Protein AF-0000000072542673 (afdb_homodimer)

Solvent-accessible surface area (backbone atoms only — not comparable to full-atom values): 31887 Å² total; per-residue (Å²): 135,85,78,77,76,76,75,76,76,75,74,72,73,71,71,69,73,63,86,80,45,62,22,23,44,77,65,47,64,48,28,36,42,6,42,41,46,36,40,38,66,59,76,22,55,47,82,79,68,44,68,84,71,56,48,67,60,46,47,50,35,48,48,58,35,38,40,46,29,58,54,60,69,34,44,43,74,45,39,44,66,28,50,64,66,41,61,67,63,47,58,73,53,20,30,36,49,68,40,78,28,69,67,61,52,48,60,66,18,48,79,49,73,59,20,34,37,59,56,62,36,65,63,31,44,50,47,61,91,63,48,77,32,21,20,73,87,71,28,51,21,63,70,52,30,80,52,68,83,72,27,53,62,61,26,61,37,11,66,61,46,45,51,38,24,52,44,29,52,30,28,25,36,40,31,36,36,34,29,27,16,39,52,84,92,47,69,47,43,46,78,83,34,64,53,53,65,29,18,59,76,34,51,74,52,62,65,32,42,37,37,37,34,38,58,54,80,92,49,64,82,72,38,46,73,85,36,63,38,44,43,54,48,52,49,55,42,44,76,72,70,46,47,73,48,70,40,62,50,39,60,33,59,48,21,48,54,18,31,45,40,42,82,39,78,86,42,42,46,64,86,59,75,76,78,67,68,73,79,68,89,62,67,76,78,76,77,83,67,78,85,108,137,84,80,78,75,77,76,76,76,76,74,73,71,71,71,68,76,64,86,79,46,61,22,22,44,76,64,48,64,50,28,34,42,7,41,41,45,37,40,38,66,58,78,22,55,47,84,79,68,43,68,85,70,55,48,67,59,47,48,50,35,47,48,59,33,38,40,46,28,58,56,61,69,36,43,43,74,44,40,45,65,27,50,63,67,40,60,66,64,48,58,73,53,21,30,35,47,68,39,74,28,68,68,62,50,48,61,67,18,49,79,49,74,60,18,34,38,57,57,60,36,64,62,30,44,51,48,60,91,63,46,76,32,20,20,73,85,72,28,52,20,61,71,52,30,79,53,68,83,71,27,54,63,61,24,60,38,11,66,62,45,45,50,37,24,52,46,28,53,29,29,25,35,39,31,36,36,34,30,27,16,38,52,84,93,48,67,47,43,49,78,82,34,64,52,55,64,28,18,60,77,34,51,74,53,62,66,31,40,36,35,35,34,39,59,54,82,94,50,64,81,72,37,46,75,85,35,64,40,44,44,54,49,51,48,55,42,45,75,71,71,46,48,73,48,69,40,64,50,38,61,32,57,46,22,47,54,18,33,45,40,41,81,41,78,86,42,43,48,64,87,58,76,79,76,64,68,72,80,66,88,63,66,75,81,73,78,82,66,76,85,103

Organism: Lottia gigantea (NCBI:txid225164)

Sequence (584 aa):
MSLFQTAAVLCLVFMVMGNNNPGTTLHLKEIFIGRCWDYKEIKHKEFPLRTDVNCNDLWNDFYKAFSYQAPCDVAMEHYKEYIDLASQNVPENKGMFWSGTYDIAHEYAEAGKRFVTLEDTMIGFLANSLIWCGSGSTGANFTRCPSWTDCPLESSESFWASASREFASSVNGDVYLMLDGSRKDKPAYSKDSFFSKYELPALENVNKIVIIVKHNLDGPIKETCSNGSIIDLQEDILNRGFVFNCLDDPAAIIHLLCADDPEARECKMVNRNESYNTLLPVINSKPSRFNYMSLFQTAAVLCLVFMVMGNNNPGTTLHLKEIFIGRCWDYKEIKHKEFPLRTDVNCNDLWNDFYKAFSYQAPCDVAMEHYKEYIDLASQNVPENKGMFWSGTYDIAHEYAEAGKRFVTLEDTMIGFLANSLIWCGSGSTGANFTRCPSWTDCPLESSESFWASASREFASSVNGDVYLMLDGSRKDKPAYSKDSFFSKYELPALENVNKIVIIVKHNLDGPIKETCSNGSIIDLQEDILNRGFVFNCLDDPAAIIHLLCADDPEARECKMVNRNESYNTLLPVINSKPSRFNY

Foldseek 3Di:
DPPPPPPPPPPPPPPPPPPQAFWFDPPLLVLLLVLLCCLCPPVPVDDDQHDDFDSVVLSVLQLQQFFLDALQPGALVSNVVNCVRQFHAQDAQAAEAEDLCVVLSCVVSVLPPRHHYLCSGSLNVSCPPTDWHYDNPPGTTRGHDDDCVRHPVRSSCNSVLNSLLSSLLRYAEEYEYEFEQQDDPDFRDDCPDSCNPRRLVSHDHYQEYEYEYEYAFPGDRHDACVDDCVVVVCVSCVVVPHHYHYDYHPVVSVCVNCVLPVPGPVNDDDPDDPPPPPPDDHPPDDPSPDPD/DDPPPPPPPPPPPPPPPPPQAFWFDPPLLVLLLVLLCCLAPPVPVDDDQHDDFDSVVLSVLQLQQFFLDALQPGALVSNVVNCVRQFHAQDAQAAEAEDLCVVLSCVVSVLPPRHHYLCSGSLNVSCPPTDWHYDNPPGTTRGHDDDCVRHPVRSSCNSVLNSLLSSLLRYAEEYEYEFEQQDDPDFRDDCPDSCNPRRLVSHDHYQEYEYEYEYAFPGDRHDACVDDCVVVVCVSCVVVPHHYHYDYHPVVSVCVNCVLPVPGPVNDDDPDDPPPCPDDDHPPDDPSPDPD

Nearest PDB structures (foldseek):
  3ofs-assembly6_F  TM=9.220E-01  e=6.055E-25  Homo sapiens
  8d0m-assembly1_A-2  TM=8.874E-01  e=1.839E-24  Homo sapiens
  4xjt-assembly1_A  TM=8.744E-01  e=1.351E-24  Homo sapiens
  3roq-assembly2_B  TM=8.528E-01  e=1.270E-24  Homo sapiens
  2o3s-assembly2_B  TM=8.391E-01  e=5.252E-24  Homo sapiens

InterPro domains:
  IPR003193 ADP-ribosyl cyclase (CD38/157) [PF02267] (26-267)
  IPR003193 ADP-ribosyl cyclase (CD38/157) [PTHR10912] (9-274)
  IPR003193 ADP-ribosyl cyclase (CD38/157) [cd04759] (23-267)

Secondary structure (DSSP, 8-state):
-----------------------SPTTHHHHHHHHHHHIIIIITSSTTS-----HHHHHHHHHHHHTTS-GGG--GGGGHHHHHHH--PPPTT-BEEEES-HHHHHHHHTTTTS-B-GGGSHHHHHHTT----EETTTEE-SS----GGGS-HHHHTHHHHHHHHHHHHH-EEEEEEEEETT-SSS-SS-TTSHIIIIIGGG--EEEEEEEEEE--TTS-----TTSTHHHHHHHHHHHTT--EEEEES-HHHHHHHHHH-TTSGGG-BSS--GGG---PPP----------/-----------------------SPTTHHHHHHHHHHHIIIIITSSTTS-----HHHHHHHHHHHHTTS-GGG--GGGGHHHHHHH--PPPTT-BEEEES-HHHHHHHHTTTTS-B-GGGSHHHHHHTT----EETTTEE-SS----GGGS-HHHHTHHHHHHHHHHHHH-EEEEEEEEETT-SSS-SS-TTSHIIIIIGGG--EEEEEEEEEE--TTS-----TTSTHHHHHHHHHHHTT--EEEEES-HHHHHHHHHH-TTSGGG-BSS--GGG---PPP----------

Structure (mmCIF, N/CA/C/O backbone):
data_AF-0000000072542673-model_v1
#
loop_
_entity.id
_entity.type
_entity.pdbx_description
1 polymer 'Uncharacterized protein'
#
loop_
_atom_site.group_PDB
_atom_site.id
_atom_site.type_symbol
_atom_site.label_atom_id
_atom_site.label_alt_id
_atom_site.label_comp_id
_atom_site.label_asym_id
_atom_site.label_entity_id
_atom_site.label_seq_id
_atom_site.pdbx_PDB_ins_code
_atom_site.Cartn_x
_atom_site.Cartn_y
_atom_site.Cartn_z
_atom_site.occupancy
_atom_site.B_iso_or_equiv
_atom_site.auth_seq_id
_atom_site.auth_comp_id
_atom_site.auth_asym_id
_atom_site.auth_atom_id
_atom_site.pdbx_PDB_model_num
ATOM 1 N N . MET A 1 1 ? 0.878 11.508 -77.438 1 30.97 1 MET A N 1
ATOM 2 C CA . MET A 1 1 ? 0.426 11.805 -76.062 1 30.97 1 MET A CA 1
ATOM 3 C C . MET A 1 1 ? 0.943 10.773 -75.125 1 30.97 1 MET A C 1
ATOM 5 O O . MET A 1 1 ? 0.576 9.594 -75.188 1 30.97 1 MET A O 1
ATOM 9 N N . SER A 1 2 ? 2.27 10.922 -74.688 1 35.44 2 SER A N 1
ATOM 10 C CA . SER A 1 2 ? 3.123 10.125 -73.812 1 35.44 2 SER A CA 1
ATOM 11 C C . SER A 1 2 ? 2.57 10.086 -72.375 1 35.44 2 SER A C 1
ATOM 13 O O . SER A 1 2 ? 2.396 11.133 -71.75 1 35.44 2 SER A O 1
ATOM 15 N N . LEU A 1 3 ? 1.693 9.125 -72.062 1 34 3 LEU A N 1
ATOM 16 C CA . LEU A 1 3 ? 1.115 8.805 -70.812 1 34 3 LEU A CA 1
ATOM 17 C C . LEU A 1 3 ? 2.207 8.477 -69.75 1 34 3 LEU A C 1
ATOM 19 O O . LEU A 1 3 ? 2.936 7.496 -69.938 1 34 3 LEU A O 1
ATOM 23 N N . PHE A 1 4 ? 2.885 9.516 -69.188 1 36 4 PHE A N 1
ATOM 24 C CA . PHE A 1 4 ? 3.783 9.359 -68.062 1 36 4 PHE A CA 1
ATOM 25 C C . PHE A 1 4 ? 3.066 8.688 -66.875 1 36 4 PHE A C 1
ATOM 27 O O . PHE A 1 4 ? 2.09 9.227 -66.375 1 36 4 PHE A O 1
ATOM 34 N N . GLN A 1 5 ? 3.014 7.359 -66.875 1 30.73 5 GLN A N 1
ATOM 35 C CA . GLN A 1 5 ? 2.559 6.566 -65.75 1 30.73 5 GLN A CA 1
ATOM 36 C C . GLN A 1 5 ? 3.373 6.879 -64.5 1 30.73 5 GLN A C 1
ATOM 38 O O . GLN A 1 5 ? 4.586 6.668 -64.438 1 30.73 5 GLN A O 1
ATOM 43 N N . THR A 1 6 ? 3.066 7.969 -63.812 1 32 6 THR A N 1
ATOM 44 C CA . THR A 1 6 ? 3.676 8.18 -62.5 1 32 6 THR A CA 1
ATOM 45 C C . THR A 1 6 ? 3.416 6.98 -61.594 1 32 6 THR A C 1
ATOM 47 O O . THR A 1 6 ? 2.264 6.625 -61.344 1 32 6 THR A O 1
ATOM 50 N N . ALA A 1 7 ? 4.328 5.973 -61.594 1 31.19 7 ALA A N 1
ATOM 51 C CA . ALA A 1 7 ? 4.359 4.906 -60.594 1 31.19 7 ALA A CA 1
ATOM 52 C C . ALA A 1 7 ? 4.387 5.48 -59.188 1 31.19 7 ALA A C 1
ATOM 54 O O . ALA A 1 7 ? 5.301 6.23 -58.844 1 31.19 7 ALA A O 1
ATOM 55 N N . ALA A 1 8 ? 3.201 5.699 -58.594 1 28.7 8 ALA A N 1
ATOM 56 C CA . ALA A 1 8 ? 3.133 5.969 -57.156 1 28.7 8 ALA A CA 1
ATOM 57 C C . ALA A 1 8 ? 3.844 4.879 -56.375 1 28.7 8 ALA A C 1
ATOM 59 O O . ALA A 1 8 ? 3.457 3.707 -56.438 1 28.7 8 ALA A O 1
ATOM 60 N N . VAL A 1 9 ? 5.172 4.98 -56.188 1 31.88 9 VAL A N 1
ATOM 61 C CA . VAL A 1 9 ? 5.844 4.16 -55.188 1 31.88 9 VAL A CA 1
ATOM 62 C C . VAL A 1 9 ? 5.145 4.32 -53.844 1 31.88 9 VAL A C 1
ATOM 64 O O . VAL A 1 9 ? 5.152 5.406 -53.25 1 31.88 9 VAL A O 1
ATOM 67 N N . LEU A 1 10 ? 4.02 3.605 -53.625 1 27.27 10 LEU A N 1
ATOM 68 C CA . LEU A 1 10 ? 3.518 3.436 -52.281 1 27.27 10 LEU A CA 1
ATOM 69 C C . LEU A 1 10 ? 4.613 2.906 -51.344 1 27.27 10 LEU A C 1
ATOM 71 O O . LEU A 1 10 ? 5.043 1.76 -51.5 1 27.27 10 LEU A O 1
ATOM 75 N N . CYS A 1 11 ? 5.531 3.768 -50.906 1 27.2 11 CYS A N 1
ATOM 76 C CA . CYS A 1 11 ? 6.363 3.375 -49.781 1 27.2 11 CYS A CA 1
ATOM 77 C C . CYS A 1 11 ? 5.512 2.883 -48.625 1 27.2 11 CYS A C 1
ATOM 79 O O . CYS A 1 11 ? 4.793 3.666 -48 1 27.2 11 CYS A O 1
ATOM 81 N N . LEU A 1 12 ? 5.07 1.671 -48.688 1 28.48 12 LEU A N 1
ATOM 82 C CA . LEU A 1 12 ? 4.629 1.04 -47.469 1 28.48 12 LEU A CA 1
ATOM 83 C C . LEU A 1 12 ? 5.621 1.299 -46.344 1 28.48 12 LEU A C 1
ATOM 85 O O . LEU A 1 12 ? 6.723 0.745 -46.312 1 28.48 12 LEU A O 1
ATOM 89 N N . VAL A 1 13 ? 5.621 2.498 -45.812 1 30.16 13 VAL A N 1
ATOM 90 C CA . VAL A 1 13 ? 6.223 2.627 -44.5 1 30.16 13 VAL A CA 1
ATOM 91 C C . VAL A 1 13 ? 5.703 1.521 -43.562 1 30.16 13 VAL A C 1
ATOM 93 O O . VAL A 1 13 ? 4.527 1.514 -43.219 1 30.16 13 VAL A O 1
ATOM 96 N N . PHE A 1 14 ? 6.199 0.288 -43.75 1 29.94 14 PHE A N 1
ATOM 97 C CA . PHE A 1 14 ? 6.105 -0.623 -42.594 1 29.94 14 PHE A CA 1
ATOM 98 C C . PHE A 1 14 ? 6.457 0.093 -41.312 1 29.94 14 PHE A C 1
ATOM 100 O O . PHE A 1 14 ? 7.625 0.4 -41.062 1 29.94 14 PHE A O 1
ATOM 107 N N . MET A 1 15 ? 5.625 0.923 -40.875 1 31.09 15 MET A N 1
ATOM 108 C CA . MET A 1 15 ? 5.758 1.164 -39.438 1 31.09 15 MET A CA 1
ATOM 109 C C . MET A 1 15 ? 5.898 -0.149 -38.656 1 31.09 15 MET A C 1
ATOM 111 O O . MET A 1 15 ? 4.926 -0.896 -38.531 1 31.09 15 MET A O 1
ATOM 115 N N . VAL A 1 16 ? 7.047 -0.878 -38.781 1 34.31 16 VAL A N 1
ATOM 116 C CA . VAL A 1 16 ? 7.363 -1.811 -37.719 1 34.31 16 VAL A CA 1
ATOM 117 C C . VAL A 1 16 ? 6.949 -1.213 -36.375 1 34.31 16 VAL A C 1
ATOM 119 O O . VAL A 1 16 ? 7.469 -0.173 -35.969 1 34.31 16 VAL A O 1
ATOM 122 N N . MET A 1 17 ? 5.777 -1.096 -36.062 1 37.5 17 MET A N 1
ATOM 123 C CA . MET A 1 17 ? 5.527 -1.001 -34.625 1 37.5 17 MET A CA 1
ATOM 124 C C . MET A 1 17 ? 6.52 -1.855 -33.844 1 37.5 17 MET A C 1
ATOM 126 O O . MET A 1 17 ? 6.465 -3.086 -33.875 1 37.5 17 MET A O 1
ATOM 130 N N . GLY A 1 18 ? 7.793 -1.788 -33.938 1 42 18 GLY A N 1
ATOM 131 C CA . GLY A 1 18 ? 8.805 -2.42 -33.094 1 42 18 GLY A CA 1
ATOM 132 C C . GLY A 1 18 ? 8.32 -2.707 -31.688 1 42 18 GLY A C 1
ATOM 133 O O . GLY A 1 18 ? 7.625 -1.888 -31.078 1 42 18 GLY A O 1
ATOM 134 N N . ASN A 1 19 ? 8.023 -3.975 -31.375 1 52.91 19 ASN A N 1
ATOM 135 C CA . ASN A 1 19 ? 7.602 -4.508 -30.078 1 52.91 19 ASN A CA 1
ATOM 136 C C . ASN A 1 19 ? 8.297 -3.795 -28.922 1 52.91 19 ASN A C 1
ATOM 138 O O . ASN A 1 19 ? 9.523 -3.861 -28.797 1 52.91 19 ASN A O 1
ATOM 142 N N . ASN A 1 20 ? 7.973 -2.6 -28.5 1 73.94 20 ASN A N 1
ATOM 143 C CA . ASN A 1 20 ? 8.398 -1.578 -27.547 1 73.94 20 ASN A CA 1
ATOM 144 C C . ASN A 1 20 ? 8.453 -2.125 -26.125 1 73.94 20 ASN A C 1
ATOM 146 O O . ASN A 1 20 ? 8.008 -1.462 -25.188 1 73.94 20 ASN A O 1
ATOM 150 N N . ASN A 1 21 ? 8.961 -3.33 -25.922 1 86.75 21 ASN A N 1
ATOM 151 C CA . ASN A 1 21 ? 9.18 -3.83 -24.578 1 86.75 21 ASN A CA 1
ATOM 152 C C . ASN A 1 21 ? 10.258 -3.025 -23.844 1 86.75 21 ASN A C 1
ATOM 154 O O . ASN A 1 21 ? 11.32 -2.756 -24.406 1 86.75 21 ASN A O 1
ATOM 158 N N . PRO A 1 22 ? 10 -2.711 -22.609 1 92.31 22 PRO A N 1
ATOM 159 C CA . PRO A 1 22 ? 11.016 -1.968 -21.859 1 92.31 22 PRO A CA 1
ATOM 160 C C . PRO A 1 22 ? 12.227 -2.824 -21.5 1 92.31 22 PRO A C 1
ATOM 162 O O . PRO A 1 22 ? 12.156 -4.055 -21.562 1 92.31 22 PRO A O 1
ATOM 165 N N . GLY A 1 23 ? 13.359 -2.176 -21.297 1 95.62 23 GLY A N 1
ATOM 166 C CA . GLY A 1 23 ? 14.508 -2.854 -20.734 1 95.62 23 GLY A CA 1
ATOM 167 C C . GLY A 1 23 ? 14.43 -3.01 -19.234 1 95.62 23 GLY A C 1
ATOM 168 O O . GLY A 1 23 ? 13.375 -2.797 -18.641 1 95.62 23 GLY A O 1
ATOM 169 N N . THR A 1 24 ? 15.555 -3.475 -18.719 1 97.19 24 THR A N 1
ATOM 170 C CA . THR A 1 24 ? 15.695 -3.58 -17.266 1 97.19 24 THR A CA 1
ATOM 171 C C . THR A 1 24 ? 15.367 -2.248 -16.594 1 97.19 24 THR A C 1
ATOM 173 O O . THR A 1 24 ? 15.773 -1.188 -17.078 1 97.19 24 THR A O 1
ATOM 176 N N . THR A 1 25 ? 14.594 -2.322 -15.477 1 97.62 25 THR A N 1
ATOM 177 C CA . THR A 1 25 ? 14.242 -1.128 -14.719 1 97.62 25 THR A CA 1
ATOM 178 C C . THR A 1 25 ? 15.484 -0.315 -14.375 1 97.62 25 THR A C 1
ATOM 180 O O . THR A 1 25 ? 16.453 -0.854 -13.844 1 97.62 25 THR A O 1
ATOM 183 N N . LEU A 1 26 ? 15.406 0.973 -14.742 1 97.5 26 LEU A N 1
ATOM 184 C CA . LEU A 1 26 ? 16.516 1.85 -14.398 1 97.5 26 LEU A CA 1
ATOM 185 C C . LEU A 1 26 ? 16.719 1.921 -12.891 1 97.5 26 LEU A C 1
ATOM 187 O O . LEU A 1 26 ? 15.742 1.959 -12.133 1 97.5 26 LEU A O 1
ATOM 191 N N . HIS A 1 27 ? 18.047 1.948 -12.469 1 98.06 27 HIS A N 1
ATOM 192 C CA . HIS A 1 27 ? 18.406 2.037 -11.055 1 98.06 27 HIS A CA 1
ATOM 193 C C . HIS A 1 27 ? 17.906 0.822 -10.281 1 98.06 27 HIS A C 1
ATOM 195 O O . HIS A 1 27 ? 17.516 0.941 -9.125 1 98.06 27 HIS A O 1
ATOM 201 N N . LEU A 1 28 ? 17.938 -0.318 -10.93 1 98.5 28 LEU A N 1
ATOM 202 C CA . LEU A 1 28 ? 17.453 -1.579 -10.391 1 98.5 28 LEU A CA 1
ATOM 203 C C . LEU A 1 28 ? 18.109 -1.886 -9.047 1 98.5 28 LEU A C 1
ATOM 205 O O . LEU A 1 28 ? 17.438 -2.264 -8.086 1 98.5 28 LEU A O 1
ATOM 209 N N . LYS A 1 29 ? 19.391 -1.683 -8.977 1 98.62 29 LYS A N 1
ATOM 210 C CA . LYS A 1 29 ? 20.125 -2.018 -7.758 1 98.62 29 LYS A CA 1
ATOM 211 C C . LYS A 1 29 ? 19.688 -1.135 -6.594 1 98.62 29 LYS A C 1
ATOM 213 O O . LYS A 1 29 ? 19.438 -1.632 -5.496 1 98.62 29 LYS A O 1
ATOM 218 N N . GLU A 1 30 ? 19.641 0.149 -6.805 1 98.69 30 GLU A N 1
ATOM 219 C CA . GLU A 1 30 ? 19.266 1.083 -5.75 1 98.69 30 GLU A CA 1
ATOM 220 C C . GLU A 1 30 ? 17.844 0.813 -5.266 1 98.69 30 GLU A C 1
ATOM 222 O O . GLU A 1 30 ? 17.562 0.866 -4.062 1 98.69 30 GLU A O 1
ATOM 227 N N . ILE A 1 31 ? 16.938 0.491 -6.176 1 98.81 31 ILE A N 1
ATOM 228 C CA . ILE A 1 31 ? 15.57 0.176 -5.812 1 98.81 31 ILE A CA 1
ATOM 229 C C . ILE A 1 31 ? 15.531 -1.102 -4.977 1 98.81 31 ILE A C 1
ATOM 231 O O . ILE A 1 31 ? 14.922 -1.136 -3.908 1 98.81 31 ILE A O 1
ATOM 235 N N . PHE A 1 32 ? 16.25 -2.098 -5.488 1 98.88 32 PHE A N 1
ATOM 236 C CA . PHE A 1 32 ? 16.266 -3.4 -4.832 1 98.88 32 PHE A CA 1
ATOM 237 C C . PHE A 1 32 ? 16.812 -3.283 -3.414 1 98.88 32 PHE A C 1
ATOM 239 O O . PHE A 1 32 ? 16.172 -3.732 -2.459 1 98.88 32 PHE A O 1
ATOM 246 N N . ILE A 1 33 ? 17.938 -2.652 -3.238 1 98.88 33 ILE A N 1
ATOM 247 C CA . ILE A 1 33 ? 18.578 -2.539 -1.939 1 98.88 33 ILE A CA 1
ATOM 248 C C . ILE A 1 33 ? 17.766 -1.638 -1.024 1 98.88 33 ILE A C 1
ATOM 250 O O . ILE A 1 33 ? 17.625 -1.918 0.168 1 98.88 33 ILE A O 1
ATOM 254 N N . GLY A 1 34 ? 17.234 -0.572 -1.545 1 98.88 34 GLY A N 1
ATOM 255 C CA . GLY A 1 34 ? 16.344 0.281 -0.773 1 98.88 34 GLY A CA 1
ATOM 256 C C . GLY A 1 34 ? 15.125 -0.448 -0.257 1 98.88 34 GLY A C 1
ATOM 257 O O . GLY A 1 34 ? 14.75 -0.297 0.908 1 98.88 34 GLY A O 1
ATOM 258 N N . ARG A 1 35 ? 14.508 -1.245 -1.117 1 98.81 35 ARG A N 1
ATOM 259 C CA . ARG A 1 35 ? 13.367 -2.057 -0.716 1 98.81 35 ARG A CA 1
ATOM 260 C C . ARG A 1 35 ? 13.75 -3.035 0.389 1 98.81 35 ARG A C 1
ATOM 262 O O . ARG A 1 35 ? 12.969 -3.266 1.316 1 98.81 35 ARG A O 1
ATOM 269 N N . CYS A 1 36 ? 14.898 -3.582 0.192 1 98.88 36 CYS A N 1
ATOM 270 C CA . CYS A 1 36 ? 15.367 -4.559 1.169 1 98.88 36 CYS A CA 1
ATOM 271 C C . CYS A 1 36 ? 15.492 -3.93 2.553 1 98.88 36 CYS A C 1
ATOM 273 O O . CYS A 1 36 ? 14.977 -4.469 3.533 1 98.88 36 CYS A O 1
ATOM 275 N N . TRP A 1 37 ? 16.078 -2.811 2.658 1 98.75 37 TRP A N 1
ATOM 276 C CA . TRP A 1 37 ? 16.234 -2.145 3.947 1 98.75 37 TRP A CA 1
ATOM 277 C C . TRP A 1 37 ? 14.898 -1.61 4.445 1 98.75 37 TRP A C 1
ATOM 279 O O . TRP A 1 37 ? 14.633 -1.605 5.648 1 98.75 37 TRP A O 1
ATOM 289 N N . ASP A 1 38 ? 14.102 -1.135 3.529 1 98.19 38 ASP A N 1
ATOM 290 C CA . ASP A 1 38 ? 12.75 -0.726 3.896 1 98.19 38 ASP A CA 1
ATOM 291 C C . ASP A 1 38 ? 11.984 -1.877 4.543 1 98.19 38 ASP A C 1
ATOM 293 O O . ASP A 1 38 ? 11.32 -1.691 5.566 1 98.19 38 ASP A O 1
ATOM 297 N N . TYR A 1 39 ? 12.125 -3.014 3.926 1 98.19 39 TYR A N 1
ATOM 298 C CA . TYR A 1 39 ? 11.461 -4.219 4.41 1 98.19 39 TYR A CA 1
ATOM 299 C C . TYR A 1 39 ? 11.93 -4.562 5.82 1 98.19 39 TYR A C 1
ATOM 301 O O . TYR A 1 39 ? 11.109 -4.836 6.703 1 98.19 39 TYR A O 1
ATOM 309 N N . LYS A 1 40 ? 13.164 -4.48 6.078 1 98 40 LYS A N 1
ATOM 310 C CA . LYS A 1 40 ? 13.773 -4.938 7.328 1 98 40 LYS A CA 1
ATOM 311 C C . LYS A 1 40 ? 13.594 -3.904 8.438 1 98 40 LYS A C 1
ATOM 313 O O . LYS A 1 40 ? 13.336 -4.258 9.586 1 98 40 LYS A O 1
ATOM 318 N N . GLU A 1 41 ? 13.711 -2.613 8.062 1 97.56 41 GLU A N 1
ATOM 319 C CA . GLU A 1 41 ? 13.82 -1.585 9.094 1 97.56 41 GLU A CA 1
ATOM 320 C C . GLU A 1 41 ? 12.477 -0.896 9.328 1 97.56 41 GLU A C 1
ATOM 322 O O . GLU A 1 41 ? 12.289 -0.22 10.344 1 97.56 41 GLU A O 1
ATOM 327 N N . ILE A 1 42 ? 11.555 -1.043 8.406 1 96.62 42 ILE A N 1
ATOM 328 C CA . ILE A 1 42 ? 10.305 -0.292 8.516 1 96.62 42 ILE A CA 1
ATOM 329 C C . ILE A 1 42 ? 9.125 -1.251 8.484 1 96.62 42 ILE A C 1
ATOM 331 O O . ILE A 1 42 ? 8.422 -1.417 9.484 1 96.62 42 ILE A O 1
ATOM 335 N N . LYS A 1 43 ? 8.945 -2.02 7.496 1 96.06 43 LYS A N 1
ATOM 336 C CA . LYS A 1 43 ? 7.723 -2.783 7.266 1 96.06 43 LYS A CA 1
ATOM 337 C C . LYS A 1 43 ? 7.652 -4.004 8.18 1 96.06 43 LYS A C 1
ATOM 339 O O . LYS A 1 43 ? 6.59 -4.332 8.703 1 96.06 43 LYS A O 1
ATOM 344 N N . HIS A 1 44 ? 8.758 -4.656 8.227 1 95.94 44 HIS A N 1
ATOM 345 C CA . HIS A 1 44 ? 8.789 -5.902 8.984 1 95.94 44 HIS A CA 1
ATOM 346 C C . HIS A 1 44 ? 9.961 -5.93 9.961 1 95.94 44 HIS A C 1
ATOM 348 O O . HIS A 1 44 ? 10.695 -6.914 10.023 1 95.94 44 HIS A O 1
ATOM 354 N N . LYS A 1 45 ? 10.055 -4.809 10.617 1 93.12 45 LYS A N 1
ATOM 355 C CA . LYS A 1 45 ? 11.102 -4.684 11.633 1 93.12 45 LYS A CA 1
ATOM 356 C C . LYS A 1 45 ? 10.898 -5.699 12.75 1 93.12 45 LYS A C 1
ATOM 358 O O . LYS A 1 45 ? 11.875 -6.16 13.359 1 93.12 45 LYS A O 1
ATOM 363 N N . GLU A 1 46 ? 9.711 -6.059 12.961 1 89.81 46 GLU A N 1
ATOM 364 C CA . GLU A 1 46 ? 9.352 -7.004 14.016 1 89.81 46 GLU A CA 1
ATOM 365 C C . GLU A 1 46 ? 8.766 -8.281 13.438 1 89.81 46 GLU A C 1
ATOM 367 O O . GLU A 1 46 ? 8.484 -8.359 12.234 1 89.81 46 GLU A O 1
ATOM 372 N N . PHE A 1 47 ? 8.648 -9.25 14.375 1 86.38 47 PHE A N 1
ATOM 373 C CA . PHE A 1 47 ? 8.016 -10.5 13.992 1 86.38 47 PHE A CA 1
ATOM 374 C C . PHE A 1 47 ? 6.574 -10.266 13.547 1 86.38 47 PHE A C 1
ATOM 376 O O . PHE A 1 47 ? 5.941 -9.297 13.961 1 86.38 47 PHE A O 1
ATOM 383 N N . PRO A 1 48 ? 6.09 -11.109 12.516 1 91.12 48 PRO A N 1
ATOM 384 C CA . PRO A 1 48 ? 6.484 -12.477 12.18 1 91.12 48 PRO A CA 1
ATOM 385 C C . PRO A 1 48 ? 7.336 -12.555 10.914 1 91.12 48 PRO A C 1
ATOM 387 O O . PRO A 1 48 ? 7.875 -13.617 10.586 1 91.12 48 PRO A O 1
ATOM 390 N N . LEU A 1 49 ? 7.555 -11.539 10.164 1 94.31 49 LEU A N 1
ATOM 391 C CA . LEU A 1 49 ? 8.25 -11.656 8.891 1 94.31 49 LEU A CA 1
ATOM 392 C C . LEU A 1 49 ? 9.648 -11.055 8.977 1 94.31 49 LEU A C 1
ATOM 394 O O . LEU A 1 49 ? 10.32 -10.875 7.957 1 94.31 49 LEU A O 1
ATOM 398 N N . ARG A 1 50 ? 10.055 -10.773 10.172 1 93.56 50 ARG A N 1
ATOM 399 C CA . ARG A 1 50 ? 11.383 -10.211 10.383 1 93.56 50 ARG A CA 1
ATOM 400 C C . ARG A 1 50 ? 12.461 -11.141 9.836 1 93.56 50 ARG A C 1
ATOM 402 O O . ARG A 1 50 ? 12.336 -12.367 9.914 1 93.56 50 ARG A O 1
ATOM 409 N N . THR A 1 51 ? 13.5 -10.562 9.234 1 94.81 51 THR A N 1
ATOM 410 C CA . THR A 1 51 ? 14.633 -11.305 8.695 1 94.81 51 THR A CA 1
ATOM 411 C C . THR A 1 51 ? 15.945 -10.586 8.984 1 94.81 51 THR A C 1
ATOM 413 O O . THR A 1 51 ? 15.961 -9.367 9.164 1 94.81 51 THR A O 1
ATOM 416 N N . ASP A 1 52 ? 17.016 -11.32 9.031 1 94.31 52 ASP A N 1
ATOM 417 C CA . ASP A 1 52 ? 18.312 -10.742 9.305 1 94.31 52 ASP A CA 1
ATOM 418 C C . ASP A 1 52 ? 19.219 -10.812 8.078 1 94.31 52 ASP A C 1
ATOM 420 O O . ASP A 1 52 ? 20.438 -10.656 8.195 1 94.31 52 ASP A O 1
ATOM 424 N N . VAL A 1 53 ? 18.641 -11.016 6.965 1 97.06 53 VAL A N 1
ATOM 425 C CA . VAL A 1 53 ? 19.406 -11.195 5.738 1 97.06 53 VAL A CA 1
ATOM 426 C C . VAL A 1 53 ? 20.172 -9.922 5.422 1 97.06 53 VAL A C 1
ATOM 428 O O . VAL A 1 53 ? 19.688 -8.812 5.68 1 97.06 53 VAL A O 1
ATOM 431 N N . ASN A 1 54 ? 21.375 -10.086 4.883 1 97.94 54 ASN A N 1
ATOM 432 C CA . ASN A 1 54 ? 22.156 -8.953 4.387 1 97.94 54 ASN A CA 1
ATOM 433 C C . ASN A 1 54 ? 21.672 -8.5 3.016 1 97.94 54 ASN A C 1
ATOM 435 O O . ASN A 1 54 ? 21.703 -9.266 2.053 1 97.94 54 ASN A O 1
ATOM 439 N N . CYS A 1 55 ? 21.344 -7.242 2.869 1 98.69 55 CYS A N 1
ATOM 440 C CA . CYS A 1 55 ? 20.688 -6.75 1.662 1 98.69 55 CYS A CA 1
ATOM 441 C C . CYS A 1 55 ? 21.656 -6.75 0.48 1 98.69 55 CYS A C 1
ATOM 443 O O . CYS A 1 55 ? 21.25 -6.965 -0.662 1 98.69 55 CYS A O 1
ATOM 445 N N . ASN A 1 56 ? 22.938 -6.52 0.698 1 98.69 56 ASN A N 1
ATOM 446 C CA . ASN A 1 56 ? 23.906 -6.57 -0.389 1 98.69 56 ASN A CA 1
ATOM 447 C C . ASN A 1 56 ? 24.125 -8 -0.881 1 98.69 56 ASN A C 1
ATOM 449 O O . ASN A 1 56 ? 24.266 -8.227 -2.082 1 98.69 56 ASN A O 1
ATOM 453 N N . ASP A 1 57 ? 24.156 -8.93 0.071 1 98.62 57 ASP A N 1
ATOM 454 C CA . ASP A 1 57 ? 24.281 -10.328 -0.316 1 98.62 57 ASP A CA 1
ATOM 455 C C . ASP A 1 57 ? 23.062 -10.781 -1.126 1 98.62 57 ASP A C 1
ATOM 457 O O . ASP A 1 57 ? 23.203 -11.492 -2.125 1 98.62 57 ASP A O 1
ATOM 461 N N . LEU A 1 58 ? 21.953 -10.359 -0.684 1 98.69 58 LEU A N 1
ATOM 462 C CA . LEU A 1 58 ? 20.719 -10.711 -1.376 1 98.69 58 LEU A CA 1
ATOM 463 C C . LEU A 1 58 ? 20.703 -10.141 -2.791 1 98.69 58 LEU A C 1
ATOM 465 O O . LEU A 1 58 ? 20.328 -10.828 -3.738 1 98.69 58 LEU A O 1
ATOM 469 N N . TRP A 1 59 ? 21.109 -8.898 -2.939 1 98.81 59 TRP A N 1
ATOM 470 C CA . TRP A 1 59 ? 21.234 -8.297 -4.262 1 98.81 59 TRP A CA 1
ATOM 471 C C . TRP A 1 59 ? 22.188 -9.102 -5.141 1 98.81 59 TRP A C 1
ATOM 473 O O . TRP A 1 59 ? 21.891 -9.375 -6.305 1 98.81 59 TRP A O 1
ATOM 483 N N . ASN A 1 60 ? 23.328 -9.445 -4.578 1 98.69 60 ASN A N 1
ATOM 484 C CA . ASN A 1 60 ? 24.328 -10.18 -5.352 1 98.69 60 ASN A CA 1
ATOM 485 C C . ASN A 1 60 ? 23.766 -11.492 -5.879 1 98.69 60 ASN A C 1
ATOM 487 O O . ASN A 1 60 ? 23.969 -11.844 -7.043 1 98.69 60 ASN A O 1
ATOM 491 N N . ASP A 1 61 ? 23.047 -12.188 -5.039 1 98.62 61 ASP A N 1
ATOM 492 C CA . ASP A 1 61 ? 22.453 -13.453 -5.449 1 98.62 61 ASP A CA 1
ATOM 493 C C . ASP A 1 61 ? 21.375 -13.242 -6.508 1 98.62 61 ASP A C 1
ATOM 495 O O . ASP A 1 61 ? 21.281 -14.016 -7.461 1 98.62 61 ASP A O 1
ATOM 499 N N . PHE A 1 62 ? 20.609 -12.219 -6.406 1 98.75 62 PHE A N 1
ATOM 500 C CA . PHE A 1 62 ? 19.562 -11.891 -7.371 1 98.75 62 PHE A CA 1
ATOM 501 C C . PHE A 1 62 ? 20.188 -11.508 -8.711 1 98.75 62 PHE A C 1
ATOM 503 O O . PHE A 1 62 ? 19.781 -12.031 -9.758 1 98.75 62 PHE A O 1
ATOM 510 N N . TYR A 1 63 ? 21.125 -10.609 -8.602 1 98.31 63 TYR A N 1
ATOM 511 C CA . TYR A 1 63 ? 21.75 -10.094 -9.812 1 98.31 63 TYR A CA 1
ATOM 512 C C . TYR A 1 63 ? 22.484 -11.203 -10.555 1 98.31 63 TYR A C 1
ATOM 514 O O . TYR A 1 63 ? 22.453 -11.258 -11.789 1 98.31 63 TYR A O 1
ATOM 522 N N . LYS A 1 64 ? 23.109 -12.039 -9.844 1 97.44 64 LYS A N 1
ATOM 523 C CA . LYS A 1 64 ? 23.859 -13.148 -10.422 1 97.44 64 LYS A CA 1
ATOM 524 C C . LYS A 1 64 ? 22.953 -14.078 -11.211 1 97.44 64 LYS A C 1
ATOM 526 O O . LYS A 1 64 ? 23.375 -14.672 -12.203 1 97.44 64 LYS A O 1
ATOM 531 N N . ALA A 1 65 ? 21.719 -14.18 -10.852 1 97.38 65 ALA A N 1
ATOM 532 C CA . ALA A 1 65 ? 20.781 -15.141 -11.414 1 97.38 65 ALA A CA 1
ATOM 533 C C . ALA A 1 65 ? 20.484 -14.82 -12.883 1 97.38 65 ALA A C 1
ATOM 535 O O . ALA A 1 65 ? 20.281 -15.734 -13.688 1 97.38 65 ALA A O 1
ATOM 536 N N . PHE A 1 66 ? 20.516 -13.531 -13.227 1 96.75 66 PHE A N 1
ATOM 537 C CA . PHE A 1 66 ? 20.078 -13.203 -14.586 1 96.75 66 PHE A CA 1
ATOM 538 C C . PHE A 1 66 ? 21.188 -12.469 -15.336 1 96.75 66 PHE A C 1
ATOM 540 O O . PHE A 1 66 ? 21.172 -12.406 -16.562 1 96.75 66 PHE A O 1
ATOM 547 N N . SER A 1 67 ? 22.078 -11.82 -14.562 1 96.75 67 SER A N 1
ATOM 548 C CA . SER A 1 67 ? 23.094 -10.992 -15.211 1 96.75 67 SER A CA 1
ATOM 549 C C . SER A 1 67 ? 24.016 -11.836 -16.094 1 96.75 67 SER A C 1
ATOM 551 O O . SER A 1 67 ? 24.328 -12.977 -15.75 1 96.75 67 SER A O 1
ATOM 553 N N . TYR A 1 68 ? 24.344 -11.234 -17.266 1 94.19 68 TYR A N 1
ATOM 554 C CA . TYR A 1 68 ? 25.281 -11.789 -18.234 1 94.19 68 TYR A CA 1
ATOM 555 C C . TYR A 1 68 ? 24.75 -13.102 -18.812 1 94.19 68 TYR A C 1
ATOM 557 O O . TYR A 1 68 ? 25.5 -13.891 -19.391 1 94.19 68 TYR A O 1
ATOM 565 N N . GLN A 1 69 ? 23.469 -13.422 -18.609 1 91.44 69 GLN A N 1
ATOM 566 C CA . GLN A 1 69 ? 22.781 -14.562 -19.203 1 91.44 69 GLN A CA 1
ATOM 567 C C . GLN A 1 69 ? 21.906 -14.125 -20.375 1 91.44 69 GLN A C 1
ATOM 569 O O . GLN A 1 69 ? 21.312 -13.047 -20.344 1 91.44 69 GLN A O 1
ATOM 574 N N . ALA A 1 70 ? 21.891 -15.016 -21.359 1 91.5 70 ALA A N 1
ATOM 575 C CA . ALA A 1 70 ? 20.875 -14.789 -22.375 1 91.5 70 ALA A CA 1
ATOM 576 C C . ALA A 1 70 ? 19.469 -14.828 -21.766 1 91.5 70 ALA A C 1
ATOM 578 O O . ALA A 1 70 ? 19.141 -15.766 -21.047 1 91.5 70 ALA A O 1
ATOM 579 N N . PRO A 1 71 ? 18.719 -13.805 -22.047 1 91.62 71 PRO A N 1
ATOM 580 C CA . PRO A 1 71 ? 17.422 -13.695 -21.359 1 91.62 71 PRO A CA 1
ATOM 581 C C . PRO A 1 71 ? 16.562 -14.938 -21.531 1 91.62 71 PRO A C 1
ATOM 583 O O . PRO A 1 71 ? 15.797 -15.289 -20.625 1 91.62 71 PRO A O 1
ATOM 586 N N . CYS A 1 72 ? 16.656 -15.641 -22.609 1 93.88 72 CYS A N 1
ATOM 587 C CA . CYS A 1 72 ? 15.789 -16.781 -22.891 1 93.88 72 CYS A CA 1
ATOM 588 C C . CYS A 1 72 ? 16.391 -18.062 -22.359 1 93.88 72 CYS A C 1
ATOM 590 O O . CYS A 1 72 ? 15.852 -19.156 -22.562 1 93.88 72 CYS A O 1
ATOM 592 N N . ASP A 1 73 ? 17.5 -17.906 -21.609 1 92.31 73 ASP A N 1
ATOM 593 C CA . ASP A 1 73 ? 18.172 -19.094 -21.109 1 92.31 73 ASP A CA 1
ATOM 594 C C . ASP A 1 73 ? 18.109 -19.156 -19.578 1 92.31 73 ASP A C 1
ATOM 596 O O . ASP A 1 73 ? 18.75 -20.016 -18.953 1 92.31 73 ASP A O 1
ATOM 600 N N . VAL A 1 74 ? 17.422 -18.312 -19 1 95.06 74 VAL A N 1
ATOM 601 C CA . VAL A 1 74 ? 17.359 -18.266 -17.531 1 95.06 74 VAL A CA 1
ATOM 602 C C . VAL A 1 74 ? 16.281 -19.25 -17.047 1 95.06 74 VAL A C 1
ATOM 604 O O . VAL A 1 74 ? 15.148 -19.234 -17.516 1 95.06 74 VAL A O 1
ATOM 607 N N . ALA A 1 75 ? 16.625 -20.109 -16.125 1 95.75 75 ALA A N 1
ATOM 608 C CA . ALA A 1 75 ? 15.742 -21.125 -15.578 1 95.75 75 ALA A CA 1
ATOM 609 C C . ALA A 1 75 ? 15.523 -20.906 -14.078 1 95.75 75 ALA A C 1
ATOM 611 O O . ALA A 1 75 ? 16.188 -20.062 -13.469 1 95.75 75 ALA A O 1
ATOM 612 N N . MET A 1 76 ? 14.57 -21.672 -13.484 1 96.88 76 MET A N 1
ATOM 613 C CA . MET A 1 76 ? 14.25 -21.562 -12.062 1 96.88 76 MET A CA 1
ATOM 614 C C . MET A 1 76 ? 15.492 -21.781 -11.211 1 96.88 76 MET A C 1
ATOM 616 O O . MET A 1 76 ? 15.68 -21.109 -10.195 1 96.88 76 MET A O 1
ATOM 620 N N . GLU A 1 77 ? 16.375 -22.656 -11.656 1 96.94 77 GLU A N 1
ATOM 621 C CA . GLU A 1 77 ? 17.562 -23.047 -10.891 1 96.94 77 GLU A CA 1
ATOM 622 C C . GLU A 1 77 ? 18.516 -21.859 -10.727 1 96.94 77 GLU A C 1
ATOM 624 O O . GLU A 1 77 ? 19.266 -21.781 -9.75 1 96.94 77 GLU A O 1
ATOM 629 N N . HIS A 1 78 ? 18.484 -20.984 -11.633 1 97.62 78 HIS A N 1
ATOM 630 C CA . HIS A 1 78 ? 19.359 -19.812 -11.562 1 97.62 78 HIS A CA 1
ATOM 631 C C . HIS A 1 78 ? 19.016 -18.938 -10.352 1 97.62 78 HIS A C 1
ATOM 633 O O . HIS A 1 78 ? 19.891 -18.25 -9.812 1 97.62 78 HIS A O 1
ATOM 639 N N . TYR A 1 79 ? 17.766 -18.984 -9.883 1 98.19 79 TYR A N 1
ATOM 640 C CA . TYR A 1 79 ? 17.328 -18.109 -8.805 1 98.19 79 TYR A CA 1
ATOM 641 C C . TYR A 1 79 ? 17.391 -18.812 -7.461 1 98.19 79 TYR A C 1
ATOM 643 O O . TYR A 1 79 ? 16.984 -18.266 -6.438 1 98.19 79 TYR A O 1
ATOM 651 N N . LYS A 1 80 ? 17.922 -20.031 -7.41 1 98.5 80 LYS A N 1
ATOM 652 C CA . LYS A 1 80 ? 17.891 -20.859 -6.215 1 98.5 80 LYS A CA 1
ATOM 653 C C . LYS A 1 80 ? 18.578 -20.172 -5.043 1 98.5 80 LYS A C 1
ATOM 655 O O . LYS A 1 80 ? 18.062 -20.156 -3.928 1 98.5 80 LYS A O 1
ATOM 660 N N . GLU A 1 81 ? 19.766 -19.609 -5.254 1 98.56 81 GLU A N 1
ATOM 661 C CA . GLU A 1 81 ? 20.516 -18.969 -4.176 1 98.56 81 GLU A CA 1
ATOM 662 C C . GLU A 1 81 ? 19.75 -17.781 -3.611 1 98.56 81 GLU A C 1
ATOM 664 O O . GLU A 1 81 ? 19.688 -17.594 -2.395 1 98.56 81 GLU A O 1
ATOM 669 N N . TYR A 1 82 ? 19.219 -16.969 -4.512 1 98.69 82 TYR A N 1
ATOM 670 C CA . TYR A 1 82 ? 18.406 -15.836 -4.082 1 98.69 82 TYR A CA 1
ATOM 671 C C . TYR A 1 82 ? 17.219 -16.312 -3.266 1 98.69 82 TYR A C 1
ATOM 673 O O . TYR A 1 82 ? 16.953 -15.781 -2.184 1 98.69 82 TYR A O 1
ATOM 681 N N . ILE A 1 83 ? 16.453 -17.297 -3.773 1 98.75 83 ILE A N 1
ATOM 682 C CA . ILE A 1 83 ? 15.25 -17.797 -3.141 1 98.75 83 ILE A CA 1
ATOM 683 C C . ILE A 1 83 ? 15.586 -18.391 -1.771 1 98.75 83 ILE A C 1
ATOM 685 O O . ILE A 1 83 ? 14.914 -18.094 -0.78 1 98.75 83 ILE A O 1
ATOM 689 N N . ASP A 1 84 ? 16.656 -19.109 -1.654 1 98.25 84 ASP A N 1
ATOM 690 C CA . ASP A 1 84 ? 17.062 -19.734 -0.397 1 98.25 84 ASP A CA 1
ATOM 691 C C . ASP A 1 84 ? 17.391 -18.672 0.653 1 98.25 84 ASP A C 1
ATOM 693 O O . ASP A 1 84 ? 17 -18.797 1.812 1 98.25 84 ASP A O 1
ATOM 697 N N . LEU A 1 85 ? 18.094 -17.688 0.212 1 98.38 85 LEU A N 1
ATOM 698 C CA . LEU A 1 85 ? 18.547 -16.656 1.136 1 98.38 85 LEU A CA 1
ATOM 699 C C . LEU A 1 85 ? 17.375 -15.805 1.609 1 98.38 85 LEU A C 1
ATOM 701 O O . LEU A 1 85 ? 17.344 -15.352 2.756 1 98.38 85 LEU A O 1
ATOM 705 N N . ALA A 1 86 ? 16.391 -15.617 0.785 1 98.25 86 ALA A N 1
ATOM 706 C CA . ALA A 1 86 ? 15.289 -14.711 1.067 1 98.25 86 ALA A CA 1
ATOM 707 C C . ALA A 1 86 ? 14.109 -15.453 1.679 1 98.25 86 ALA A C 1
ATOM 709 O O . ALA A 1 86 ? 13.102 -14.844 2.039 1 98.25 86 ALA A O 1
ATOM 710 N N . SER A 1 87 ? 14.188 -16.703 1.77 1 97.25 87 SER A N 1
ATOM 711 C CA . SER A 1 87 ? 13.07 -17.531 2.223 1 97.25 87 SER A CA 1
ATOM 712 C C . SER A 1 87 ? 12.633 -17.141 3.631 1 97.25 87 SER A C 1
ATOM 714 O O . SER A 1 87 ? 13.469 -16.844 4.488 1 97.25 87 SER A O 1
ATOM 716 N N . GLN A 1 88 ? 11.336 -17.109 3.92 1 96.62 88 GLN A N 1
ATOM 717 C CA . GLN A 1 88 ? 10.703 -16.797 5.199 1 96.62 88 GLN A CA 1
ATOM 718 C C . GLN A 1 88 ? 9.555 -17.75 5.5 1 96.62 88 GLN A C 1
ATOM 720 O O . GLN A 1 88 ? 8.922 -18.281 4.582 1 96.62 88 GLN A O 1
ATOM 725 N N . ASN A 1 89 ? 9.328 -17.953 6.723 1 94.19 89 ASN A N 1
ATOM 726 C CA . ASN A 1 89 ? 8.117 -18.688 7.109 1 94.19 89 ASN A CA 1
ATOM 727 C C . ASN A 1 89 ? 6.926 -17.75 7.25 1 94.19 89 ASN A C 1
ATOM 729 O O . ASN A 1 89 ? 6.996 -16.75 7.973 1 94.19 89 ASN A O 1
ATOM 733 N N . VAL A 1 90 ? 5.906 -18.125 6.594 1 97.44 90 VAL A N 1
ATOM 734 C CA . VAL A 1 90 ? 4.664 -17.359 6.691 1 97.44 90 VAL A CA 1
ATOM 735 C C . VAL A 1 90 ? 3.891 -17.781 7.938 1 97.44 90 VAL A C 1
ATOM 737 O O . VAL A 1 90 ? 3.805 -18.969 8.242 1 97.44 90 VAL A O 1
ATOM 740 N N . PRO A 1 91 ? 3.346 -16.828 8.727 1 97.5 91 PRO A N 1
ATOM 741 C CA . PRO A 1 91 ? 2.57 -17.203 9.906 1 97.5 91 PRO A CA 1
ATOM 742 C C . PRO A 1 91 ? 1.404 -18.141 9.586 1 97.5 91 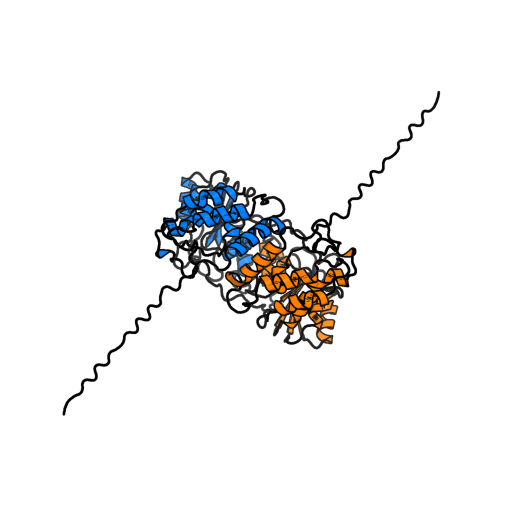PRO A C 1
ATOM 744 O O . PRO A 1 91 ? 0.849 -18.062 8.484 1 97.5 91 PRO A O 1
ATOM 747 N N . GLU A 1 92 ? 1.07 -18.953 10.57 1 97.81 92 GLU A N 1
ATOM 748 C CA . GLU A 1 92 ? 0.011 -19.938 10.406 1 97.81 92 GLU A CA 1
ATOM 749 C C . GLU A 1 92 ? -1.312 -19.281 10.039 1 97.81 92 GLU A C 1
ATOM 751 O O . GLU A 1 92 ? -1.667 -18.234 10.602 1 97.81 92 GLU A O 1
ATOM 756 N N . ASN A 1 93 ? -2.062 -19.859 9.086 1 98.06 93 ASN A N 1
ATOM 757 C CA . ASN A 1 93 ? -3.406 -19.453 8.672 1 98.06 93 ASN A CA 1
ATOM 758 C C . ASN A 1 93 ? -3.408 -18.094 7.988 1 98.06 93 ASN A C 1
ATOM 760 O O . ASN A 1 93 ? -4.426 -17.406 7.977 1 98.06 93 ASN A O 1
ATOM 764 N N . LYS A 1 94 ? -2.225 -17.734 7.363 1 97.94 94 LYS A N 1
ATOM 765 C CA . LYS A 1 94 ? -2.164 -16.375 6.824 1 97.94 94 LYS A CA 1
ATOM 766 C C . LYS A 1 94 ? -1.853 -16.391 5.332 1 97.94 94 LYS A C 1
ATOM 768 O O . LYS A 1 94 ? -1.94 -15.359 4.664 1 97.94 94 LYS A O 1
ATOM 773 N N . GLY A 1 95 ? -1.469 -17.469 4.82 1 98.56 95 GLY A N 1
ATOM 774 C CA . GLY A 1 95 ? -1.078 -17.531 3.42 1 98.56 95 GLY A CA 1
ATOM 775 C C . GLY A 1 95 ? -2.238 -17.297 2.467 1 98.56 95 GLY A C 1
ATOM 776 O O . GLY A 1 95 ? -3.266 -17.984 2.562 1 98.56 95 GLY A O 1
ATOM 777 N N . MET A 1 96 ? -2.076 -16.328 1.546 1 98.88 96 MET A N 1
ATOM 778 C CA . MET A 1 96 ? -3.113 -16.078 0.546 1 98.88 96 MET A CA 1
ATOM 779 C C . MET A 1 96 ? -2.521 -16.078 -0.859 1 98.88 96 MET A C 1
ATOM 781 O O . MET A 1 96 ? -1.582 -15.328 -1.139 1 98.88 96 MET A O 1
ATOM 785 N N . PHE A 1 97 ? -3.092 -16.859 -1.703 1 98.88 97 PHE A N 1
ATOM 786 C CA . PHE A 1 97 ? -2.803 -16.922 -3.131 1 98.88 97 PHE A CA 1
ATOM 787 C C . PHE A 1 97 ? -3.861 -16.156 -3.926 1 98.88 97 PHE A C 1
ATOM 789 O O . PHE A 1 97 ? -4.91 -15.797 -3.389 1 98.88 97 PHE A O 1
ATOM 796 N N . TRP A 1 98 ? -3.52 -15.898 -5.215 1 98.69 98 TRP A N 1
ATOM 797 C CA . TRP A 1 98 ? -4.488 -15.219 -6.062 1 98.69 98 TRP A CA 1
ATOM 798 C C . TRP A 1 98 ? -4.246 -15.539 -7.535 1 98.69 98 TRP A C 1
ATOM 800 O O . TRP A 1 98 ? -3.127 -15.875 -7.926 1 98.69 98 TRP A O 1
ATOM 810 N N . SER A 1 99 ? -5.277 -15.492 -8.297 1 97 99 SER A N 1
ATOM 811 C CA . SER A 1 99 ? -5.238 -15.609 -9.75 1 97 99 SER A CA 1
ATOM 812 C C . SER A 1 99 ? -6.227 -14.648 -10.414 1 97 99 SER A C 1
ATOM 814 O O . SER A 1 99 ? -7.438 -14.805 -10.258 1 97 99 SER A O 1
ATOM 816 N N . GLY A 1 100 ? -5.664 -13.695 -11.109 1 94.81 100 GLY A N 1
ATOM 817 C CA . GLY A 1 100 ? -6.508 -12.742 -11.812 1 94.81 100 GLY A CA 1
ATOM 818 C C . GLY A 1 100 ? -7.18 -11.75 -10.883 1 94.81 100 GLY A C 1
ATOM 819 O O . GLY A 1 100 ? -8.18 -11.125 -11.25 1 94.81 100 GLY A O 1
ATOM 820 N N . THR A 1 101 ? -6.719 -11.617 -9.625 1 97.44 101 THR A N 1
ATOM 821 C CA . THR A 1 101 ? -7.371 -10.773 -8.633 1 97.44 101 THR A CA 1
ATOM 822 C C . THR A 1 101 ? -6.34 -9.945 -7.867 1 97.44 101 THR A C 1
ATOM 824 O O . THR A 1 101 ? -6.504 -9.703 -6.668 1 97.44 101 THR A O 1
ATOM 827 N N . TYR A 1 102 ? -5.23 -9.555 -8.508 1 96.94 102 TYR A N 1
ATOM 828 C CA . TYR A 1 102 ? -4.098 -8.906 -7.855 1 96.94 102 TYR A CA 1
ATOM 829 C C . TYR A 1 102 ? -4.57 -7.758 -6.969 1 96.94 102 TYR A C 1
ATOM 831 O O . TYR A 1 102 ? -4.281 -7.734 -5.77 1 96.94 102 TYR A O 1
ATOM 839 N N . ASP A 1 103 ? -5.359 -6.859 -7.531 1 95.06 103 ASP A N 1
ATOM 840 C CA . ASP A 1 103 ? -5.711 -5.637 -6.82 1 95.06 103 ASP A CA 1
ATOM 841 C C . ASP A 1 103 ? -6.523 -5.949 -5.562 1 95.06 103 ASP A C 1
ATOM 843 O O . ASP A 1 103 ? -6.133 -5.574 -4.457 1 95.06 103 ASP A O 1
ATOM 847 N N . ILE A 1 104 ? -7.578 -6.699 -5.73 1 96.81 104 ILE A N 1
ATOM 848 C CA . ILE A 1 104 ? -8.484 -6.895 -4.605 1 96.81 104 ILE A CA 1
ATOM 849 C C . ILE A 1 104 ? -7.871 -7.883 -3.615 1 96.81 104 ILE A C 1
ATOM 851 O O . ILE A 1 104 ? -8.078 -7.77 -2.404 1 96.81 104 ILE A O 1
ATOM 855 N N . ALA A 1 105 ? -7.105 -8.875 -4.09 1 98.06 105 ALA A N 1
ATOM 856 C CA . ALA A 1 105 ? -6.426 -9.797 -3.18 1 98.06 105 ALA A CA 1
ATOM 857 C C . ALA A 1 105 ? -5.469 -9.047 -2.26 1 98.06 105 ALA A C 1
ATOM 859 O O . ALA A 1 105 ? -5.43 -9.297 -1.053 1 98.06 105 ALA A O 1
ATOM 860 N N . HIS A 1 106 ? -4.699 -8.094 -2.801 1 97.38 106 HIS A N 1
ATOM 861 C CA . HIS A 1 106 ? -3.746 -7.336 -1.999 1 97.38 106 HIS A CA 1
ATOM 862 C C . HIS A 1 106 ? -4.457 -6.355 -1.077 1 97.38 106 HIS A C 1
ATOM 864 O O . HIS A 1 106 ? -4.035 -6.148 0.064 1 97.38 106 HIS A O 1
ATOM 870 N N . GLU A 1 107 ? -5.473 -5.785 -1.606 1 95.5 107 GLU A N 1
ATOM 871 C CA . GLU A 1 107 ? -6.262 -4.895 -0.758 1 95.5 107 GLU A CA 1
ATOM 872 C C . GLU A 1 107 ? -6.828 -5.641 0.447 1 95.5 107 GLU A C 1
ATOM 874 O O . GLU A 1 107 ? -6.719 -5.172 1.581 1 95.5 107 GLU A O 1
ATOM 879 N N . TYR A 1 108 ? -7.379 -6.773 0.203 1 97 108 TYR A N 1
ATOM 880 C CA . TYR A 1 108 ? -7.992 -7.555 1.271 1 97 108 TYR A CA 1
ATOM 881 C C . TYR A 1 108 ? -6.938 -8.102 2.227 1 97 108 TYR A C 1
ATOM 883 O O . TYR A 1 108 ? -7.156 -8.156 3.438 1 97 108 TYR A O 1
ATOM 891 N N . ALA A 1 109 ? -5.797 -8.492 1.729 1 97.19 109 ALA A N 1
ATOM 892 C CA . ALA A 1 109 ? -4.734 -9.062 2.549 1 97.19 109 ALA A CA 1
ATOM 893 C C . ALA A 1 109 ? -4.129 -8.016 3.475 1 97.19 109 ALA A C 1
ATOM 895 O O . ALA A 1 109 ? -3.691 -8.328 4.582 1 97.19 109 ALA A O 1
ATOM 896 N N . GLU A 1 110 ? -4.098 -6.789 3.02 1 94.25 110 GLU A N 1
ATOM 897 C CA . GLU A 1 110 ? -3.621 -5.645 3.789 1 94.25 110 GLU A CA 1
ATOM 898 C C . GLU A 1 110 ? -2.168 -5.832 4.215 1 94.25 110 GLU A C 1
ATOM 900 O O . GLU A 1 110 ? -1.829 -5.656 5.387 1 94.25 110 GLU A O 1
ATOM 905 N N . ALA A 1 111 ? -1.355 -6.336 3.297 1 92.62 111 ALA A N 1
ATOM 906 C CA . ALA A 1 111 ? 0.098 -6.395 3.43 1 92.62 111 ALA A CA 1
ATOM 907 C C . ALA A 1 111 ? 0.503 -7.121 4.711 1 92.62 111 ALA A C 1
ATOM 909 O O . ALA A 1 111 ? 1.372 -6.648 5.449 1 92.62 111 ALA A O 1
ATOM 910 N N . GLY A 1 112 ? -0.201 -8.164 4.977 1 92.25 112 GLY A N 1
ATOM 911 C CA . GLY A 1 112 ? 0.209 -9 6.09 1 92.25 112 GLY A CA 1
ATOM 912 C C . GLY A 1 112 ? -0.662 -8.828 7.32 1 92.25 112 GLY A C 1
ATOM 913 O O . GLY A 1 112 ? -0.605 -9.641 8.242 1 92.25 112 GLY A O 1
ATOM 914 N N . LYS A 1 113 ? -1.413 -7.77 7.375 1 91.75 113 LYS A N 1
ATOM 915 C CA . LYS A 1 113 ? -2.285 -7.57 8.531 1 91.75 113 LYS A CA 1
ATOM 916 C C . LYS A 1 113 ? -3.369 -8.648 8.594 1 91.75 113 LYS A C 1
ATOM 918 O O . LYS A 1 113 ? -3.605 -9.234 9.648 1 91.75 113 LYS A O 1
ATOM 923 N N . ARG A 1 114 ? -3.998 -8.898 7.465 1 95.06 114 ARG A N 1
ATOM 924 C CA . ARG A 1 114 ? -4.996 -9.953 7.398 1 95.06 114 ARG A CA 1
ATOM 925 C C . ARG A 1 114 ? -4.395 -11.242 6.855 1 95.06 114 ARG A C 1
ATOM 927 O O . ARG A 1 114 ? -4.523 -12.305 7.469 1 95.06 114 ARG A O 1
ATOM 934 N N . PHE A 1 115 ? -3.787 -11.141 5.688 1 97.81 115 PHE A N 1
ATOM 935 C CA . PHE A 1 115 ? -3.139 -12.273 5.039 1 97.81 115 PHE A CA 1
ATOM 936 C C . PHE A 1 115 ? -1.796 -11.859 4.445 1 97.81 115 PHE A C 1
ATOM 938 O O . PHE A 1 115 ? -1.531 -10.672 4.262 1 97.81 115 PHE A O 1
ATOM 945 N N . VAL A 1 116 ? -0.943 -12.828 4.203 1 98.44 116 VAL A N 1
ATOM 946 C CA . VAL A 1 116 ? 0.356 -12.633 3.568 1 98.44 116 VAL A CA 1
ATOM 947 C C . VAL A 1 116 ? 0.337 -13.227 2.16 1 98.44 116 VAL A C 1
ATOM 949 O O . VAL A 1 116 ? 0.055 -14.414 1.981 1 98.44 116 VAL A O 1
ATOM 952 N N . THR A 1 117 ? 0.514 -12.391 1.132 1 98.69 117 THR A N 1
ATOM 953 C CA . THR A 1 117 ? 0.71 -12.859 -0.234 1 98.69 117 THR A CA 1
ATOM 954 C C . THR A 1 117 ? 2.195 -13.016 -0.545 1 98.69 117 THR A C 1
ATOM 956 O O . THR A 1 117 ? 3.047 -12.602 0.245 1 98.69 117 THR A O 1
ATOM 959 N N . LEU A 1 118 ? 2.449 -13.617 -1.68 1 98.75 118 LEU A N 1
ATOM 960 C CA . LEU A 1 118 ? 3.834 -13.766 -2.119 1 98.75 118 LEU A CA 1
ATOM 961 C C . LEU A 1 118 ? 4.539 -12.414 -2.156 1 98.75 118 LEU A C 1
ATOM 963 O O . LEU A 1 118 ? 5.676 -12.289 -1.694 1 98.75 118 LEU A O 1
ATOM 967 N N . GLU A 1 119 ? 3.852 -11.398 -2.564 1 98.38 119 GLU A N 1
ATOM 968 C CA . GLU A 1 119 ? 4.422 -10.07 -2.746 1 98.38 119 GLU A CA 1
ATOM 969 C C . GLU A 1 119 ? 4.66 -9.383 -1.402 1 98.38 119 GLU A C 1
ATOM 971 O O . GLU A 1 119 ? 5.305 -8.336 -1.34 1 98.38 119 GLU A O 1
ATOM 976 N N . ASP A 1 120 ? 4.121 -10.031 -0.344 1 97.81 120 ASP A N 1
ATOM 977 C CA . ASP A 1 120 ? 4.367 -9.5 0.993 1 97.81 120 ASP A CA 1
ATOM 978 C C . ASP A 1 120 ? 5.625 -10.117 1.604 1 97.81 120 ASP A C 1
ATOM 980 O O . ASP A 1 120 ? 6.141 -9.617 2.607 1 97.81 120 ASP A O 1
ATOM 984 N N . THR A 1 121 ? 6.031 -11.234 1.115 1 98.56 121 THR A N 1
ATOM 985 C CA . THR A 1 121 ? 7.285 -11.828 1.56 1 98.56 121 THR A CA 1
ATOM 986 C C . THR A 1 121 ? 8.477 -11.102 0.945 1 98.56 121 THR A C 1
ATOM 988 O O . THR A 1 121 ? 8.336 -10.406 -0.057 1 98.56 121 THR A O 1
ATOM 991 N N . MET A 1 122 ? 9.633 -11.344 1.564 1 98.38 122 MET A N 1
ATOM 992 C CA . MET A 1 122 ? 10.836 -10.68 1.074 1 98.38 122 MET A CA 1
ATOM 993 C C . MET A 1 122 ? 11.094 -11.023 -0.39 1 98.38 122 MET A C 1
ATOM 995 O O . MET A 1 122 ? 11.406 -10.141 -1.193 1 98.38 122 MET A O 1
ATOM 999 N N . ILE A 1 123 ? 10.898 -12.289 -0.824 1 98.5 123 ILE A N 1
ATOM 1000 C CA . ILE A 1 123 ? 11.148 -12.766 -2.178 1 98.5 123 ILE A CA 1
ATOM 1001 C C . ILE A 1 123 ? 10.359 -11.922 -3.178 1 98.5 123 ILE A C 1
ATOM 1003 O O . ILE A 1 123 ? 10.922 -11.391 -4.137 1 98.5 123 ILE A O 1
ATOM 1007 N N . GLY A 1 124 ? 9.094 -11.82 -2.928 1 98.44 124 GLY A N 1
ATOM 1008 C CA . GLY A 1 124 ? 8.227 -11.141 -3.873 1 98.44 124 GLY A CA 1
ATOM 1009 C C . GLY A 1 124 ? 8.258 -9.625 -3.74 1 98.44 124 GLY A C 1
ATOM 1010 O O . GLY A 1 124 ? 8.188 -8.914 -4.738 1 98.44 124 GLY A O 1
ATOM 1011 N N . PHE A 1 125 ? 8.391 -9.164 -2.486 1 98.44 125 PHE A N 1
ATOM 1012 C CA . PHE A 1 125 ? 8.367 -7.73 -2.211 1 98.44 125 PHE A CA 1
ATOM 1013 C C . PHE A 1 125 ? 9.5 -7.023 -2.949 1 98.44 125 PHE A C 1
ATOM 1015 O O . PHE A 1 125 ? 9.289 -5.957 -3.535 1 98.44 125 PHE A O 1
ATOM 1022 N N . LEU A 1 126 ? 10.625 -7.551 -2.992 1 98.75 126 LEU A N 1
ATOM 1023 C CA . LEU A 1 126 ? 11.812 -6.902 -3.535 1 98.75 126 LEU A CA 1
ATOM 1024 C C . LEU A 1 126 ? 11.758 -6.852 -5.059 1 98.75 126 LEU A C 1
ATOM 1026 O O . LEU A 1 126 ? 12.336 -5.953 -5.676 1 98.75 126 LEU A O 1
ATOM 1030 N N . ALA A 1 127 ? 11.008 -7.773 -5.645 1 98.38 127 ALA A N 1
ATOM 1031 C CA . ALA A 1 127 ? 11.023 -7.914 -7.098 1 98.38 127 ALA A CA 1
ATOM 1032 C C . ALA A 1 127 ? 9.742 -7.359 -7.711 1 98.38 127 ALA A C 1
ATOM 1034 O O . ALA A 1 127 ? 9.641 -7.203 -8.93 1 98.38 127 ALA A O 1
ATOM 1035 N N . ASN A 1 128 ? 8.805 -7.02 -6.855 1 97.81 128 ASN A N 1
ATOM 1036 C CA . ASN A 1 128 ? 7.469 -6.668 -7.328 1 97.81 128 ASN A CA 1
ATOM 1037 C C . ASN A 1 128 ? 7.508 -5.48 -8.289 1 97.81 128 ASN A C 1
ATOM 1039 O O . ASN A 1 128 ? 8.117 -4.453 -7.98 1 97.81 128 ASN A O 1
ATOM 1043 N N . SER A 1 129 ? 6.926 -5.672 -9.484 1 96.94 129 SER A N 1
ATOM 1044 C CA . SER A 1 129 ? 6.738 -4.652 -10.508 1 96.94 129 SER A CA 1
ATOM 1045 C C . SER A 1 129 ? 8.055 -4.301 -11.188 1 96.94 129 SER A C 1
ATOM 1047 O O . SER A 1 129 ? 8.117 -3.375 -12 1 96.94 129 SER A O 1
ATOM 1049 N N . LEU A 1 130 ? 9.141 -4.996 -10.914 1 97.62 130 LEU A N 1
ATOM 1050 C CA . LEU A 1 130 ? 10.414 -4.766 -11.578 1 97.62 130 LEU A CA 1
ATOM 1051 C C . LEU A 1 130 ? 10.516 -5.59 -12.859 1 97.62 130 LEU A C 1
ATOM 1053 O O . LEU A 1 130 ? 9.914 -6.66 -12.969 1 97.62 130 LEU A O 1
ATOM 1057 N N . ILE A 1 131 ? 11.203 -5.043 -13.82 1 96.19 131 ILE A N 1
ATOM 1058 C CA . ILE A 1 131 ? 11.57 -5.742 -15.047 1 96.19 131 ILE A CA 1
ATOM 1059 C C . ILE A 1 131 ? 13.086 -5.918 -15.109 1 96.19 131 ILE A C 1
ATOM 1061 O O . ILE A 1 131 ? 13.836 -4.996 -14.789 1 96.19 131 ILE A O 1
ATOM 1065 N N . TRP A 1 132 ? 13.523 -7.102 -15.508 1 96.88 132 TRP A N 1
ATOM 1066 C CA . TRP A 1 132 ? 14.961 -7.297 -15.664 1 96.88 132 TRP A CA 1
ATOM 1067 C C . TRP A 1 132 ? 15.25 -8.398 -16.688 1 96.88 132 TRP A C 1
ATOM 1069 O O . TRP A 1 132 ? 14.422 -9.281 -16.906 1 96.88 132 TRP A O 1
ATOM 1079 N N . CYS A 1 133 ? 16.328 -8.281 -17.391 1 96.25 133 CYS A N 1
ATOM 1080 C CA . CYS A 1 133 ? 16.875 -9.32 -18.266 1 96.25 133 CYS A CA 1
ATOM 1081 C C . CYS A 1 133 ? 18.375 -9.125 -18.469 1 96.25 133 CYS A C 1
ATOM 1083 O O . CYS A 1 133 ? 18.891 -8.031 -18.25 1 96.25 133 CYS A O 1
ATOM 1085 N N . GLY A 1 134 ? 19.047 -10.234 -18.781 1 94.94 134 GLY A N 1
ATOM 1086 C CA . GLY A 1 134 ? 20.5 -10.211 -18.922 1 94.94 134 GLY A CA 1
ATOM 1087 C C . GLY A 1 134 ? 20.953 -9.703 -20.281 1 94.94 134 GLY A C 1
ATOM 1088 O O . GLY A 1 134 ? 20.156 -9.617 -21.219 1 94.94 134 GLY A O 1
ATOM 1089 N N . SER A 1 135 ? 22.109 -9.172 -20.219 1 90.44 135 SER A N 1
ATOM 1090 C CA . SER A 1 135 ? 22.875 -8.844 -21.406 1 90.44 135 SER A CA 1
ATOM 1091 C C . SER A 1 135 ? 24.297 -9.422 -21.312 1 90.44 135 SER A C 1
ATOM 1093 O O . SER A 1 135 ? 24.938 -9.344 -20.266 1 90.44 135 SER A O 1
ATOM 1095 N N . GLY A 1 136 ? 24.719 -10.078 -22.344 1 84.44 136 GLY A N 1
ATOM 1096 C CA . GLY A 1 136 ? 26.016 -10.734 -22.328 1 84.44 136 GLY A CA 1
ATOM 1097 C C . GLY A 1 136 ? 27.172 -9.789 -22.031 1 84.44 136 GLY A C 1
ATOM 1098 O O . GLY A 1 136 ? 28.094 -10.148 -21.312 1 84.44 136 GLY A O 1
ATOM 1099 N N . SER A 1 137 ? 27.109 -8.648 -22.422 1 84.69 137 SER A N 1
ATOM 1100 C CA . SER A 1 137 ? 28.266 -7.762 -22.375 1 84.69 137 SER A CA 1
ATOM 1101 C C . SER A 1 137 ? 28.172 -6.809 -21.188 1 84.69 137 SER A C 1
ATOM 1103 O O . SER A 1 137 ? 29.188 -6.508 -20.547 1 84.69 137 SER A O 1
ATOM 1105 N N . THR A 1 138 ? 27 -6.445 -20.75 1 89.44 138 THR A N 1
ATOM 1106 C CA . THR A 1 138 ? 26.875 -5.371 -19.781 1 89.44 138 THR A CA 1
ATOM 1107 C C . THR A 1 138 ? 26.219 -5.879 -18.5 1 89.44 138 THR A C 1
ATOM 1109 O O . THR A 1 138 ? 26.047 -5.121 -17.531 1 89.44 138 THR A O 1
ATOM 1112 N N . GLY A 1 139 ? 25.891 -7.141 -18.438 1 93.75 139 GLY A N 1
ATOM 1113 C CA . GLY A 1 139 ? 25.234 -7.707 -17.266 1 93.75 139 GLY A CA 1
ATOM 1114 C C . GLY A 1 139 ? 23.719 -7.68 -17.359 1 93.75 139 GLY A C 1
ATOM 1115 O O . GLY A 1 139 ? 23.078 -8.727 -17.312 1 93.75 139 GLY A O 1
ATOM 1116 N N . ALA A 1 140 ? 23.188 -6.453 -17.516 1 96.06 140 ALA A N 1
ATOM 1117 C CA . ALA A 1 140 ? 21.75 -6.277 -17.688 1 96.06 140 ALA A CA 1
ATOM 1118 C C . ALA A 1 140 ? 21.438 -5.473 -18.938 1 96.06 140 ALA A C 1
ATOM 1120 O O . ALA A 1 140 ? 22.203 -4.586 -19.328 1 96.06 140 ALA A O 1
ATOM 1121 N N . ASN A 1 141 ? 20.375 -5.832 -19.609 1 95.5 141 ASN A N 1
ATOM 1122 C CA . ASN A 1 141 ? 19.953 -5.094 -20.797 1 95.5 141 ASN A CA 1
ATOM 1123 C C . ASN A 1 141 ? 18.969 -3.984 -20.438 1 95.5 141 ASN A C 1
ATOM 1125 O O . ASN A 1 141 ? 17.781 -4.246 -20.219 1 95.5 141 ASN A O 1
ATOM 1129 N N . PHE A 1 142 ? 19.422 -2.768 -20.422 1 95.12 142 PHE A N 1
ATOM 1130 C CA . PHE A 1 142 ? 18.594 -1.644 -20 1 95.12 142 PHE A CA 1
ATOM 1131 C C . PHE A 1 142 ? 17.828 -1.055 -21.172 1 95.12 142 PHE A C 1
ATOM 1133 O O . PHE A 1 142 ? 17.016 -0.145 -21 1 95.12 142 PHE A O 1
ATOM 1140 N N . THR A 1 143 ? 18.031 -1.621 -22.328 1 93.81 143 THR A N 1
ATOM 1141 C CA . THR A 1 143 ? 17.406 -1.08 -23.531 1 93.81 143 THR A CA 1
ATOM 1142 C C . THR A 1 143 ? 16.109 -1.833 -23.844 1 93.81 143 THR A C 1
ATOM 1144 O O . THR A 1 143 ? 15.094 -1.22 -24.156 1 93.81 143 THR A O 1
ATOM 1147 N N . ARG A 1 144 ? 16.25 -3.164 -23.844 1 93.69 144 ARG A N 1
ATOM 1148 C CA . ARG A 1 144 ? 15.07 -3.949 -24.203 1 93.69 144 ARG A CA 1
ATOM 1149 C C . ARG A 1 144 ? 15.164 -5.367 -23.656 1 93.69 144 ARG A C 1
ATOM 1151 O O . ARG A 1 144 ? 16.188 -6.035 -23.797 1 93.69 144 ARG A O 1
ATOM 1158 N N . CYS A 1 145 ? 14.094 -5.758 -23.047 1 94.25 145 CYS A N 1
ATOM 1159 C CA . CYS A 1 145 ? 13.938 -7.148 -22.625 1 94.25 145 CYS A CA 1
ATOM 1160 C C . CYS A 1 145 ? 12.945 -7.875 -23.531 1 94.25 145 CYS A C 1
ATOM 1162 O O . CYS A 1 145 ? 12.062 -7.25 -24.125 1 94.25 145 CYS A O 1
ATOM 1164 N N . PRO A 1 146 ? 13.141 -9.195 -23.656 1 91.06 146 PRO A N 1
ATOM 1165 C CA . PRO A 1 146 ? 12.133 -9.945 -24.422 1 91.06 146 PRO A CA 1
ATOM 1166 C C . PRO A 1 146 ? 10.758 -9.914 -23.766 1 91.06 146 PRO A C 1
ATOM 1168 O O . PRO A 1 146 ? 10.656 -9.742 -22.547 1 91.06 146 PRO A O 1
ATOM 1171 N N . SER A 1 147 ? 9.789 -9.969 -24.625 1 84.94 147 SER A N 1
ATOM 1172 C CA . SER A 1 147 ? 8.445 -10.156 -24.094 1 84.94 147 SER A CA 1
ATOM 1173 C C . SER A 1 147 ? 8.227 -11.586 -23.625 1 84.94 147 SER A C 1
ATOM 1175 O O . SER A 1 147 ? 9.055 -12.469 -23.891 1 84.94 147 SER A O 1
ATOM 1177 N N . TRP A 1 148 ? 7.129 -11.766 -22.953 1 79.44 148 TRP A N 1
ATOM 1178 C CA . TRP A 1 148 ? 6.754 -13.07 -22.422 1 79.44 148 TRP A CA 1
ATOM 1179 C C . TRP A 1 148 ? 6.703 -14.117 -23.531 1 79.44 148 TRP A C 1
ATOM 1181 O O . TRP A 1 148 ? 7.094 -15.266 -23.328 1 79.44 148 TRP A O 1
ATOM 1191 N N . THR A 1 149 ? 6.379 -13.766 -24.688 1 83.75 149 THR A N 1
ATOM 1192 C CA . THR A 1 149 ? 6.172 -14.703 -25.781 1 83.75 149 THR A CA 1
ATOM 1193 C C . THR A 1 149 ? 7.441 -14.852 -26.609 1 83.75 149 THR A C 1
ATOM 1195 O O . THR A 1 149 ? 7.535 -15.742 -27.469 1 83.75 149 THR A O 1
ATOM 1198 N N . ASP A 1 150 ? 8.438 -14.047 -26.312 1 86.81 150 ASP A N 1
ATOM 1199 C CA . ASP A 1 150 ? 9.68 -14.078 -27.062 1 86.81 150 ASP A CA 1
ATOM 1200 C C . ASP A 1 150 ? 10.57 -15.234 -26.625 1 86.81 150 ASP A C 1
ATOM 1202 O O . ASP A 1 150 ? 11.477 -15.641 -27.344 1 86.81 150 ASP A O 1
ATOM 1206 N N . CYS A 1 151 ? 10.32 -15.703 -25.422 1 90.75 151 CYS A N 1
ATOM 1207 C CA . CYS A 1 151 ? 11.156 -16.734 -24.828 1 90.75 151 CYS A CA 1
ATOM 1208 C C . CYS A 1 151 ? 10.336 -17.984 -24.5 1 90.75 151 CYS A C 1
ATOM 1210 O O . CYS A 1 151 ? 9.109 -17.906 -24.391 1 90.75 151 CYS A O 1
ATOM 1212 N N . PRO A 1 152 ? 11.109 -19.078 -24.422 1 87 152 PRO A N 1
ATOM 1213 C CA . PRO A 1 152 ? 10.406 -20.25 -23.859 1 87 152 PRO A CA 1
ATOM 1214 C C . PRO A 1 152 ? 9.734 -19.953 -22.531 1 87 152 PRO A C 1
ATOM 1216 O O . PRO A 1 152 ? 10.234 -19.125 -21.75 1 87 152 PRO A O 1
ATOM 1219 N N . LEU A 1 153 ? 8.594 -20.578 -22.297 1 84.25 153 LEU A N 1
ATOM 1220 C CA . LEU A 1 153 ? 7.797 -20.391 -21.094 1 84.25 153 LEU A CA 1
ATOM 1221 C C . LEU A 1 153 ? 8.656 -20.562 -19.844 1 84.25 153 LEU A C 1
ATOM 1223 O O . LEU A 1 153 ? 8.5 -19.828 -18.875 1 84.25 153 LEU A O 1
ATOM 1227 N N . GLU A 1 154 ? 9.531 -21.516 -19.906 1 84.31 154 GLU A N 1
ATOM 1228 C CA . GLU A 1 154 ? 10.383 -21.828 -18.766 1 84.31 154 GLU A CA 1
ATOM 1229 C C . GLU A 1 154 ? 11.219 -20.625 -18.359 1 84.31 154 GLU A C 1
ATOM 1231 O O . GLU A 1 154 ? 11.367 -20.328 -17.172 1 84.31 154 GLU A O 1
ATOM 1236 N N . SER A 1 155 ? 11.727 -19.969 -19.312 1 85.44 155 SER A N 1
ATOM 1237 C CA . SER A 1 155 ? 12.555 -18.797 -19.031 1 85.44 155 SER A CA 1
ATOM 1238 C C . SER A 1 155 ? 11.703 -17.594 -18.641 1 85.44 155 SER A C 1
ATOM 1240 O O . SER A 1 155 ? 12.039 -16.875 -17.688 1 85.44 155 SER A O 1
ATOM 1242 N N . SER A 1 156 ? 10.586 -17.469 -19.25 1 84.88 156 SER A N 1
ATOM 1243 C CA . SER A 1 156 ? 9.727 -16.312 -19.016 1 84.88 156 SER A CA 1
ATOM 1244 C C . SER A 1 156 ? 9.109 -16.359 -17.625 1 84.88 156 SER A C 1
ATOM 1246 O O . SER A 1 156 ? 8.844 -15.305 -17.031 1 84.88 156 SER A O 1
ATOM 1248 N N . GLU A 1 157 ? 8.961 -17.516 -17.094 1 91.31 157 GLU A N 1
ATOM 1249 C CA . GLU A 1 157 ? 8.281 -17.688 -15.812 1 91.31 157 GLU A CA 1
ATOM 1250 C C . GLU A 1 157 ? 9.281 -17.938 -14.688 1 91.31 157 GLU A C 1
ATOM 1252 O O . GLU A 1 157 ? 8.898 -18.047 -13.516 1 91.31 157 GLU A O 1
ATOM 1257 N N . SER A 1 158 ? 10.523 -18.047 -15 1 94.94 158 SER A N 1
ATOM 1258 C CA . SER A 1 158 ? 11.508 -18.688 -14.133 1 94.94 158 SER A CA 1
ATOM 1259 C C . SER A 1 158 ? 11.492 -18.078 -12.734 1 94.94 158 SER A C 1
ATOM 1261 O O . SER A 1 158 ? 11.375 -18.797 -11.734 1 94.94 158 SER A O 1
ATOM 1263 N N . PHE A 1 159 ? 11.594 -16.781 -12.625 1 97.44 159 PHE A N 1
ATOM 1264 C CA . PHE A 1 159 ? 11.664 -16.156 -11.312 1 97.44 159 PHE A CA 1
ATOM 1265 C C . PHE A 1 159 ? 10.375 -16.406 -10.531 1 97.44 159 PHE A C 1
ATOM 1267 O O . PHE A 1 159 ? 10.406 -16.938 -9.422 1 97.44 159 PHE A O 1
ATOM 1274 N N . TRP A 1 160 ? 9.266 -16.047 -11.086 1 97.88 160 TRP A N 1
ATOM 1275 C CA . TRP A 1 160 ? 7.996 -16.078 -10.359 1 97.88 160 TRP A CA 1
ATOM 1276 C C . TRP A 1 160 ? 7.531 -17.516 -10.141 1 97.88 160 TRP A C 1
ATOM 1278 O O . TRP A 1 160 ? 6.844 -17.812 -9.164 1 97.88 160 TRP A O 1
ATOM 1288 N N . ALA A 1 161 ? 7.91 -18.406 -11.047 1 97.88 161 ALA A N 1
ATOM 1289 C CA . ALA A 1 161 ? 7.668 -19.812 -10.789 1 97.88 161 ALA A CA 1
ATOM 1290 C C . ALA A 1 161 ? 8.406 -20.281 -9.539 1 97.88 161 ALA A C 1
ATOM 1292 O O . ALA A 1 161 ? 7.816 -20.938 -8.672 1 97.88 161 ALA A O 1
ATOM 1293 N N . SER A 1 162 ? 9.672 -19.922 -9.477 1 98.44 162 SER A N 1
ATOM 1294 C CA . SER A 1 162 ? 10.484 -20.281 -8.32 1 98.44 162 SER A CA 1
ATOM 1295 C C . SER A 1 162 ? 9.945 -19.641 -7.039 1 98.44 162 SER A C 1
ATOM 1297 O O . SER A 1 162 ? 9.852 -20.297 -6.004 1 98.44 162 SER A O 1
ATOM 1299 N N . ALA A 1 163 ? 9.625 -18.391 -7.145 1 98.69 163 ALA A N 1
ATOM 1300 C CA . ALA A 1 163 ? 9.078 -17.656 -6.008 1 98.69 163 ALA A CA 1
ATOM 1301 C C . ALA A 1 163 ? 7.758 -18.25 -5.547 1 98.69 163 ALA A C 1
ATOM 1303 O O . ALA A 1 163 ? 7.523 -18.406 -4.344 1 98.69 163 ALA A O 1
ATOM 1304 N N . SER A 1 164 ? 6.898 -18.594 -6.469 1 98.62 164 SER A N 1
ATOM 1305 C CA . SER A 1 164 ? 5.594 -19.172 -6.176 1 98.62 164 SER A CA 1
ATOM 1306 C C . SER A 1 164 ? 5.734 -20.516 -5.457 1 98.62 164 SER A C 1
ATOM 1308 O O . SER A 1 164 ? 5.023 -20.781 -4.484 1 98.62 164 SER A O 1
ATOM 1310 N N . ARG A 1 165 ? 6.59 -21.328 -5.977 1 98.56 165 ARG A N 1
ATOM 1311 C CA . ARG A 1 165 ? 6.832 -22.625 -5.344 1 98.56 165 ARG A CA 1
ATOM 1312 C C . ARG A 1 165 ? 7.309 -22.453 -3.904 1 98.56 165 ARG A C 1
ATOM 1314 O O . ARG A 1 165 ? 6.816 -23.125 -2.996 1 98.56 165 ARG A O 1
ATOM 1321 N N . GLU A 1 166 ? 8.312 -21.578 -3.742 1 98.62 166 GLU A N 1
ATOM 1322 C CA . GLU A 1 166 ? 8.844 -21.328 -2.404 1 98.62 166 GLU A CA 1
ATOM 1323 C C . GLU A 1 166 ? 7.754 -20.797 -1.472 1 98.62 166 GLU A C 1
ATOM 1325 O O . GLU A 1 166 ? 7.656 -21.219 -0.318 1 98.62 166 GLU A O 1
ATOM 1330 N N . PHE A 1 167 ? 6.969 -19.875 -1.933 1 98.75 167 PHE A N 1
ATOM 1331 C CA . PHE A 1 167 ? 5.883 -19.312 -1.133 1 98.75 167 PHE A CA 1
ATOM 1332 C C . PHE A 1 167 ? 4.926 -20.406 -0.688 1 98.75 167 PHE A C 1
ATOM 1334 O O . PHE A 1 167 ? 4.578 -20.5 0.492 1 98.75 167 PHE A O 1
ATOM 1341 N N . ALA A 1 168 ? 4.504 -21.219 -1.623 1 98.81 168 ALA A N 1
ATOM 1342 C CA . ALA A 1 168 ? 3.572 -22.297 -1.324 1 98.81 168 ALA A CA 1
ATOM 1343 C C . ALA A 1 168 ? 4.145 -23.234 -0.267 1 98.81 168 ALA A C 1
ATOM 1345 O O . ALA A 1 168 ? 3.424 -23.703 0.623 1 98.81 168 ALA A O 1
ATOM 1346 N N . SER A 1 169 ? 5.426 -23.484 -0.358 1 98.31 169 SER A N 1
ATOM 1347 C CA . SER A 1 169 ? 6.062 -24.375 0.595 1 98.31 169 SER A CA 1
ATOM 1348 C C . SER A 1 169 ? 6.172 -23.734 1.975 1 98.31 169 SER A C 1
ATOM 1350 O O . SER A 1 169 ? 6.371 -24.438 2.973 1 98.31 169 SER A O 1
ATOM 1352 N N . SER A 1 170 ? 6.059 -22.438 2.068 1 98.06 170 SER A N 1
ATOM 1353 C CA . SER A 1 170 ? 6.316 -21.703 3.309 1 98.06 170 SER A CA 1
ATOM 1354 C C . SER A 1 170 ? 5.023 -21.469 4.082 1 98.06 170 SER A C 1
ATOM 1356 O O . SER A 1 170 ? 5.059 -21.062 5.25 1 98.06 170 SER A O 1
ATOM 1358 N N . VAL A 1 171 ? 3.885 -21.672 3.479 1 98.5 171 VAL A N 1
ATOM 1359 C CA . VAL A 1 171 ? 2.615 -21.406 4.148 1 98.5 171 VAL A CA 1
ATOM 1360 C C . VAL A 1 171 ? 2.18 -22.641 4.934 1 98.5 171 VAL A C 1
ATOM 1362 O O . VAL A 1 171 ? 2.625 -23.75 4.645 1 98.5 171 VAL A O 1
ATOM 1365 N N . ASN A 1 172 ? 1.317 -22.438 5.949 1 98.31 172 ASN A N 1
ATOM 1366 C CA . ASN A 1 172 ? 0.82 -23.531 6.781 1 98.31 172 ASN A CA 1
ATOM 1367 C C . ASN A 1 172 ? -0.546 -23.203 7.379 1 98.31 172 ASN A C 1
ATOM 1369 O O . ASN A 1 172 ? -0.973 -22.047 7.363 1 98.31 172 ASN A O 1
ATOM 1373 N N . GLY A 1 173 ? -1.282 -24.281 7.855 1 98.38 173 GLY A N 1
ATOM 1374 C CA . GLY A 1 173 ? -2.639 -24.078 8.336 1 98.38 173 GLY A CA 1
ATOM 1375 C C . GLY A 1 173 ? -3.645 -23.859 7.223 1 98.38 173 GLY A C 1
ATOM 1376 O O . GLY A 1 173 ? -3.553 -24.5 6.172 1 98.38 173 GLY A O 1
ATOM 1377 N N . ASP A 1 174 ? -4.602 -23.078 7.504 1 98.31 174 ASP A N 1
ATOM 1378 C CA . ASP A 1 174 ? -5.535 -22.719 6.441 1 98.31 174 ASP A CA 1
ATOM 1379 C C . ASP A 1 174 ? -4.898 -21.734 5.457 1 98.31 174 ASP A C 1
ATOM 1381 O O . ASP A 1 174 ? -4.223 -20.797 5.867 1 98.31 174 ASP A O 1
ATOM 1385 N N . VAL A 1 175 ? -5.055 -22.031 4.242 1 98.62 175 VAL A N 1
ATOM 1386 C CA . VAL A 1 175 ? -4.555 -21.109 3.221 1 98.62 175 VAL A CA 1
ATOM 1387 C C . VAL A 1 175 ? -5.703 -20.656 2.326 1 98.62 175 VAL A C 1
ATOM 1389 O O . VAL A 1 175 ? -6.75 -21.312 2.266 1 98.62 175 VAL A O 1
ATOM 1392 N N . TYR A 1 176 ? -5.516 -19.516 1.687 1 98.81 176 TYR A N 1
ATOM 1393 C CA . TYR A 1 176 ? -6.602 -18.891 0.947 1 98.81 176 TYR A CA 1
ATOM 1394 C C . TYR A 1 176 ? -6.219 -18.672 -0.512 1 98.81 176 TYR A C 1
ATOM 1396 O O . TYR A 1 176 ? -5.055 -18.406 -0.822 1 98.81 176 TYR A O 1
ATOM 1404 N N . LEU A 1 177 ? -7.121 -18.828 -1.367 1 98.88 177 LEU A N 1
ATOM 1405 C CA . LEU A 1 177 ? -6.98 -18.547 -2.795 1 98.88 177 LEU A CA 1
ATOM 1406 C C . LEU A 1 177 ? -8.125 -17.688 -3.301 1 98.88 177 LEU A C 1
ATOM 1408 O O . LEU A 1 177 ? -9.297 -18.078 -3.195 1 98.88 177 LEU A O 1
ATOM 1412 N N . MET A 1 178 ? -7.793 -16.531 -3.832 1 98.75 178 MET A N 1
ATOM 1413 C CA . MET A 1 178 ? -8.828 -15.648 -4.363 1 98.75 178 MET A CA 1
ATOM 1414 C C . MET A 1 178 ? -8.875 -15.719 -5.887 1 98.75 178 MET A C 1
ATOM 1416 O O . MET A 1 178 ? -7.859 -15.5 -6.551 1 98.75 178 MET A O 1
ATOM 1420 N N . LEU A 1 179 ? -10.047 -15.945 -6.41 1 98.69 179 LEU A N 1
ATOM 1421 C CA . LEU A 1 179 ? -10.289 -16.078 -7.844 1 98.69 179 LEU A CA 1
ATOM 1422 C C . LEU A 1 179 ? -11.352 -15.078 -8.305 1 98.69 179 LEU A C 1
ATOM 1424 O O . LEU A 1 179 ? -12.086 -14.523 -7.48 1 98.69 179 LEU A O 1
ATOM 1428 N N . ASP A 1 180 ? -11.352 -14.867 -9.633 1 97.75 180 ASP A N 1
ATOM 1429 C CA . ASP A 1 180 ? -12.336 -13.969 -10.242 1 97.75 180 ASP A CA 1
ATOM 1430 C C . ASP A 1 180 ? -13.359 -14.758 -11.062 1 97.75 180 ASP A C 1
ATOM 1432 O O . ASP A 1 180 ? -13.039 -15.273 -12.133 1 97.75 180 ASP A O 1
ATOM 1436 N N . GLY A 1 181 ? -14.508 -14.797 -10.602 1 97.81 181 GLY A N 1
ATOM 1437 C CA . GLY A 1 181 ? -15.555 -15.547 -11.266 1 97.81 181 GLY A CA 1
ATOM 1438 C C . GLY A 1 181 ? -16.234 -14.773 -12.383 1 97.81 181 GLY A C 1
ATOM 1439 O O . GLY A 1 181 ? -17.141 -15.281 -13.047 1 97.81 181 GLY A O 1
ATOM 1440 N N . SER A 1 182 ? -15.773 -13.539 -12.609 1 96.44 182 SER A N 1
ATOM 1441 C CA . SER A 1 182 ? -16.406 -12.68 -13.609 1 96.44 182 SER A CA 1
ATOM 1442 C C . SER A 1 182 ? -15.531 -12.539 -14.852 1 96.44 182 SER A C 1
ATOM 1444 O O . SER A 1 182 ? -15.891 -11.828 -15.797 1 96.44 182 SER A O 1
ATOM 1446 N N . ARG A 1 183 ? -14.438 -13.219 -14.945 1 93.56 183 ARG A N 1
ATOM 1447 C CA . ARG A 1 183 ? -13.5 -12.992 -16.031 1 93.56 183 ARG A CA 1
ATOM 1448 C C . ARG A 1 183 ? -14.148 -13.273 -17.391 1 93.56 183 ARG A C 1
ATOM 1450 O O . ARG A 1 183 ? -14.781 -14.312 -17.578 1 93.56 183 ARG A O 1
ATOM 1457 N N . LYS A 1 184 ? -14.133 -12.445 -18.312 1 87.81 184 LYS A N 1
ATOM 1458 C CA . LYS A 1 184 ? -14.828 -12.57 -19.594 1 87.81 184 LYS A CA 1
ATOM 1459 C C . LYS A 1 184 ? -14.156 -13.609 -20.484 1 87.81 184 LYS A C 1
ATOM 1461 O O . LYS A 1 184 ? -14.82 -14.508 -21 1 87.81 184 LYS A O 1
ATOM 1466 N N . ASP A 1 185 ? -12.891 -13.523 -20.75 1 87.06 185 ASP A N 1
ATOM 1467 C CA . ASP A 1 185 ? -12.281 -14.344 -21.797 1 87.06 185 ASP A CA 1
ATOM 1468 C C . ASP A 1 185 ? -11.234 -15.289 -21.203 1 87.06 185 ASP A C 1
ATOM 1470 O O . ASP A 1 185 ? -10.352 -15.773 -21.906 1 87.06 185 ASP A O 1
ATOM 1474 N N . LYS A 1 186 ? -11.383 -15.57 -20 1 93.81 186 LYS A N 1
ATOM 1475 C CA . LYS A 1 186 ? -10.477 -16.5 -19.312 1 93.81 186 LYS A CA 1
ATOM 1476 C C . LYS A 1 186 ? -11.188 -17.203 -18.156 1 93.81 186 LYS A C 1
ATOM 1478 O O . LYS A 1 186 ? -12.047 -16.625 -17.5 1 93.81 186 LYS A O 1
ATOM 1483 N N . PRO A 1 187 ? -10.844 -18.484 -18 1 97.5 187 PRO A N 1
ATOM 1484 C CA . PRO A 1 187 ? -11.422 -19.156 -16.828 1 97.5 187 PRO A CA 1
ATOM 1485 C C . PRO A 1 187 ? -10.875 -18.625 -15.516 1 97.5 187 PRO A C 1
ATOM 1487 O O . PRO A 1 187 ? -9.789 -18.047 -15.477 1 97.5 187 PRO A O 1
ATOM 1490 N N . ALA A 1 188 ? -11.672 -18.766 -14.43 1 98.12 188 ALA A N 1
ATOM 1491 C CA . ALA A 1 188 ? -11.211 -18.359 -13.109 1 98.12 188 ALA A CA 1
ATOM 1492 C C . ALA A 1 188 ? -9.992 -19.156 -12.672 1 98.12 188 ALA A C 1
ATOM 1494 O O . ALA A 1 188 ? -9.078 -18.625 -12.031 1 98.12 188 ALA A O 1
ATOM 1495 N N . TYR A 1 189 ? -10.031 -20.422 -13.031 1 98.38 189 TYR A N 1
ATOM 1496 C CA . TYR A 1 189 ? -8.938 -21.344 -12.75 1 98.38 189 TYR A CA 1
ATOM 1497 C C . TYR A 1 189 ? -8.422 -21.984 -14.031 1 98.38 189 TYR A C 1
ATOM 1499 O O . TYR A 1 189 ? -9.203 -22.516 -14.828 1 98.38 189 TYR A O 1
ATOM 1507 N N . SER A 1 190 ? -7.102 -21.875 -14.234 1 97.06 190 SER A N 1
ATOM 1508 C CA . SER A 1 190 ? -6.465 -22.453 -15.406 1 97.06 190 SER A CA 1
ATOM 1509 C C . SER A 1 190 ? -5.316 -23.375 -15.008 1 97.06 190 SER A C 1
ATOM 1511 O O . SER A 1 190 ? -4.551 -23.078 -14.094 1 97.06 190 SER A O 1
ATOM 1513 N N . LYS A 1 191 ? -5.145 -24.422 -15.789 1 95.81 191 LYS A N 1
ATOM 1514 C CA . LYS A 1 191 ? -4.051 -25.359 -15.555 1 95.81 191 LYS A CA 1
ATOM 1515 C C . LYS A 1 191 ? -2.701 -24.719 -15.875 1 95.81 191 LYS A C 1
ATOM 1517 O O . LYS A 1 191 ? -1.655 -25.219 -15.453 1 95.81 191 LYS A O 1
ATOM 1522 N N . ASP A 1 192 ? -2.76 -23.609 -16.562 1 93.81 192 ASP A N 1
ATOM 1523 C CA . ASP A 1 192 ? -1.535 -22.922 -16.953 1 93.81 192 ASP A CA 1
ATOM 1524 C C . ASP A 1 192 ? -1.188 -21.812 -15.961 1 93.81 192 ASP A C 1
ATOM 1526 O O . ASP A 1 192 ? -0.16 -21.156 -16.094 1 93.81 192 ASP A O 1
ATOM 1530 N N . SER A 1 193 ? -2.049 -21.625 -14.945 1 96.06 193 SER A N 1
ATOM 1531 C CA . SER A 1 193 ? -1.812 -20.578 -13.953 1 96.06 193 SER A CA 1
ATOM 1532 C C . SER A 1 193 ? -0.631 -20.938 -13.055 1 96.06 193 SER A C 1
ATOM 1534 O O . SER A 1 193 ? -0.265 -22.109 -12.93 1 96.06 193 SER A O 1
ATOM 1536 N N . PHE A 1 194 ? -0.017 -19.906 -12.469 1 97.19 194 PHE A N 1
ATOM 1537 C CA . PHE A 1 194 ? 1.063 -20.141 -11.516 1 97.19 194 PHE A CA 1
ATOM 1538 C C . PHE A 1 194 ? 0.58 -20.969 -10.336 1 97.19 194 PHE A C 1
ATOM 1540 O O . PHE A 1 194 ? 1.323 -21.812 -9.812 1 97.19 194 PHE A O 1
ATOM 1547 N N . PHE A 1 195 ? -0.683 -20.781 -9.898 1 98.62 195 PHE A N 1
ATOM 1548 C CA . PHE A 1 195 ? -1.211 -21.547 -8.781 1 98.62 195 PHE A CA 1
ATOM 1549 C C . PHE A 1 195 ? -1.214 -23.047 -9.109 1 98.62 195 PHE A C 1
ATOM 1551 O O . PHE A 1 195 ? -0.706 -23.844 -8.328 1 98.62 195 PHE A O 1
ATOM 1558 N N . SER A 1 196 ? -1.741 -23.344 -10.281 1 98.12 196 SER A N 1
ATOM 1559 C CA . SER A 1 196 ? -1.875 -24.75 -10.648 1 98.12 196 SER A CA 1
ATOM 1560 C C . SER A 1 196 ? -0.514 -25.391 -10.906 1 98.12 196 SER A C 1
ATOM 1562 O O . SER A 1 196 ? -0.24 -26.5 -10.438 1 98.12 196 SER A O 1
ATOM 1564 N N . LYS A 1 197 ? 0.354 -24.672 -11.57 1 97.31 197 LYS A N 1
ATOM 1565 C CA . LYS A 1 197 ? 1.604 -25.25 -12.055 1 97.31 197 LYS A CA 1
ATOM 1566 C C . LYS A 1 197 ? 2.625 -25.375 -10.922 1 97.31 197 LYS A C 1
ATOM 1568 O O . LYS A 1 197 ? 3.391 -26.344 -10.883 1 97.31 197 LYS A O 1
ATOM 1573 N N . TYR A 1 198 ? 2.627 -24.375 -10.055 1 98.12 198 TYR A N 1
ATOM 1574 C CA . TYR A 1 198 ? 3.793 -24.281 -9.188 1 98.12 198 TYR A CA 1
ATOM 1575 C C . TYR A 1 198 ? 3.377 -24.234 -7.719 1 98.12 198 TYR A C 1
ATOM 1577 O O . TYR A 1 198 ? 4.074 -24.75 -6.848 1 98.12 198 TYR A O 1
ATOM 1585 N N . GLU A 1 199 ? 2.279 -23.578 -7.398 1 98.75 199 GLU A N 1
ATOM 1586 C CA . GLU A 1 199 ? 1.914 -23.359 -6.004 1 98.75 199 GLU A CA 1
ATOM 1587 C C . GLU A 1 199 ? 1.186 -24.562 -5.418 1 98.75 199 GLU A C 1
ATOM 1589 O O . GLU A 1 199 ? 1.613 -25.109 -4.406 1 98.75 199 GLU A O 1
ATOM 1594 N N . LEU A 1 200 ? 0.163 -25.016 -6.062 1 98.75 200 LEU A N 1
ATOM 1595 C CA . LEU A 1 200 ? -0.659 -26.109 -5.555 1 98.75 200 LEU A CA 1
ATOM 1596 C C . LEU A 1 200 ? 0.181 -27.359 -5.324 1 98.75 200 LEU A C 1
ATOM 1598 O O . LEU A 1 200 ? 0.123 -27.953 -4.25 1 98.75 200 LEU A O 1
ATOM 1602 N N . PRO A 1 201 ? 1.06 -27.75 -6.246 1 98.31 201 PRO A N 1
ATOM 1603 C CA . PRO A 1 201 ? 1.854 -28.969 -6.027 1 98.31 201 PRO A CA 1
ATOM 1604 C C . PRO A 1 201 ? 2.871 -28.812 -4.898 1 98.31 201 PRO A C 1
ATOM 1606 O O . PRO A 1 201 ? 3.391 -29.797 -4.387 1 98.31 201 PRO A O 1
ATOM 1609 N N . ALA A 1 202 ? 3.191 -27.578 -4.559 1 98.5 202 ALA A N 1
ATOM 1610 C CA . ALA A 1 202 ? 4.258 -27.328 -3.59 1 98.5 202 ALA A CA 1
ATOM 1611 C C . ALA A 1 202 ? 3.691 -27.203 -2.178 1 98.5 202 ALA A C 1
ATOM 1613 O O . ALA A 1 202 ? 4.449 -27.109 -1.207 1 98.5 202 ALA A O 1
ATOM 1614 N N . LEU A 1 203 ? 2.33 -27.234 -2.014 1 98.56 203 LEU A N 1
ATOM 1615 C CA . LEU A 1 203 ? 1.709 -27.125 -0.697 1 98.56 203 LEU A CA 1
ATOM 1616 C C . LEU A 1 203 ? 2.012 -28.375 0.138 1 98.56 203 LEU A C 1
ATOM 1618 O O . LEU A 1 203 ? 1.918 -29.5 -0.358 1 98.56 203 LEU A O 1
ATOM 1622 N N . GLU A 1 204 ? 2.344 -28.266 1.393 1 94.44 204 GLU A N 1
ATOM 1623 C CA . GLU A 1 204 ? 2.684 -29.406 2.232 1 94.44 204 GLU A CA 1
ATOM 1624 C C . GLU A 1 204 ? 1.934 -29.359 3.561 1 94.44 204 GLU A C 1
ATOM 1626 O O . GLU A 1 204 ? 1.331 -30.344 3.975 1 94.44 204 GLU A O 1
ATOM 1631 N N . ASN A 1 205 ? 1.959 -28.359 4.355 1 94.81 205 ASN A N 1
ATOM 1632 C CA . ASN A 1 205 ? 1.458 -28.219 5.719 1 94.81 205 ASN A CA 1
ATOM 1633 C C . ASN A 1 205 ? 0.167 -27.406 5.762 1 94.81 205 ASN A C 1
ATOM 1635 O O . ASN A 1 205 ? 0.05 -26.469 6.543 1 94.81 205 ASN A O 1
ATOM 1639 N N . VAL A 1 206 ? -0.77 -27.906 4.938 1 97.94 206 VAL A N 1
ATOM 1640 C CA . VAL A 1 206 ? -2.004 -27.141 4.789 1 97.94 206 VAL A CA 1
ATOM 1641 C C . VAL A 1 206 ? -3.168 -27.906 5.406 1 97.94 206 VAL A C 1
ATOM 1643 O O . VAL A 1 206 ? -3.324 -29.109 5.168 1 97.94 206 VAL A O 1
ATOM 1646 N N . ASN A 1 207 ? -3.918 -27.297 6.246 1 97.62 207 ASN A N 1
ATOM 1647 C CA . ASN A 1 207 ? -5.121 -27.859 6.844 1 97.62 207 ASN A CA 1
ATOM 1648 C C . ASN A 1 207 ? -6.293 -27.844 5.867 1 97.62 207 ASN A C 1
ATOM 1650 O O . ASN A 1 207 ? -6.969 -28.859 5.688 1 97.62 207 ASN A O 1
ATOM 1654 N N . LYS A 1 208 ? -6.543 -26.781 5.266 1 98.06 208 LYS A N 1
ATOM 1655 C CA . LYS A 1 208 ? -7.59 -26.625 4.262 1 98.06 208 LYS A CA 1
ATOM 1656 C C . LYS A 1 208 ? -7.289 -25.453 3.324 1 98.06 208 LYS A C 1
ATOM 1658 O O . LYS A 1 208 ? -6.605 -24.5 3.707 1 98.06 208 LYS A O 1
ATOM 1663 N N . ILE A 1 209 ? -7.789 -25.562 2.154 1 98.69 209 ILE A N 1
ATOM 1664 C CA . ILE A 1 209 ? -7.711 -24.484 1.168 1 98.69 209 ILE A CA 1
ATOM 1665 C C . ILE A 1 209 ? -9.062 -23.781 1.066 1 98.69 209 ILE A C 1
ATOM 1667 O O . ILE A 1 209 ? -10.062 -24.391 0.677 1 98.69 209 ILE A O 1
ATOM 1671 N N . VAL A 1 210 ? -9.086 -22.547 1.476 1 98.69 210 VAL A N 1
ATOM 1672 C CA . VAL A 1 210 ? -10.297 -21.734 1.366 1 98.69 210 VAL A CA 1
ATOM 1673 C C . VAL A 1 210 ? -10.297 -20.984 0.042 1 98.69 210 VAL A C 1
ATOM 1675 O O . VAL A 1 210 ? -9.477 -20.078 -0.165 1 98.69 210 VAL A O 1
ATOM 1678 N N . ILE A 1 211 ? -11.219 -21.328 -0.811 1 98.75 211 ILE A N 1
ATOM 1679 C CA . ILE A 1 211 ? -11.352 -20.703 -2.119 1 98.75 211 ILE A CA 1
ATOM 1680 C C . ILE A 1 211 ? -12.344 -19.531 -2.033 1 98.75 211 ILE A C 1
ATOM 1682 O O . ILE A 1 211 ? -13.484 -19.719 -1.602 1 98.75 211 ILE A O 1
ATOM 1686 N N . ILE A 1 212 ? -11.906 -18.359 -2.367 1 98.56 212 ILE A N 1
ATOM 1687 C CA . ILE A 1 212 ? -12.734 -17.156 -2.4 1 98.56 212 ILE A CA 1
ATOM 1688 C C . ILE A 1 212 ? -12.977 -16.734 -3.85 1 98.56 212 ILE A C 1
ATOM 1690 O O . ILE A 1 212 ? -12.039 -16.391 -4.562 1 98.56 212 ILE A O 1
ATOM 1694 N N . VAL A 1 213 ? -14.203 -16.766 -4.223 1 98.5 213 VAL A N 1
ATOM 1695 C CA . VAL A 1 213 ? -14.562 -16.375 -5.582 1 98.5 213 VAL A CA 1
ATOM 1696 C C . VAL A 1 213 ? -15.289 -15.023 -5.562 1 98.5 213 VAL A C 1
ATOM 1698 O O . VAL A 1 213 ? -16.422 -14.93 -5.074 1 98.5 213 VAL A O 1
ATOM 1701 N N . LYS A 1 214 ? -14.625 -14.039 -6.102 1 97.62 214 LYS A N 1
ATOM 1702 C CA . LYS A 1 214 ? -15.258 -12.727 -6.164 1 97.62 214 LYS A CA 1
ATOM 1703 C C . LYS A 1 214 ? -15.898 -12.484 -7.527 1 97.62 214 LYS A C 1
ATOM 1705 O O . LYS A 1 214 ? -15.422 -13 -8.539 1 97.62 214 LYS A O 1
ATOM 1710 N N . HIS A 1 215 ? -16.984 -11.711 -7.566 1 97 215 HIS A N 1
ATOM 1711 C CA . HIS A 1 215 ? -17.641 -11.289 -8.797 1 97 215 HIS A CA 1
ATOM 1712 C C . HIS A 1 215 ? -17.734 -9.766 -8.867 1 97 215 HIS A C 1
ATOM 1714 O O . HIS A 1 215 ? -17.828 -9.094 -7.84 1 97 215 HIS A O 1
ATOM 1720 N N . ASN A 1 216 ? -17.656 -9.273 -10.078 1 95.06 216 ASN A N 1
ATOM 1721 C CA . ASN A 1 216 ? -17.828 -7.836 -10.273 1 95.06 216 ASN A CA 1
ATOM 1722 C C . ASN A 1 216 ? -19.234 -7.383 -9.922 1 95.06 216 ASN A C 1
ATOM 1724 O O . ASN A 1 216 ? -20.203 -8.102 -10.164 1 95.06 216 ASN A O 1
ATOM 1728 N N . LEU A 1 217 ? -19.25 -6.121 -9.43 1 93.38 217 LEU A N 1
ATOM 1729 C CA . LEU A 1 217 ? -20.547 -5.516 -9.18 1 93.38 217 LEU A CA 1
ATOM 1730 C C . LEU A 1 217 ? -21.297 -5.281 -10.484 1 93.38 217 LEU A C 1
ATOM 1732 O O . LEU A 1 217 ? -20.703 -4.895 -11.492 1 93.38 217 LEU A O 1
ATOM 1736 N N . ASP A 1 218 ? -22.531 -5.492 -10.453 1 86.69 218 ASP A N 1
ATOM 1737 C CA . ASP A 1 218 ? -23.422 -5.262 -11.586 1 86.69 218 ASP A CA 1
ATOM 1738 C C . ASP A 1 218 ? -22.938 -5.988 -12.836 1 86.69 218 ASP A C 1
ATOM 1740 O O . ASP A 1 218 ? -23.109 -5.496 -13.953 1 86.69 218 ASP A O 1
ATOM 1744 N N . GLY A 1 219 ? -22.125 -6.953 -12.703 1 85.69 219 GLY A N 1
ATOM 1745 C CA . GLY A 1 219 ? -21.594 -7.719 -13.812 1 85.69 219 GLY A CA 1
ATOM 1746 C C . GLY A 1 219 ? -22.078 -9.156 -13.844 1 85.69 219 GLY A C 1
ATOM 1747 O O . GLY A 1 219 ? -22.766 -9.594 -12.93 1 85.69 219 GLY A O 1
ATOM 1748 N N . PRO A 1 220 ? -21.719 -9.797 -14.898 1 88.75 220 PRO A N 1
ATOM 1749 C CA . PRO A 1 220 ? -22.172 -11.188 -15.008 1 88.75 220 PRO A CA 1
ATOM 1750 C C . PRO A 1 220 ? -21.453 -12.117 -14.023 1 88.75 220 PRO A C 1
ATOM 1752 O O . PRO A 1 220 ? -20.266 -11.938 -13.742 1 88.75 220 PRO A O 1
ATOM 1755 N N . ILE A 1 221 ? -22.188 -13.023 -13.492 1 93.31 221 ILE A N 1
ATOM 1756 C CA . ILE A 1 221 ? -21.656 -14.133 -12.711 1 93.31 221 ILE A CA 1
ATOM 1757 C C . ILE A 1 221 ? -21.375 -15.32 -13.625 1 93.31 221 ILE A C 1
ATOM 1759 O O . ILE A 1 221 ? -22.297 -16.047 -14.016 1 93.31 221 ILE A O 1
ATOM 1763 N N . LYS A 1 222 ? -20.109 -15.492 -13.969 1 96.88 222 LYS A N 1
ATOM 1764 C CA . LYS A 1 222 ? -19.766 -16.5 -14.961 1 96.88 222 LYS A CA 1
ATOM 1765 C C . LYS A 1 222 ? -19.406 -17.828 -14.305 1 96.88 222 LYS A C 1
ATOM 1767 O O . LYS A 1 222 ? -19.938 -18.875 -14.688 1 96.88 222 LYS A O 1
ATOM 1772 N N . GLU A 1 223 ? -18.469 -17.812 -13.398 1 98.06 223 GLU A N 1
ATOM 1773 C CA . GLU A 1 223 ? -18.094 -19.016 -12.672 1 98.06 223 GLU A CA 1
ATOM 1774 C C . GLU A 1 223 ? -18.281 -18.828 -11.164 1 98.06 223 GLU A C 1
ATOM 1776 O O . GLU A 1 223 ? -18.016 -17.75 -10.625 1 98.06 223 GLU A O 1
ATOM 1781 N N . THR A 1 224 ? -18.812 -19.828 -10.461 1 97.94 224 THR A N 1
ATOM 1782 C CA . THR A 1 224 ? -19.016 -19.875 -9.016 1 97.94 224 THR A CA 1
ATOM 1783 C C . THR A 1 224 ? -18.422 -21.141 -8.422 1 97.94 224 THR A C 1
ATOM 1785 O O . THR A 1 224 ? -17.828 -21.953 -9.133 1 97.94 224 THR A O 1
ATOM 1788 N N . CYS A 1 225 ? -18.641 -21.375 -7.148 1 98.19 225 CYS A N 1
ATOM 1789 C CA . CYS A 1 225 ? -18.156 -22.562 -6.461 1 98.19 225 CYS A CA 1
ATOM 1790 C C . CYS A 1 225 ? -18.812 -23.828 -7.004 1 98.19 225 CYS A C 1
ATOM 1792 O O . CYS A 1 225 ? -18.344 -24.938 -6.758 1 98.19 225 CYS A O 1
ATOM 1794 N N . SER A 1 226 ? -19.812 -23.641 -7.844 1 97.81 226 SER A N 1
ATOM 1795 C CA . SER A 1 226 ? -20.594 -24.812 -8.219 1 97.81 226 SER A CA 1
ATOM 1796 C C . SER A 1 226 ? -20.516 -25.062 -9.719 1 97.81 226 SER A C 1
ATOM 1798 O O . SER A 1 226 ? -21.203 -25.938 -10.25 1 97.81 226 SER A O 1
ATOM 1800 N N . ASN A 1 227 ? -19.734 -24.328 -10.461 1 97.06 227 ASN A N 1
ATOM 1801 C CA . ASN A 1 227 ? -19.641 -24.547 -11.898 1 97.06 227 ASN A CA 1
ATOM 1802 C C . ASN A 1 227 ? -18.312 -24.047 -12.461 1 97.06 227 ASN A C 1
ATOM 1804 O O . ASN A 1 227 ? -17.531 -23.422 -11.75 1 97.06 227 ASN A O 1
ATOM 1808 N N . GLY A 1 228 ? -18.016 -24.484 -13.703 1 97.31 228 GLY A N 1
ATOM 1809 C CA . GLY A 1 228 ? -16.891 -23.953 -14.477 1 97.31 228 GLY A CA 1
ATOM 1810 C C . GLY A 1 228 ? -15.555 -24.531 -14.055 1 97.31 228 GLY A C 1
ATOM 1811 O O . GLY A 1 228 ? -15.484 -25.672 -13.609 1 97.31 228 GLY A O 1
ATOM 1812 N N . SER A 1 229 ? -14.547 -23.719 -14.281 1 98.56 229 SER A N 1
ATOM 1813 C CA . SER A 1 229 ? -13.172 -24.172 -14.039 1 98.56 229 SER A CA 1
ATOM 1814 C C . SER A 1 229 ? -12.898 -24.328 -12.547 1 98.56 229 SER A C 1
ATOM 1816 O O . SER A 1 229 ? -11.906 -24.953 -12.156 1 98.56 229 SER A O 1
ATOM 1818 N N . ILE A 1 230 ? -13.727 -23.766 -11.727 1 98.56 230 ILE A N 1
ATOM 1819 C CA . ILE A 1 230 ? -13.555 -23.875 -10.281 1 98.56 230 ILE A CA 1
ATOM 1820 C C . ILE A 1 230 ? -13.812 -25.297 -9.828 1 98.56 230 ILE A C 1
ATOM 1822 O O . ILE A 1 230 ? -13.195 -25.781 -8.875 1 98.56 230 ILE A O 1
ATOM 1826 N N . ILE A 1 231 ? -14.695 -25.984 -10.562 1 98.44 231 ILE A N 1
ATOM 1827 C CA . ILE A 1 231 ? -14.914 -27.406 -10.289 1 98.44 231 ILE A CA 1
ATOM 1828 C C . ILE A 1 231 ? -13.633 -28.188 -10.555 1 98.44 231 ILE A C 1
ATOM 1830 O O . ILE A 1 231 ? -13.266 -29.078 -9.773 1 98.44 231 ILE A O 1
ATOM 1834 N N . ASP A 1 232 ? -13 -27.828 -11.641 1 98.5 232 ASP A N 1
ATOM 1835 C CA . ASP A 1 232 ? -11.711 -28.453 -11.945 1 98.5 232 ASP A CA 1
ATOM 1836 C C . ASP A 1 232 ? -10.711 -28.219 -10.82 1 98.5 232 ASP A C 1
ATOM 1838 O O . ASP A 1 232 ? -9.961 -29.125 -10.453 1 98.5 232 ASP A O 1
ATOM 1842 N N . LEU A 1 233 ? -10.648 -27.016 -10.32 1 98.81 233 LEU A N 1
ATOM 1843 C CA . LEU A 1 233 ? -9.773 -26.672 -9.211 1 98.81 233 LEU A CA 1
ATOM 1844 C C . LEU A 1 233 ? -10.078 -27.531 -7.992 1 98.81 233 LEU A C 1
ATOM 1846 O O . LEU A 1 233 ? -9.164 -28.078 -7.367 1 98.81 233 LEU A O 1
ATOM 1850 N N . GLN A 1 234 ? -11.352 -27.609 -7.645 1 98.62 234 GLN A N 1
ATOM 1851 C CA . GLN A 1 234 ? -11.758 -28.406 -6.5 1 98.62 234 GLN A CA 1
ATOM 1852 C C . GLN A 1 234 ? -11.305 -29.859 -6.652 1 98.62 234 GLN A C 1
ATOM 1854 O O . GLN A 1 234 ? -10.789 -30.453 -5.707 1 98.62 234 GLN A O 1
ATOM 1859 N N . GLU A 1 235 ? -11.453 -30.375 -7.828 1 98.31 235 GLU A N 1
ATOM 1860 C CA . GLU A 1 235 ? -11.008 -31.734 -8.102 1 98.31 235 GLU A CA 1
ATOM 1861 C C . GLU A 1 235 ? -9.492 -31.859 -7.953 1 98.31 235 GLU A C 1
ATOM 1863 O O . GLU A 1 235 ? -9 -32.844 -7.383 1 98.31 235 GLU A O 1
ATOM 1868 N N . ASP A 1 236 ? -8.797 -30.891 -8.469 1 98.56 236 ASP A N 1
ATOM 1869 C CA . ASP A 1 236 ? -7.34 -30.891 -8.359 1 98.56 236 ASP A CA 1
ATOM 1870 C C . ASP A 1 236 ? -6.898 -30.891 -6.898 1 98.56 236 ASP A C 1
ATOM 1872 O O . ASP A 1 236 ? -5.934 -31.547 -6.527 1 98.56 236 ASP A O 1
ATOM 1876 N N . ILE A 1 237 ? -7.59 -30.094 -6.07 1 98.62 237 ILE A N 1
ATOM 1877 C CA . ILE A 1 237 ? -7.289 -29.984 -4.648 1 98.62 237 ILE A CA 1
ATOM 1878 C C . ILE A 1 237 ? -7.527 -31.344 -3.971 1 98.62 237 ILE A C 1
ATOM 1880 O O . ILE A 1 237 ? -6.66 -31.828 -3.246 1 98.62 237 ILE A O 1
ATOM 1884 N N . LEU A 1 238 ? -8.625 -31.984 -4.246 1 98.12 238 LEU A N 1
ATOM 1885 C CA . LEU A 1 238 ? -8.992 -33.25 -3.643 1 98.12 238 LEU A CA 1
ATOM 1886 C C . LEU A 1 238 ? -8.047 -34.375 -4.09 1 98.12 238 LEU A C 1
ATOM 1888 O O . LEU A 1 238 ? -7.66 -35.219 -3.289 1 98.12 238 LEU A O 1
ATOM 1892 N N . ASN A 1 239 ? -7.703 -34.312 -5.355 1 97.62 239 ASN A N 1
ATOM 1893 C CA . ASN A 1 239 ? -6.805 -35.344 -5.902 1 97.62 239 ASN A CA 1
ATOM 1894 C C . ASN A 1 239 ? -5.441 -35.312 -5.223 1 97.62 239 ASN A C 1
ATOM 1896 O O . ASN A 1 239 ? -4.711 -36.281 -5.238 1 97.62 239 ASN A O 1
ATOM 1900 N N . ARG A 1 240 ? -5.121 -34.25 -4.625 1 97.19 240 ARG A N 1
ATOM 1901 C CA . ARG A 1 240 ? -3.838 -34.125 -3.941 1 97.19 240 ARG A CA 1
ATOM 1902 C C . ARG A 1 240 ? -3.977 -34.406 -2.449 1 97.19 240 ARG A C 1
ATOM 1904 O O . ARG A 1 240 ? -3.004 -34.312 -1.7 1 97.19 240 ARG A O 1
ATOM 1911 N N . GLY A 1 241 ? -5.215 -34.688 -2.041 1 96.94 241 GLY A N 1
ATOM 1912 C CA . GLY A 1 241 ? -5.461 -35.094 -0.667 1 96.94 241 GLY A CA 1
ATOM 1913 C C . GLY A 1 241 ? -5.82 -33.938 0.243 1 96.94 241 GLY A C 1
ATOM 1914 O O . GLY A 1 241 ? -5.867 -34.094 1.465 1 96.94 241 GLY A O 1
ATOM 1915 N N . PHE A 1 242 ? -6 -32.781 -0.309 1 98.19 242 PHE A N 1
ATOM 1916 C CA . PHE A 1 242 ? -6.391 -31.625 0.488 1 98.19 242 PHE A CA 1
ATOM 1917 C C . PHE A 1 242 ? -7.906 -31.516 0.588 1 98.19 242 PHE A C 1
ATOM 1919 O O . PHE A 1 242 ? -8.633 -32.188 -0.158 1 98.19 242 PHE A O 1
ATOM 1926 N N . VAL A 1 243 ? -8.305 -30.781 1.577 1 97.81 243 VAL A N 1
ATOM 1927 C CA . VAL A 1 243 ? -9.711 -30.422 1.679 1 97.81 243 VAL A CA 1
ATOM 1928 C C . VAL A 1 243 ? -9.898 -28.938 1.374 1 97.81 243 VAL A C 1
ATOM 1930 O O . VAL A 1 243 ? -8.945 -28.172 1.435 1 97.81 243 VAL A O 1
ATOM 1933 N N . PHE A 1 244 ? -11.109 -28.562 0.966 1 98.12 244 PHE A N 1
ATOM 1934 C CA . PHE A 1 244 ? -11.328 -27.172 0.607 1 98.12 244 PHE A CA 1
ATOM 1935 C C . PHE A 1 244 ? -12.68 -26.688 1.12 1 98.12 244 PHE A C 1
ATOM 1937 O O . PHE A 1 244 ? -13.531 -27.5 1.498 1 98.12 244 PHE A O 1
ATOM 1944 N N . ASN A 1 245 ? -12.789 -25.406 1.317 1 98.06 245 ASN A N 1
ATOM 1945 C CA . ASN A 1 245 ? -14.023 -24.641 1.443 1 98.06 245 ASN A CA 1
ATOM 1946 C C . ASN A 1 245 ? -14.117 -23.547 0.382 1 98.06 245 ASN A C 1
ATOM 1948 O O . ASN A 1 245 ? -13.164 -22.812 0.157 1 98.06 245 ASN A O 1
ATOM 1952 N N . CYS A 1 246 ? -15.195 -23.531 -0.348 1 98.19 246 CYS A N 1
ATOM 1953 C CA . CYS A 1 246 ? -15.352 -22.547 -1.425 1 98.19 246 CYS A CA 1
ATOM 1954 C C . CYS A 1 246 ? -16.453 -21.547 -1.101 1 98.19 246 CYS A C 1
ATOM 1956 O O . CYS A 1 246 ? -17.562 -21.938 -0.75 1 98.19 246 CYS A O 1
ATOM 1958 N N . LEU A 1 247 ? -16.156 -20.25 -1.188 1 97.81 247 LEU A N 1
ATOM 1959 C CA . LEU A 1 247 ? -17.078 -19.172 -0.843 1 97.81 247 LEU A CA 1
ATOM 1960 C C . LEU A 1 247 ? -17.281 -18.234 -2.023 1 97.81 247 LEU A C 1
ATOM 1962 O O . LEU A 1 247 ? -16.297 -17.672 -2.543 1 97.81 247 LEU A O 1
ATOM 1966 N N . ASP A 1 248 ? -18.531 -18.078 -2.375 1 96.88 248 ASP A N 1
ATOM 1967 C CA . ASP A 1 248 ? -18.844 -17.031 -3.35 1 96.88 248 ASP A CA 1
ATOM 1968 C C . ASP A 1 248 ? -19.125 -15.703 -2.662 1 96.88 248 ASP A C 1
ATOM 1970 O O . ASP A 1 248 ? -19.969 -15.625 -1.766 1 96.88 248 ASP A O 1
ATOM 1974 N N . ASP A 1 249 ? -18.359 -14.672 -3.021 1 95.31 249 ASP A N 1
ATOM 1975 C CA . ASP A 1 249 ? -18.625 -13.273 -2.676 1 95.31 249 ASP A CA 1
ATOM 1976 C C . ASP A 1 249 ? -18.828 -13.109 -1.171 1 95.31 249 ASP A C 1
ATOM 1978 O O . ASP A 1 249 ? -19.828 -12.555 -0.725 1 95.31 249 ASP A O 1
ATOM 1982 N N . PRO A 1 250 ? -17.844 -13.555 -0.385 1 95.25 250 PRO A N 1
ATOM 1983 C CA . PRO A 1 250 ? -17.984 -13.25 1.041 1 95.25 250 PRO A CA 1
ATOM 1984 C C . PRO A 1 250 ? -18.234 -11.766 1.306 1 95.25 250 PRO A C 1
ATOM 1986 O O . PRO A 1 250 ? -17.734 -10.914 0.56 1 95.25 250 PRO A O 1
ATOM 1989 N N . ALA A 1 251 ? -18.891 -11.43 2.387 1 94.31 251 ALA A N 1
ATOM 1990 C CA . ALA A 1 251 ? -19.359 -10.07 2.676 1 94.31 251 ALA A CA 1
ATOM 1991 C C . ALA A 1 251 ? -18.203 -9.078 2.664 1 94.31 251 ALA A C 1
ATOM 1993 O O . ALA A 1 251 ? -18.328 -7.977 2.127 1 94.31 251 ALA A O 1
ATOM 1994 N N . ALA A 1 252 ? -17.125 -9.477 3.271 1 96 252 ALA A N 1
ATOM 1995 C CA . ALA A 1 252 ? -15.961 -8.586 3.348 1 96 252 ALA A CA 1
ATOM 1996 C C . ALA A 1 252 ? -15.508 -8.156 1.955 1 96 252 ALA A C 1
ATOM 1998 O O . ALA A 1 252 ? -15.18 -6.988 1.734 1 96 252 ALA A O 1
ATOM 1999 N N . ILE A 1 253 ? -15.508 -9.055 1.032 1 97.12 253 ILE A N 1
ATOM 2000 C CA . ILE A 1 253 ? -15.055 -8.797 -0.331 1 97.12 253 ILE A CA 1
ATOM 2001 C C . ILE A 1 253 ? -16.062 -7.891 -1.042 1 97.12 253 ILE A C 1
ATOM 2003 O O . ILE A 1 253 ? -15.672 -6.957 -1.744 1 97.12 253 ILE A O 1
ATOM 2007 N N . ILE A 1 254 ? -17.312 -8.148 -0.854 1 95.69 254 ILE A N 1
ATOM 2008 C CA . ILE A 1 254 ? -18.359 -7.32 -1.468 1 95.69 254 ILE A CA 1
ATOM 2009 C C . ILE A 1 254 ? -18.234 -5.883 -0.964 1 95.69 254 ILE A C 1
ATOM 2011 O O . ILE A 1 254 ? -18.344 -4.934 -1.744 1 95.69 254 ILE A O 1
ATOM 2015 N N . HIS A 1 255 ? -18.047 -5.77 0.355 1 96.25 255 HIS A N 1
ATOM 2016 C CA . HIS A 1 255 ? -17.891 -4.434 0.919 1 96.25 255 HIS A CA 1
ATOM 2017 C C . HIS A 1 255 ? -16.703 -3.711 0.305 1 96.25 255 HIS A C 1
ATOM 2019 O O . HIS A 1 255 ? -16.766 -2.506 0.054 1 96.25 255 HIS A O 1
ATOM 2025 N N . LEU A 1 256 ? -15.609 -4.387 0.061 1 96.81 256 LEU A N 1
ATOM 2026 C CA . LEU A 1 256 ? -14.453 -3.773 -0.58 1 96.81 256 LEU A CA 1
ATOM 2027 C C . LEU A 1 256 ? -14.797 -3.295 -1.985 1 96.81 256 LEU A C 1
ATOM 2029 O O . LEU A 1 256 ? -14.445 -2.178 -2.369 1 96.81 256 LEU A O 1
ATOM 2033 N N . LEU A 1 257 ? -15.5 -4.152 -2.705 1 96.88 257 LEU A N 1
ATOM 2034 C CA . LEU A 1 257 ? -15.93 -3.768 -4.047 1 96.88 257 LEU A CA 1
ATOM 2035 C C . LEU A 1 257 ? -16.891 -2.588 -3.998 1 96.88 257 LEU A C 1
ATOM 2037 O O . LEU A 1 257 ? -16.797 -1.674 -4.82 1 96.88 257 LEU A O 1
ATOM 2041 N N . CYS A 1 258 ? -17.75 -2.578 -3.045 1 96 258 CYS A N 1
ATOM 2042 C CA . CYS A 1 258 ? -18.766 -1.543 -2.908 1 96 258 CYS A CA 1
ATOM 2043 C C . CYS A 1 258 ? -18.141 -0.21 -2.52 1 96 258 CYS A C 1
ATOM 2045 O O . CYS A 1 258 ? -18.672 0.851 -2.832 1 96 258 CYS A O 1
ATOM 2047 N N . ALA A 1 259 ? -17.016 -0.245 -1.83 1 95.75 259 ALA A N 1
ATOM 2048 C CA . ALA A 1 259 ? -16.312 0.998 -1.527 1 95.75 259 ALA A CA 1
ATOM 2049 C C . ALA A 1 259 ? -15.914 1.733 -2.807 1 95.75 259 ALA A C 1
ATOM 2051 O O . ALA A 1 259 ? -15.852 2.965 -2.824 1 95.75 259 ALA A O 1
ATOM 2052 N N . ASP A 1 260 ? -15.703 0.993 -3.869 1 94.31 260 ASP A N 1
ATOM 2053 C CA . ASP A 1 260 ? -15.305 1.572 -5.148 1 94.31 260 ASP A CA 1
ATOM 2054 C C . ASP A 1 260 ? -16.531 2.025 -5.949 1 94.31 260 ASP A C 1
ATOM 2056 O O . ASP A 1 260 ? -16.422 2.924 -6.789 1 94.31 260 ASP A O 1
ATOM 2060 N N . ASP A 1 261 ? -17.609 1.385 -5.727 1 93.81 261 ASP A N 1
ATOM 2061 C CA . ASP A 1 261 ? -18.875 1.721 -6.398 1 93.81 261 ASP A CA 1
ATOM 2062 C C . ASP A 1 261 ? -20.062 1.543 -5.461 1 93.81 261 ASP A C 1
ATOM 2064 O O . ASP A 1 261 ? -20.859 0.628 -5.641 1 93.81 261 ASP A O 1
ATOM 2068 N N . PRO A 1 262 ? -20.188 2.475 -4.578 1 93.5 262 PRO A N 1
ATOM 2069 C CA . PRO A 1 262 ? -21.203 2.301 -3.547 1 93.5 262 PRO A CA 1
ATOM 2070 C C . PRO A 1 262 ? -22.625 2.387 -4.105 1 93.5 262 PRO A C 1
ATOM 2072 O O . PRO A 1 262 ? -23.578 1.99 -3.434 1 93.5 262 PRO A O 1
ATOM 2075 N N . GLU A 1 263 ? -22.844 2.875 -5.289 1 90.62 263 GLU A N 1
ATOM 2076 C CA . GLU A 1 263 ? -24.172 3.057 -5.859 1 90.62 263 GLU A CA 1
ATOM 2077 C C . GLU A 1 263 ? -24.641 1.804 -6.598 1 90.62 263 GLU A C 1
ATOM 2079 O O . GLU A 1 263 ? -25.781 1.723 -7.039 1 90.62 263 GLU A O 1
ATOM 2084 N N . ALA A 1 264 ? -23.734 0.84 -6.75 1 91.75 264 ALA A N 1
ATOM 2085 C CA . ALA A 1 264 ? -24.141 -0.412 -7.391 1 91.75 264 ALA A CA 1
ATOM 2086 C C . ALA A 1 264 ? -25.312 -1.056 -6.66 1 91.75 264 ALA A C 1
ATOM 2088 O O . ALA A 1 264 ? -25.453 -0.885 -5.445 1 91.75 264 ALA A O 1
ATOM 2089 N N . ARG A 1 265 ? -26.047 -1.786 -7.363 1 88.25 265 ARG A N 1
ATOM 2090 C CA . ARG A 1 265 ? -27.266 -2.381 -6.824 1 88.25 265 ARG A CA 1
ATOM 2091 C C . ARG A 1 265 ? -26.969 -3.297 -5.645 1 88.25 265 ARG A C 1
ATOM 2093 O O . ARG A 1 265 ? -27.688 -3.309 -4.652 1 88.25 265 ARG A O 1
ATOM 2100 N N . GLU A 1 266 ? -25.875 -4.039 -5.703 1 89.94 266 GLU A N 1
ATOM 2101 C CA . GLU A 1 266 ? -25.5 -5 -4.672 1 89.94 266 GLU A CA 1
ATOM 2102 C C . GLU A 1 266 ? -25.031 -4.293 -3.402 1 89.94 266 GLU A C 1
ATOM 2104 O O . GLU A 1 266 ? -24.922 -4.918 -2.344 1 89.94 266 GLU A O 1
ATOM 2109 N N . CYS A 1 267 ? -24.828 -3.023 -3.469 1 92.81 267 CYS A N 1
ATOM 2110 C CA . CYS A 1 267 ? -24.141 -2.322 -2.395 1 92.81 267 CYS A CA 1
ATOM 2111 C C . CYS A 1 267 ? -25.125 -1.576 -1.505 1 92.81 267 CYS A C 1
ATOM 2113 O O . CYS A 1 267 ? -24.719 -0.837 -0.605 1 92.81 267 CYS A O 1
ATOM 2115 N N . LYS A 1 268 ? -26.406 -1.755 -1.722 1 89.69 268 LYS A N 1
ATOM 2116 C CA . LYS A 1 268 ? -27.422 -1.08 -0.917 1 89.69 268 LYS A CA 1
ATOM 2117 C C . LYS A 1 268 ? -27.469 -1.655 0.495 1 89.69 268 LYS A C 1
ATOM 2119 O O . LYS A 1 268 ? -27.562 -2.871 0.673 1 89.69 268 LYS A O 1
ATOM 2124 N N . MET A 1 269 ? -27.344 -0.801 1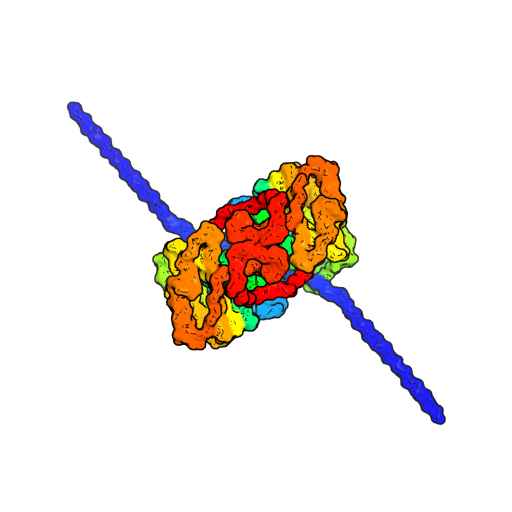.476 1 87.81 269 MET A N 1
ATOM 2125 C CA . MET A 1 269 ? -27.344 -1.226 2.873 1 87.81 269 MET A CA 1
ATOM 2126 C C . MET A 1 269 ? -28.719 -1.006 3.5 1 87.81 269 MET A C 1
ATOM 2128 O O . MET A 1 269 ? -29.469 -0.117 3.082 1 87.81 269 MET A O 1
ATOM 2132 N N . VAL A 1 270 ? -29.188 -1.831 4.473 1 82.69 270 VAL A N 1
ATOM 2133 C CA . VAL A 1 270 ? -30.516 -1.817 5.09 1 82.69 270 VAL A CA 1
ATOM 2134 C C . VAL A 1 270 ? -30.719 -0.496 5.824 1 82.69 270 VAL A C 1
ATOM 2136 O O . VAL A 1 270 ? -31.766 0.132 5.695 1 82.69 270 VAL A O 1
ATOM 2139 N N . ASN A 1 271 ? -29.891 -0.066 6.879 1 65.06 271 ASN A N 1
ATOM 2140 C CA . ASN A 1 271 ? -30.141 1.014 7.828 1 65.06 271 ASN A CA 1
ATOM 2141 C C . ASN A 1 271 ? -29.609 2.348 7.312 1 65.06 271 ASN A C 1
ATOM 2143 O O . ASN A 1 271 ? -29.422 3.285 8.094 1 65.06 271 ASN A O 1
ATOM 2147 N N . ARG A 1 272 ? -29.234 2.422 6.152 1 63.25 272 ARG A N 1
ATOM 2148 C CA . ARG A 1 272 ? -28.703 3.744 5.828 1 63.25 272 ARG A CA 1
ATOM 2149 C C . ARG A 1 272 ? -29.719 4.547 5.012 1 63.25 272 ARG A C 1
ATOM 2151 O O . ARG A 1 272 ? -30.203 4.082 3.982 1 63.25 272 ARG A O 1
ATOM 2158 N N . ASN A 1 273 ? -30.484 5.359 5.719 1 51.84 273 ASN A N 1
ATOM 2159 C CA . ASN A 1 273 ? -31.359 6.348 5.094 1 51.84 273 ASN A CA 1
ATOM 2160 C C . ASN A 1 273 ? -30.625 7.113 3.988 1 51.84 273 ASN A C 1
ATOM 2162 O O . ASN A 1 273 ? -29.453 7.43 4.121 1 51.84 273 ASN A O 1
ATOM 2166 N N . GLU A 1 274 ? -31.031 7.012 2.729 1 48.41 274 GLU A N 1
ATOM 2167 C CA . GLU A 1 274 ? -30.641 7.625 1.461 1 48.41 274 GLU A CA 1
ATOM 2168 C C . GLU A 1 274 ? -30.141 9.047 1.669 1 48.41 274 GLU A C 1
ATOM 2170 O O . GLU A 1 274 ? -29.75 9.719 0.711 1 48.41 274 GLU A O 1
ATOM 2175 N N . SER A 1 275 ? -30.328 9.633 2.789 1 43.47 275 SER A N 1
ATOM 2176 C CA . SER A 1 275 ? -30.281 11.094 2.719 1 43.47 275 SER A CA 1
ATOM 2177 C C . SER A 1 275 ? -28.922 11.578 2.229 1 43.47 275 SER A C 1
ATOM 2179 O O . SER A 1 275 ? -28.781 12.703 1.749 1 43.47 275 SER A O 1
ATOM 2181 N N . TYR A 1 276 ? -27.797 11.156 2.799 1 43.66 276 TYR A N 1
ATOM 2182 C CA . TYR A 1 276 ? -26.625 12.008 2.705 1 43.66 276 TYR A CA 1
ATOM 2183 C C . TYR A 1 276 ? -25.797 11.68 1.462 1 43.66 276 TYR A C 1
ATOM 2185 O O . TYR A 1 276 ? -24.688 11.172 1.566 1 43.66 276 TYR A O 1
ATOM 2193 N N . ASN A 1 277 ? -26.359 11.227 0.406 1 42.56 277 ASN A N 1
ATOM 2194 C CA . ASN A 1 277 ? -25.609 10.711 -0.736 1 42.56 277 ASN A CA 1
ATOM 2195 C C . ASN A 1 277 ? -24.781 11.805 -1.414 1 42.56 277 ASN A C 1
ATOM 2197 O O . ASN A 1 277 ? -25.219 12.383 -2.41 1 42.56 277 ASN A O 1
ATOM 2201 N N . THR A 1 278 ? -24.266 12.773 -0.771 1 49.94 278 THR A N 1
ATOM 2202 C CA . THR A 1 278 ? -23.391 13.539 -1.66 1 49.94 278 THR A CA 1
ATOM 2203 C C . THR A 1 278 ? -22.203 12.695 -2.121 1 49.94 278 THR A C 1
ATOM 2205 O O . THR A 1 278 ? -21.5 12.102 -1.302 1 49.94 278 THR A O 1
ATOM 2208 N N . LEU A 1 279 ? -22.25 12.242 -3.449 1 54.09 279 LEU A N 1
ATOM 2209 C CA . LEU A 1 279 ? -21.438 11.266 -4.168 1 54.09 279 LEU A CA 1
ATOM 2210 C C . LEU A 1 279 ? -19.969 11.664 -4.145 1 54.09 279 LEU A C 1
ATOM 2212 O O . LEU A 1 279 ? -19.625 12.797 -4.477 1 54.09 279 LEU A O 1
ATOM 2216 N N . LEU A 1 280 ? -19.25 11.094 -3.256 1 64.69 280 LEU A N 1
ATOM 2217 C CA . LEU A 1 280 ? -17.797 11.133 -3.408 1 64.69 280 LEU A CA 1
ATOM 2218 C C . LEU A 1 280 ? -17.375 10.516 -4.738 1 64.69 280 LEU A C 1
ATOM 2220 O O . LEU A 1 280 ? -18.094 9.703 -5.305 1 64.69 280 LEU A O 1
ATOM 2224 N N . PRO A 1 281 ? -16.344 11.086 -5.387 1 56.62 281 PRO A N 1
ATOM 2225 C CA . PRO A 1 281 ? -15.875 10.523 -6.656 1 56.62 281 PRO A CA 1
ATOM 2226 C C . PRO A 1 281 ? -15.703 9.008 -6.605 1 56.62 281 PRO A C 1
ATOM 2228 O O . PRO A 1 281 ? -15.273 8.461 -5.582 1 56.62 281 PRO A O 1
ATOM 2231 N N . VAL A 1 282 ? -16.375 8.414 -7.684 1 56.56 282 VAL A N 1
ATOM 2232 C CA . VAL A 1 282 ? -16.234 6.969 -7.84 1 56.56 282 VAL A CA 1
ATOM 2233 C C . VAL A 1 282 ? -14.992 6.668 -8.68 1 56.56 282 VAL A C 1
ATOM 2235 O O . VAL A 1 282 ? -14.648 7.426 -9.594 1 56.56 282 VAL A O 1
ATOM 2238 N N . ILE A 1 283 ? -14.156 5.738 -8.297 1 53.38 283 ILE A N 1
ATOM 2239 C CA . ILE A 1 283 ? -13.016 5.293 -9.102 1 53.38 283 ILE A CA 1
ATOM 2240 C C . ILE A 1 283 ? -13.508 4.605 -10.367 1 53.38 283 ILE A C 1
ATOM 2242 O O . ILE A 1 283 ? -14.195 3.582 -10.297 1 53.38 283 ILE A O 1
ATOM 2246 N N . ASN A 1 284 ? -13.766 5.266 -11.484 1 39.72 284 ASN A N 1
ATOM 2247 C CA . ASN A 1 284 ? -14.203 4.559 -12.688 1 39.72 284 ASN A CA 1
ATOM 2248 C C . ASN A 1 284 ? -13.094 3.676 -13.25 1 39.72 284 ASN A C 1
ATOM 2250 O O . ASN A 1 284 ? -13.352 2.801 -14.078 1 39.72 284 ASN A O 1
ATOM 2254 N N . SER A 1 285 ? -11.82 4.102 -13.43 1 36.28 285 SER A N 1
ATOM 2255 C CA . SER A 1 285 ? -10.977 3.414 -14.406 1 36.28 285 SER A CA 1
ATOM 2256 C C . SER A 1 285 ? -10.133 2.332 -13.734 1 36.28 285 SER A C 1
ATOM 2258 O O . SER A 1 285 ? -9.312 2.625 -12.867 1 36.28 285 SER A O 1
ATOM 2260 N N . LYS A 1 286 ? -10.547 1.147 -13.672 1 39.16 286 LYS A N 1
ATOM 2261 C CA . LYS A 1 286 ? -9.664 0.058 -13.258 1 39.16 286 LYS A CA 1
ATOM 2262 C C . LYS A 1 286 ? -8.531 -0.143 -14.25 1 39.16 286 LYS A C 1
ATOM 2264 O O . LYS A 1 286 ? -8.766 -0.466 -15.414 1 39.16 286 LYS A O 1
ATOM 2269 N N . PRO A 1 287 ? -7.355 0.397 -14.109 1 29.7 287 PRO A N 1
ATOM 2270 C CA . PRO A 1 287 ? -6.375 -0.09 -15.086 1 29.7 287 PRO A CA 1
ATOM 2271 C C . PRO A 1 287 ? -6.125 -1.593 -14.969 1 29.7 287 PRO A C 1
ATOM 2273 O O . PRO A 1 287 ? -6.164 -2.146 -13.867 1 29.7 287 PRO A O 1
ATOM 2276 N N . SER A 1 288 ? -6.52 -2.334 -16.031 1 25.98 288 SER A N 1
ATOM 2277 C CA . SER A 1 288 ? -6.199 -3.756 -16.125 1 25.98 288 SER A CA 1
ATOM 2278 C C . SER A 1 288 ? -4.703 -3.998 -15.977 1 25.98 288 SER A C 1
ATOM 2280 O O . SER A 1 288 ? -3.934 -3.773 -16.922 1 25.98 288 SER A O 1
ATOM 2282 N N . ARG A 1 289 ? -4.145 -3.689 -14.93 1 25.92 289 ARG A N 1
ATOM 2283 C CA . ARG A 1 289 ? -2.703 -3.895 -14.992 1 25.92 289 ARG A CA 1
ATOM 2284 C C . ARG A 1 289 ? -2.369 -5.328 -15.383 1 25.92 289 ARG A C 1
ATOM 2286 O O . ARG A 1 289 ? -1.527 -5.562 -16.25 1 25.92 289 ARG A O 1
ATOM 2293 N N . PHE A 1 290 ? -2.281 -6.25 -14.398 1 25.75 290 PHE A N 1
ATOM 2294 C CA . PHE A 1 290 ? -1.485 -7.449 -14.625 1 25.75 290 PHE A CA 1
ATOM 2295 C C . PHE A 1 290 ? -2.283 -8.484 -15.406 1 25.75 290 PHE A C 1
ATOM 2297 O O . PHE A 1 290 ? -3.348 -8.922 -14.969 1 25.75 290 PHE A O 1
ATOM 2304 N N . ASN A 1 291 ? -2.348 -8.414 -16.703 1 24.78 291 ASN A N 1
ATOM 2305 C CA . ASN A 1 291 ? -2.688 -9.633 -17.438 1 24.78 291 ASN A CA 1
ATOM 2306 C C . ASN A 1 291 ? -1.885 -10.828 -16.938 1 24.78 291 ASN A C 1
ATOM 2308 O O . ASN A 1 291 ? -0.809 -11.125 -17.453 1 24.78 291 ASN A O 1
ATOM 2312 N N . TYR A 1 292 ? -1.647 -11.148 -15.68 1 22.45 292 TYR A N 1
ATOM 2313 C CA . TYR A 1 292 ? -1.046 -12.477 -15.586 1 22.45 292 TYR A CA 1
ATOM 2314 C C . TYR A 1 292 ? -2.053 -13.562 -15.961 1 22.45 292 TYR A C 1
ATOM 2316 O O . TYR A 1 292 ? -3.246 -13.43 -15.688 1 22.45 292 TYR A O 1
ATOM 2324 N N . MET B 1 1 ? 19.047 -10.633 74.562 1 31.92 1 MET B N 1
ATOM 2325 C CA . MET B 1 1 ? 18.375 -10.945 73.25 1 31.92 1 MET B CA 1
ATOM 2326 C C . MET B 1 1 ? 18.453 -9.766 72.312 1 31.92 1 MET B C 1
ATOM 2328 O O . MET B 1 1 ? 17.859 -8.719 72.562 1 31.92 1 MET B O 1
ATOM 2332 N N . SER B 1 2 ? 19.672 -9.57 71.625 1 36.34 2 SER B N 1
ATOM 2333 C CA . SER B 1 2 ? 20.109 -8.562 70.688 1 36.34 2 SER B CA 1
ATOM 2334 C C . SER B 1 2 ? 19.281 -8.617 69.375 1 36.34 2 SER B C 1
ATOM 2336 O O . SER B 1 2 ? 19.156 -9.68 68.812 1 36.34 2 SER B O 1
ATOM 2338 N N . LEU B 1 3 ? 18.234 -7.766 69.312 1 35.34 3 LEU B N 1
ATOM 2339 C CA . LEU B 1 3 ? 17.375 -7.48 68.188 1 35.34 3 LEU B CA 1
ATOM 2340 C C . LEU B 1 3 ? 18.188 -7.02 66.938 1 35.34 3 LEU B C 1
ATOM 2342 O O . LEU B 1 3 ? 18.844 -5.973 67 1 35.34 3 LEU B O 1
ATOM 2346 N N . PHE B 1 4 ? 18.828 -7.961 66.25 1 37.41 4 PHE B N 1
ATOM 2347 C CA . PHE B 1 4 ? 19.422 -7.68 64.938 1 37.41 4 PHE B CA 1
ATOM 2348 C C . PHE B 1 4 ? 18.391 -7.086 63.969 1 37.41 4 PHE B C 1
ATOM 2350 O O . PHE B 1 4 ? 17.391 -7.727 63.656 1 37.41 4 PHE B O 1
ATOM 2357 N N . GLN B 1 5 ? 18.203 -5.766 64 1 31.22 5 GLN B N 1
ATOM 2358 C CA . GLN B 1 5 ? 17.422 -5.016 63.031 1 31.22 5 GLN B CA 1
ATOM 2359 C C . GLN B 1 5 ? 17.984 -5.195 61.625 1 31.22 5 GLN B C 1
ATOM 2361 O O . GLN B 1 5 ? 19.109 -4.801 61.344 1 31.22 5 GLN B O 1
ATOM 2366 N N . THR B 1 6 ? 17.703 -6.32 60.969 1 31.88 6 THR B N 1
ATOM 2367 C CA . THR B 1 6 ? 18.016 -6.422 59.531 1 31.88 6 THR B CA 1
ATOM 2368 C C . THR B 1 6 ? 17.391 -5.273 58.781 1 31.88 6 THR B C 1
ATOM 2370 O O . THR B 1 6 ? 16.172 -5.105 58.781 1 31.88 6 THR B O 1
ATOM 2373 N N . ALA B 1 7 ? 18.125 -4.148 58.625 1 33 7 ALA B N 1
ATOM 2374 C CA . ALA B 1 7 ? 17.766 -3.094 57.688 1 33 7 ALA B CA 1
ATOM 2375 C C . ALA B 1 7 ? 17.594 -3.65 56.25 1 33 7 ALA B C 1
ATOM 2377 O O . ALA B 1 7 ? 18.531 -4.207 55.688 1 33 7 ALA B O 1
ATOM 2378 N N . ALA B 1 8 ? 16.375 -4.082 55.938 1 29.69 8 ALA B N 1
ATOM 2379 C CA . ALA B 1 8 ? 16.016 -4.332 54.531 1 29.69 8 ALA B CA 1
ATOM 2380 C C . ALA B 1 8 ? 16.328 -3.117 53.656 1 29.69 8 ALA B C 1
ATOM 2382 O O . ALA B 1 8 ? 15.727 -2.055 53.844 1 29.69 8 ALA B O 1
ATOM 2383 N N . VAL B 1 9 ? 17.594 -2.943 53.25 1 31.33 9 VAL B N 1
ATOM 2384 C CA . VAL B 1 9 ? 17.859 -1.976 52.188 1 31.33 9 VAL B CA 1
ATOM 2385 C C . VAL B 1 9 ? 16.984 -2.289 50.969 1 31.33 9 VAL B C 1
ATOM 2387 O O . VAL B 1 9 ? 17.109 -3.359 50.375 1 31.33 9 VAL B O 1
ATOM 2390 N N . LEU B 1 10 ? 15.742 -1.795 50.938 1 28.02 10 LEU B N 1
ATOM 2391 C CA . LEU B 1 10 ? 14.953 -1.727 49.719 1 28.02 10 LEU B CA 1
ATOM 2392 C C . LEU B 1 10 ? 15.75 -1.073 48.594 1 28.02 10 LEU B C 1
ATOM 2394 O O . LEU B 1 10 ? 16.031 0.124 48.656 1 28.02 10 LEU B O 1
ATOM 2398 N N . CYS B 1 11 ? 16.656 -1.823 47.969 1 28.19 11 CYS B N 1
ATOM 2399 C CA . CYS B 1 11 ? 17.156 -1.348 46.688 1 28.19 11 CYS B CA 1
ATOM 2400 C C . CYS B 1 11 ? 16.016 -1.014 45.719 1 28.19 11 CYS B C 1
ATOM 2402 O O . CYS B 1 11 ? 15.336 -1.912 45.219 1 28.19 11 CYS B O 1
ATOM 2404 N N . LEU B 1 12 ? 15.375 0.105 45.938 1 27.36 12 LEU B N 1
ATOM 2405 C CA . LEU B 1 12 ? 14.555 0.615 44.844 1 27.36 12 LEU B CA 1
ATOM 2406 C C . LEU B 1 12 ? 15.328 0.585 43.531 1 27.36 12 LEU B C 1
ATOM 2408 O O . LEU B 1 12 ? 16.266 1.363 43.344 1 27.36 12 LEU B O 1
ATOM 2412 N N . VAL B 1 13 ? 15.508 -0.569 42.969 1 30.41 13 VAL B N 1
ATOM 2413 C CA . VAL B 1 13 ? 15.836 -0.557 41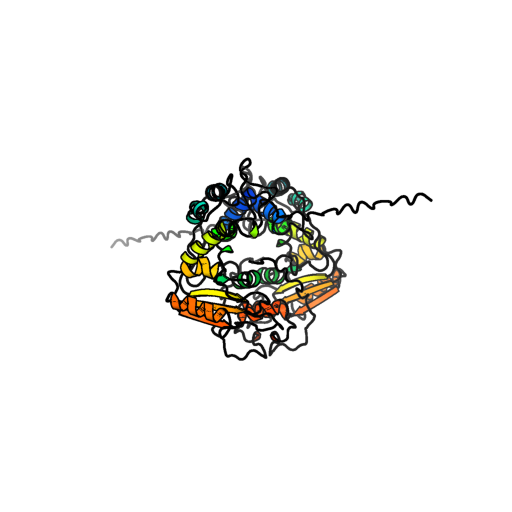.562 1 30.41 13 VAL B CA 1
ATOM 2414 C C . VAL B 1 13 ? 14.906 0.404 40.812 1 30.41 13 VAL B C 1
ATOM 2416 O O . VAL B 1 13 ? 13.711 0.139 40.688 1 30.41 13 VAL B O 1
ATOM 2419 N N . PHE B 1 14 ? 15.141 1.705 40.906 1 29.61 14 PHE B N 1
ATOM 2420 C CA . PHE B 1 14 ? 14.625 2.568 39.875 1 29.61 14 PHE B CA 1
ATOM 2421 C C . PHE B 1 14 ? 14.859 1.945 38.5 1 29.61 14 PHE B C 1
ATOM 2423 O O . PHE B 1 14 ? 15.984 1.91 38 1 29.61 14 PHE B O 1
ATOM 2430 N N . MET B 1 15 ? 14.172 0.922 38.188 1 31.25 15 MET B N 1
ATOM 2431 C CA . MET B 1 15 ? 14.047 0.735 36.75 1 31.25 15 MET B CA 1
ATOM 2432 C C . MET B 1 15 ? 13.719 2.053 36.062 1 31.25 15 MET B C 1
ATOM 2434 O O . MET B 1 15 ? 12.586 2.539 36.156 1 31.25 15 MET B O 1
ATOM 2438 N N . VAL B 1 16 ? 14.633 3.016 36 1 34.25 16 VAL B N 1
ATOM 2439 C CA . VAL B 1 16 ? 14.5 4.012 34.938 1 34.25 16 VAL B CA 1
ATOM 2440 C C . VAL B 1 16 ? 13.984 3.35 33.656 1 34.25 16 VAL B C 1
ATOM 2442 O O . VAL B 1 16 ? 14.648 2.486 33.094 1 34.25 16 VAL B O 1
ATOM 2445 N N . MET B 1 17 ? 12.828 2.945 33.562 1 37.88 17 MET B N 1
ATOM 2446 C CA . MET B 1 17 ? 12.328 2.805 32.188 1 37.88 17 MET B CA 1
ATOM 2447 C C . MET B 1 17 ? 12.906 3.891 31.297 1 37.88 17 MET B C 1
ATOM 2449 O O . MET B 1 17 ? 12.547 5.062 31.422 1 37.88 17 MET B O 1
ATOM 2453 N N . GLY B 1 18 ? 14.156 4.172 31.172 1 42.06 18 GLY B N 1
ATOM 2454 C CA . GLY B 1 18 ? 14.805 5.047 30.203 1 42.06 18 GLY B CA 1
ATOM 2455 C C . GLY B 1 18 ? 14.008 5.207 28.922 1 42.06 18 GLY B C 1
ATOM 2456 O O . GLY B 1 18 ? 13.406 4.25 28.438 1 42.06 18 GLY B O 1
ATOM 2457 N N . ASN B 1 19 ? 13.383 6.398 28.734 1 52.59 19 ASN B N 1
ATOM 2458 C CA . ASN B 1 19 ? 12.609 6.82 27.578 1 52.59 19 ASN B CA 1
ATOM 2459 C C . ASN B 1 19 ? 13.195 6.266 26.281 1 52.59 19 ASN B C 1
ATOM 2461 O O . ASN B 1 19 ? 14.32 6.605 25.906 1 52.59 19 ASN B O 1
ATOM 2465 N N . ASN B 1 20 ? 13.094 5.02 25.891 1 73.81 20 ASN B N 1
ATOM 2466 C CA . ASN B 1 20 ? 13.555 4.109 24.859 1 73.81 20 ASN B CA 1
ATOM 2467 C C . ASN B 1 20 ? 13.172 4.617 23.469 1 73.81 20 ASN B C 1
ATOM 2469 O O . ASN B 1 20 ? 12.703 3.85 22.625 1 73.81 20 ASN B O 1
ATOM 2473 N N . ASN B 1 21 ? 13.344 5.902 23.203 1 86.62 21 ASN B N 1
ATOM 2474 C CA . ASN B 1 21 ? 13.156 6.414 21.859 1 86.62 21 ASN B CA 1
ATOM 2475 C C . ASN B 1 21 ? 14.211 5.859 20.891 1 86.62 21 ASN B C 1
ATOM 2477 O O . ASN B 1 21 ? 15.398 5.844 21.219 1 86.62 21 ASN B O 1
ATOM 2481 N N . PRO B 1 22 ? 13.773 5.484 19.734 1 92.38 22 PRO B N 1
ATOM 2482 C CA . PRO B 1 22 ? 14.75 4.984 18.766 1 92.38 22 PRO B CA 1
ATOM 2483 C C . PRO B 1 22 ? 15.625 6.094 18.172 1 92.38 22 PRO B C 1
ATOM 2485 O O . PRO B 1 22 ? 15.289 7.273 18.297 1 92.38 22 PRO B O 1
ATOM 2488 N N . GLY B 1 23 ? 16.812 5.719 17.719 1 95.56 23 GLY B N 1
ATOM 2489 C CA . GLY B 1 23 ? 17.609 6.633 16.922 1 95.56 23 GLY B CA 1
ATOM 2490 C C . GLY B 1 23 ? 17.172 6.73 15.477 1 95.56 23 GLY B C 1
ATOM 2491 O O . GLY B 1 23 ? 16.078 6.258 15.125 1 95.56 23 GLY B O 1
ATOM 2492 N N . THR B 1 24 ? 18.016 7.422 14.742 1 97.19 24 THR B N 1
ATOM 2493 C CA . THR B 1 24 ? 17.797 7.516 13.305 1 97.19 24 THR B CA 1
ATOM 2494 C C . THR B 1 24 ? 17.656 6.129 12.688 1 97.19 24 THR B C 1
ATOM 2496 O O . THR B 1 24 ? 18.391 5.207 13.039 1 97.19 24 THR B O 1
ATOM 2499 N N . THR B 1 25 ? 16.656 5.988 11.758 1 97.69 25 THR B N 1
ATOM 2500 C CA . THR B 1 25 ? 16.438 4.723 11.07 1 97.69 25 THR B CA 1
ATOM 2501 C C . THR B 1 25 ? 17.734 4.219 10.438 1 97.69 25 THR B C 1
ATOM 2503 O O . THR B 1 25 ? 18.406 4.957 9.719 1 97.69 25 THR B O 1
ATOM 2506 N N . LEU B 1 26 ? 18.047 2.965 10.773 1 97.44 26 LEU B N 1
ATOM 2507 C CA . LEU B 1 26 ? 19.234 2.367 10.172 1 97.44 26 LEU B CA 1
ATOM 2508 C C . LEU B 1 26 ? 19.109 2.303 8.656 1 97.44 26 LEU B C 1
ATOM 2510 O O . LEU B 1 26 ? 18.031 2.018 8.133 1 97.44 26 LEU B O 1
ATOM 2514 N N . HIS B 1 27 ? 20.266 2.568 7.953 1 98.06 27 HIS B N 1
ATOM 2515 C CA . HIS B 1 27 ? 20.328 2.527 6.496 1 98.06 27 HIS B CA 1
ATOM 2516 C C . HIS B 1 27 ? 19.406 3.572 5.879 1 98.06 27 HIS B C 1
ATOM 2518 O O . HIS B 1 27 ? 18.797 3.33 4.832 1 98.06 27 HIS B O 1
ATOM 2524 N N . LEU B 1 28 ? 19.297 4.695 6.543 1 98.5 28 LEU B N 1
ATOM 2525 C CA . LEU B 1 28 ? 18.422 5.793 6.152 1 98.5 28 LEU B CA 1
ATOM 2526 C C . LEU B 1 28 ? 18.688 6.211 4.707 1 98.5 28 LEU B C 1
ATOM 2528 O O . LEU B 1 28 ? 17.75 6.395 3.93 1 98.5 28 LEU B O 1
ATOM 2532 N N . LYS B 1 29 ? 19.938 6.32 4.355 1 98.62 29 LYS B N 1
ATOM 2533 C CA . LYS B 1 29 ? 20.281 6.785 3.018 1 98.62 29 LYS B CA 1
ATOM 2534 C C . LYS B 1 29 ? 19.828 5.797 1.951 1 98.62 29 LYS B C 1
ATOM 2536 O O . LYS B 1 29 ? 19.219 6.188 0.951 1 98.62 29 LYS B O 1
ATOM 2541 N N . GLU B 1 30 ? 20.125 4.543 2.133 1 98.69 30 GLU B N 1
ATOM 2542 C CA . GLU B 1 30 ? 19.75 3.518 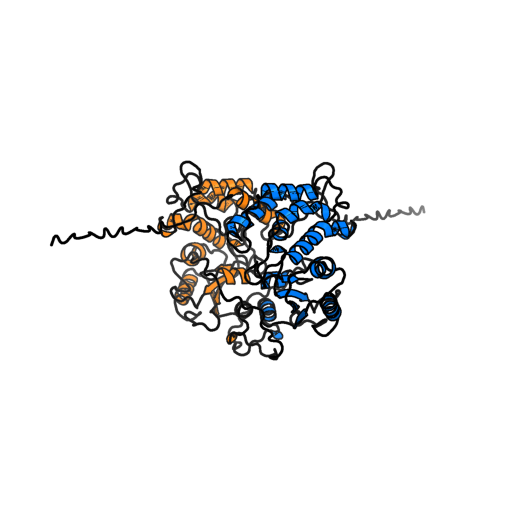1.165 1 98.69 30 GLU B CA 1
ATOM 2543 C C . GLU B 1 30 ? 18.234 3.436 1.01 1 98.69 30 GLU B C 1
ATOM 2545 O O . GLU B 1 30 ? 17.719 3.289 -0.104 1 98.69 30 GLU B O 1
ATOM 2550 N N . ILE B 1 31 ? 17.5 3.562 2.104 1 98.81 31 ILE B N 1
ATOM 2551 C CA . ILE B 1 31 ? 16.047 3.535 2.061 1 98.81 31 ILE B CA 1
ATOM 2552 C C . ILE B 1 31 ? 15.531 4.746 1.284 1 98.81 31 ILE B C 1
ATOM 2554 O O . ILE B 1 31 ? 14.711 4.605 0.376 1 98.81 31 ILE B O 1
ATOM 2558 N N . PHE B 1 32 ? 16.078 5.887 1.646 1 98.88 32 PHE B N 1
ATOM 2559 C CA . PHE B 1 32 ? 15.648 7.137 1.036 1 98.88 32 PHE B CA 1
ATOM 2560 C C . PHE B 1 32 ? 15.883 7.117 -0.469 1 98.88 32 PHE B C 1
ATOM 2562 O O . PHE B 1 32 ? 14.969 7.379 -1.25 1 98.88 32 PHE B O 1
ATOM 2569 N N . ILE B 1 33 ? 17.062 6.766 -0.899 1 98.88 33 ILE B N 1
ATOM 2570 C CA . ILE B 1 33 ? 17.422 6.777 -2.312 1 98.88 33 ILE B CA 1
ATOM 2571 C C . ILE B 1 33 ? 16.656 5.684 -3.049 1 98.88 33 ILE B C 1
ATOM 2573 O O . ILE B 1 33 ? 16.188 5.891 -4.176 1 98.88 33 ILE B O 1
ATOM 2577 N N . GLY B 1 34 ? 16.531 4.535 -2.453 1 98.88 34 GLY B N 1
ATOM 2578 C CA . GLY B 1 34 ? 15.711 3.477 -3.033 1 98.88 34 GLY B CA 1
ATOM 2579 C C . GLY B 1 34 ? 14.266 3.881 -3.25 1 98.88 34 GLY B C 1
ATOM 2580 O O . GLY B 1 34 ? 13.695 3.617 -4.309 1 98.88 34 GLY B O 1
ATOM 2581 N N . ARG B 1 35 ? 13.68 4.535 -2.258 1 98.81 35 ARG B N 1
ATOM 2582 C CA . ARG B 1 35 ? 12.32 5.043 -2.375 1 98.81 35 ARG B CA 1
ATOM 2583 C C . ARG B 1 35 ? 12.211 6.059 -3.512 1 98.81 35 ARG B C 1
ATOM 2585 O O . ARG B 1 35 ? 11.219 6.074 -4.238 1 98.81 35 ARG B O 1
ATOM 2592 N N . CYS B 1 36 ? 13.219 6.863 -3.557 1 98.88 36 CYS B N 1
ATOM 2593 C CA . CYS B 1 36 ? 13.219 7.898 -4.586 1 98.88 36 CYS B CA 1
ATOM 2594 C C . CYS B 1 36 ? 13.18 7.281 -5.98 1 98.88 36 CYS B C 1
ATOM 2596 O O . CYS B 1 36 ? 12.352 7.66 -6.809 1 98.88 36 CYS B O 1
ATOM 2598 N N . TRP B 1 37 ? 13.977 6.332 -6.242 1 98.75 37 TRP B N 1
ATOM 2599 C CA . TRP B 1 37 ? 14 5.691 -7.551 1 98.75 37 TRP B CA 1
ATOM 2600 C C . TRP B 1 37 ? 12.75 4.844 -7.758 1 98.75 37 TRP B C 1
ATOM 2602 O O . TRP B 1 37 ? 12.234 4.746 -8.875 1 98.75 37 TRP B O 1
ATOM 2612 N N . ASP B 1 38 ? 12.312 4.211 -6.711 1 98.25 38 ASP B N 1
ATOM 2613 C CA . ASP B 1 38 ? 11.047 3.482 -6.785 1 98.25 38 ASP B CA 1
ATOM 2614 C C . ASP B 1 38 ? 9.906 4.402 -7.215 1 98.25 38 ASP B C 1
ATOM 2616 O O . ASP B 1 38 ? 9.102 4.043 -8.078 1 98.25 38 ASP B O 1
ATOM 2620 N N . TYR B 1 39 ? 9.898 5.559 -6.609 1 98.25 39 TYR B N 1
ATOM 2621 C CA . TYR B 1 39 ? 8.883 6.562 -6.902 1 98.25 39 TYR B CA 1
ATOM 2622 C C . TYR B 1 39 ? 8.93 6.973 -8.367 1 98.25 39 TYR B C 1
ATOM 2624 O O . TYR B 1 39 ? 7.898 7.02 -9.039 1 98.25 39 TYR B O 1
ATOM 2632 N N . LYS B 1 40 ? 10.062 7.176 -8.898 1 98 40 LYS B N 1
ATOM 2633 C CA . LYS B 1 40 ? 10.258 7.734 -10.234 1 98 40 LYS B CA 1
ATOM 2634 C C . LYS B 1 40 ? 10.094 6.66 -11.305 1 98 40 LYS B C 1
ATOM 2636 O O . LYS B 1 40 ? 9.508 6.914 -12.359 1 98 40 LYS B O 1
ATOM 2641 N N . GLU B 1 41 ? 10.586 5.449 -11 1 97.56 41 GLU B N 1
ATOM 2642 C CA . GLU B 1 41 ? 10.703 4.449 -12.062 1 97.56 41 GLU B CA 1
ATOM 2643 C C . GLU B 1 41 ? 9.547 3.455 -12.016 1 97.56 41 GLU B C 1
ATOM 2645 O O . GLU B 1 41 ? 9.312 2.725 -12.977 1 97.56 41 GLU B O 1
ATOM 2650 N N . ILE B 1 42 ? 8.836 3.402 -10.906 1 96.62 42 ILE B N 1
ATOM 2651 C CA . ILE B 1 42 ? 7.812 2.377 -10.773 1 96.62 42 ILE B CA 1
ATOM 2652 C C . ILE B 1 42 ? 6.469 3.029 -10.453 1 96.62 42 ILE B C 1
ATOM 2654 O O . ILE B 1 42 ? 5.551 3.012 -11.273 1 96.62 42 ILE B O 1
ATOM 2658 N N . LYS B 1 43 ? 6.336 3.752 -9.422 1 96.12 43 LYS B N 1
ATOM 2659 C CA . LYS B 1 43 ? 5.051 4.211 -8.906 1 96.12 43 LYS B CA 1
ATOM 2660 C C . LYS B 1 43 ? 4.496 5.359 -9.742 1 96.12 43 LYS B C 1
ATOM 2662 O O . LYS B 1 43 ? 3.293 5.414 -10.016 1 96.12 43 LYS B O 1
ATOM 2667 N N . HIS B 1 44 ? 5.379 6.242 -10.031 1 96.06 44 HIS B N 1
ATOM 2668 C CA . HIS B 1 44 ? 4.945 7.441 -10.742 1 96.06 44 HIS B CA 1
ATOM 2669 C C . HIS B 1 44 ? 5.828 7.715 -11.953 1 96.06 44 HIS B C 1
ATOM 2671 O O . HIS B 1 44 ? 6.277 8.844 -12.156 1 96.06 44 HIS B O 1
ATOM 2677 N N . LYS B 1 45 ? 6.047 6.637 -12.641 1 93.19 45 LYS B N 1
ATOM 2678 C CA . LYS B 1 45 ? 6.84 6.734 -13.867 1 93.19 45 LYS B CA 1
ATOM 2679 C C . LYS B 1 45 ? 6.168 7.645 -14.891 1 93.19 45 LYS B C 1
ATOM 2681 O O . LYS B 1 45 ? 6.848 8.297 -15.688 1 93.19 45 LYS B O 1
ATOM 2686 N N . GLU B 1 46 ? 4.922 7.715 -14.805 1 89.81 46 GLU B N 1
ATOM 2687 C CA . GLU B 1 46 ? 4.133 8.523 -15.727 1 89.81 46 GLU B CA 1
ATOM 2688 C C . GLU B 1 46 ? 3.393 9.641 -14.992 1 89.81 46 GLU B C 1
ATOM 2690 O O . GLU B 1 46 ? 3.369 9.672 -13.766 1 89.81 46 GLU B O 1
ATOM 2695 N N . PHE B 1 47 ? 2.846 10.516 -15.867 1 86.06 47 PHE B N 1
ATOM 2696 C CA . PHE B 1 47 ? 2.031 11.594 -15.32 1 86.06 47 PHE B CA 1
ATOM 2697 C C . PHE B 1 47 ? 0.826 11.039 -14.57 1 86.06 47 PHE B C 1
ATOM 2699 O O . PHE B 1 47 ? 0.37 9.93 -14.859 1 86.06 47 PHE B O 1
ATOM 2706 N N . PRO B 1 48 ? 0.387 11.766 -13.422 1 90.94 48 PRO B N 1
ATOM 2707 C CA . PRO B 1 48 ? 0.507 13.195 -13.141 1 90.94 48 PRO B CA 1
ATOM 2708 C C . PRO B 1 48 ? 1.573 13.508 -12.094 1 90.94 48 PRO B C 1
ATOM 2710 O O . PRO B 1 48 ? 1.902 14.672 -11.875 1 90.94 48 PRO B O 1
ATOM 2713 N N . LEU B 1 49 ? 2.189 12.594 -11.445 1 94.19 49 LEU B N 1
ATOM 2714 C CA . LEU B 1 49 ? 3.104 12.906 -10.352 1 94.19 49 LEU B CA 1
ATOM 2715 C C . LEU B 1 49 ? 4.551 12.641 -10.758 1 94.19 49 LEU B C 1
ATOM 2717 O O . LEU B 1 49 ? 5.449 12.641 -9.914 1 94.19 49 LEU B O 1
ATOM 2721 N N . ARG B 1 50 ? 4.73 12.445 -12.031 1 93.56 50 ARG B N 1
ATOM 2722 C CA . ARG B 1 50 ? 6.074 12.203 -12.547 1 93.56 50 ARG B CA 1
ATOM 2723 C C . ARG B 1 50 ? 7.004 13.367 -12.227 1 93.56 50 ARG B C 1
ATOM 2725 O O . ARG B 1 50 ? 6.582 14.523 -12.234 1 93.56 50 ARG B O 1
ATOM 2732 N N . THR B 1 51 ? 8.258 13.055 -11.883 1 94.81 51 THR B N 1
ATOM 2733 C CA . THR B 1 51 ? 9.273 14.07 -11.586 1 94.81 51 THR B CA 1
ATOM 2734 C C . THR B 1 51 ? 10.625 13.672 -12.172 1 94.81 51 THR B C 1
ATOM 2736 O O . THR B 1 51 ? 10.891 12.484 -12.383 1 94.81 51 THR B O 1
ATOM 2739 N N . ASP B 1 52 ? 11.438 14.648 -12.43 1 94.38 52 ASP B N 1
ATOM 2740 C CA . ASP B 1 52 ? 12.75 14.383 -13 1 94.38 52 ASP B CA 1
ATOM 2741 C C . ASP B 1 52 ? 13.859 14.703 -12 1 94.38 52 ASP B C 1
ATOM 2743 O O . ASP B 1 52 ? 15.031 14.82 -12.375 1 94.38 52 ASP B O 1
ATOM 2747 N N . VAL B 1 53 ? 13.5 14.789 -10.781 1 97 53 VAL B N 1
ATOM 2748 C CA . VAL B 1 53 ? 14.461 15.18 -9.75 1 97 53 VAL B CA 1
ATOM 2749 C C . VAL B 1 53 ? 15.562 14.125 -9.648 1 97 53 VAL B C 1
ATOM 2751 O O . VAL B 1 53 ? 15.305 12.93 -9.828 1 97 53 VAL B O 1
ATOM 2754 N N . ASN B 1 54 ? 16.781 14.594 -9.391 1 97.94 54 ASN B N 1
ATOM 2755 C CA . ASN B 1 54 ? 17.891 13.688 -9.102 1 97.94 54 ASN B CA 1
ATOM 2756 C C . ASN B 1 54 ? 17.828 13.172 -7.672 1 97.94 54 ASN B C 1
ATOM 2758 O O . ASN B 1 54 ? 17.891 13.953 -6.723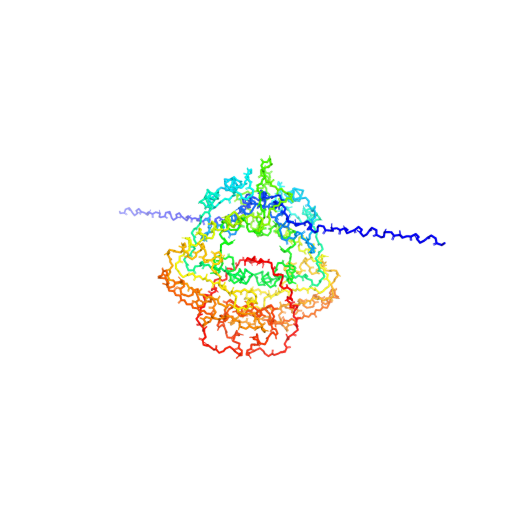 1 97.94 54 ASN B O 1
ATOM 2762 N N . CYS B 1 55 ? 17.859 11.867 -7.5 1 98.69 55 CYS B N 1
ATOM 2763 C CA . CYS B 1 55 ? 17.625 11.266 -6.191 1 98.69 55 CYS B CA 1
ATOM 2764 C C . CYS B 1 55 ? 18.797 11.531 -5.25 1 98.69 55 CYS B C 1
ATOM 2766 O O . CYS B 1 55 ? 18.609 11.672 -4.039 1 98.69 55 CYS B O 1
ATOM 2768 N N . ASN B 1 56 ? 20 11.609 -5.746 1 98.69 56 ASN B N 1
ATOM 2769 C CA . ASN B 1 56 ? 21.156 11.922 -4.898 1 98.69 56 ASN B CA 1
ATOM 2770 C C . ASN B 1 56 ? 21.125 13.367 -4.43 1 98.69 56 ASN B C 1
ATOM 2772 O O . ASN B 1 56 ? 21.484 13.664 -3.285 1 98.69 56 ASN B O 1
ATOM 2776 N N . ASP B 1 57 ? 20.734 14.25 -5.336 1 98.69 57 ASP B N 1
ATOM 2777 C CA . ASP B 1 57 ? 20.594 15.656 -4.949 1 98.69 57 ASP B CA 1
ATOM 2778 C C . ASP B 1 57 ? 19.516 15.828 -3.881 1 98.69 57 ASP B C 1
ATOM 2780 O O . ASP B 1 57 ? 19.703 16.578 -2.92 1 98.69 57 ASP B O 1
ATOM 2784 N N . LEU B 1 58 ? 18.484 15.133 -4.074 1 98.75 58 LEU B N 1
ATOM 2785 C CA . LEU B 1 58 ? 17.375 15.203 -3.119 1 98.75 58 LEU B CA 1
ATOM 2786 C C . LEU B 1 58 ? 17.812 14.688 -1.753 1 98.75 58 LEU B C 1
ATOM 2788 O O . LEU B 1 58 ? 17.5 15.289 -0.725 1 98.75 58 LEU B O 1
ATOM 2792 N N . TRP B 1 59 ? 18.531 13.578 -1.735 1 98.81 59 TRP B N 1
ATOM 2793 C CA . TRP B 1 59 ? 19.078 13.055 -0.487 1 98.81 59 TRP B CA 1
ATOM 2794 C C . TRP B 1 59 ? 19.984 14.086 0.18 1 98.81 59 TRP B C 1
ATOM 2796 O O . TRP B 1 59 ? 19.891 14.312 1.389 1 98.81 59 TRP B O 1
ATOM 2806 N N . ASN B 1 60 ? 20.844 14.672 -0.604 1 98.69 60 ASN B N 1
ATOM 2807 C CA . ASN B 1 60 ? 21.781 15.641 -0.051 1 98.69 60 ASN B CA 1
ATOM 2808 C C . ASN B 1 60 ? 21.062 16.797 0.623 1 98.69 60 ASN B C 1
ATOM 2810 O O . ASN B 1 60 ? 21.438 17.219 1.719 1 98.69 60 ASN B O 1
ATOM 2814 N N . ASP B 1 61 ? 20.031 17.281 -0.028 1 98.62 61 ASP B N 1
ATOM 2815 C CA . ASP B 1 61 ? 19.266 18.375 0.536 1 98.62 61 ASP B CA 1
ATOM 2816 C C . ASP B 1 61 ? 18.531 17.953 1.801 1 98.62 61 ASP B C 1
ATOM 2818 O O . ASP B 1 61 ? 18.453 18.703 2.773 1 98.62 61 ASP B O 1
ATOM 2822 N N . PHE B 1 62 ? 18.031 16.781 1.841 1 98.69 62 PHE B N 1
ATOM 2823 C CA . PHE B 1 62 ? 17.328 16.234 3.004 1 98.69 62 PHE B CA 1
ATOM 2824 C C . PHE B 1 62 ? 18.297 16.047 4.172 1 98.69 62 PHE B C 1
ATOM 2826 O O . PHE B 1 62 ? 18.016 16.5 5.289 1 98.69 62 PHE B O 1
ATOM 2833 N N . TYR B 1 63 ? 19.359 15.391 3.83 1 98.31 63 TYR B N 1
ATOM 2834 C CA . TYR B 1 63 ? 20.359 15.07 4.852 1 98.31 63 TYR B CA 1
ATOM 2835 C C . TYR B 1 63 ? 20.953 16.344 5.449 1 98.31 63 TYR B C 1
ATOM 2837 O O . TYR B 1 63 ? 21.172 16.422 6.66 1 98.31 63 TYR B O 1
ATOM 2845 N N . LYS B 1 64 ? 21.188 17.281 4.637 1 97.38 64 LYS B N 1
ATOM 2846 C CA . LYS B 1 64 ? 21.766 18.547 5.062 1 97.38 64 LYS B CA 1
ATOM 2847 C C . LYS B 1 64 ? 20.859 19.266 6.059 1 97.38 64 LYS B C 1
ATOM 2849 O O . LYS B 1 64 ? 21.344 19.969 6.945 1 97.38 64 LYS B O 1
ATOM 2854 N N . ALA B 1 65 ? 19.594 19.047 5.98 1 97.31 65 ALA B N 1
ATOM 2855 C CA . ALA B 1 65 ? 18.609 19.781 6.762 1 97.31 65 ALA B CA 1
ATOM 2856 C C . ALA B 1 65 ? 18.719 19.453 8.25 1 97.31 65 ALA B C 1
ATOM 2858 O O . ALA B 1 65 ? 18.5 20.312 9.102 1 97.31 65 ALA B O 1
ATOM 2859 N N . PHE B 1 66 ? 19.125 18.219 8.547 1 96.75 66 PHE B N 1
ATOM 2860 C CA . PHE B 1 66 ? 19.109 17.844 9.953 1 96.75 66 PHE B CA 1
ATOM 2861 C C . PHE B 1 66 ? 20.484 17.406 10.422 1 96.75 66 PHE B C 1
ATOM 2863 O O . PHE B 1 66 ? 20.766 17.375 11.625 1 96.75 66 PHE B O 1
ATOM 2870 N N . SER B 1 67 ? 21.312 16.953 9.453 1 96.62 67 SER B N 1
ATOM 2871 C CA . SER B 1 67 ? 22.609 16.406 9.844 1 96.62 67 SER B CA 1
ATOM 2872 C C . SER B 1 67 ? 23.469 17.453 10.523 1 96.62 67 SER B C 1
ATOM 2874 O O . SER B 1 67 ? 23.438 18.641 10.156 1 96.62 67 SER B O 1
ATOM 2876 N N . TYR B 1 68 ? 24.188 17 11.57 1 94.19 68 TYR B N 1
ATOM 2877 C CA . TYR B 1 68 ? 25.156 17.781 12.336 1 94.19 68 TYR B CA 1
ATOM 2878 C C . TYR B 1 68 ? 24.469 18.938 13.047 1 94.19 68 TYR B C 1
ATOM 2880 O O . TYR B 1 68 ? 25.125 19.906 13.461 1 94.19 68 TYR B O 1
ATOM 2888 N N . GLN B 1 69 ? 23.156 18.938 13.156 1 91.31 69 GLN B N 1
ATOM 2889 C CA . GLN B 1 69 ? 22.359 19.906 13.922 1 91.31 69 GLN B CA 1
ATOM 2890 C C . GLN B 1 69 ? 21.891 19.312 15.242 1 91.31 69 GLN B C 1
ATOM 2892 O O . GLN B 1 69 ? 21.578 18.109 15.312 1 91.31 69 GLN B O 1
ATOM 2897 N N . ALA B 1 70 ? 21.891 20.203 16.234 1 91.5 70 ALA B N 1
ATOM 2898 C CA . ALA B 1 70 ? 21.188 19.766 17.438 1 91.5 70 ALA B CA 1
ATOM 2899 C C . ALA B 1 70 ? 19.734 19.453 17.141 1 91.5 70 ALA B C 1
ATOM 2901 O O . ALA B 1 70 ? 19.031 20.25 16.531 1 91.5 70 ALA B O 1
ATOM 2902 N N . PRO B 1 71 ? 19.312 18.281 17.578 1 91.44 71 PRO B N 1
ATOM 2903 C CA . PRO B 1 71 ? 17.984 17.844 17.188 1 91.44 71 PRO B CA 1
ATOM 2904 C C . PRO B 1 71 ? 16.891 18.859 17.562 1 91.44 71 PRO B C 1
ATOM 2906 O O . PRO B 1 71 ? 15.891 18.984 16.859 1 91.44 71 PRO B O 1
ATOM 2909 N N . CYS B 1 72 ? 17.062 19.594 18.609 1 93.62 72 CYS B N 1
ATOM 2910 C CA . CYS B 1 72 ? 16.016 20.5 19.078 1 93.62 72 CYS B CA 1
ATOM 2911 C C . CYS B 1 72 ? 16.188 21.891 18.469 1 93.62 72 CYS B C 1
ATOM 2913 O O . CYS B 1 72 ? 15.453 22.812 18.828 1 93.62 72 CYS B O 1
ATOM 2915 N N . ASP B 1 73 ? 17.094 21.969 17.5 1 92.19 73 ASP B N 1
ATOM 2916 C CA . ASP B 1 73 ? 17.359 23.281 16.891 1 92.19 73 ASP B CA 1
ATOM 2917 C C . ASP B 1 73 ? 16.953 23.281 15.422 1 92.19 73 ASP B C 1
ATOM 2919 O O . ASP B 1 73 ? 17.219 24.25 14.703 1 92.19 73 ASP B O 1
ATOM 2923 N N . VAL B 1 74 ? 16.375 22.281 14.969 1 94.94 74 VAL B N 1
ATOM 2924 C CA . VAL B 1 74 ? 15.977 22.188 13.562 1 94.94 74 VAL B CA 1
ATOM 2925 C C . VAL B 1 74 ? 14.633 22.875 13.359 1 94.94 74 VAL B C 1
ATOM 2927 O O . VAL B 1 74 ? 13.672 22.625 14.094 1 94.94 74 VAL B O 1
ATOM 2930 N N . ALA B 1 75 ? 14.539 23.766 12.406 1 95.62 75 ALA B N 1
ATOM 2931 C CA . ALA B 1 75 ? 13.328 24.531 12.086 1 95.62 75 ALA B CA 1
ATOM 2932 C C . ALA B 1 75 ? 12.844 24.219 10.672 1 95.62 75 ALA B C 1
ATOM 2934 O O . ALA B 1 75 ? 13.531 23.547 9.906 1 95.62 75 ALA B O 1
ATOM 2935 N N . MET B 1 76 ? 11.641 24.734 10.312 1 96.88 76 MET B N 1
ATOM 2936 C CA . MET B 1 76 ? 11.047 24.516 9 1 96.88 76 MET B CA 1
ATOM 2937 C C . MET B 1 76 ? 11.984 25 7.895 1 96.88 76 MET B C 1
ATOM 2939 O O . MET B 1 76 ? 12.102 24.359 6.852 1 96.88 76 MET B O 1
ATOM 2943 N N . GLU B 1 77 ? 12.703 26.078 8.172 1 96.94 77 GLU B N 1
ATOM 2944 C CA . GLU B 1 77 ? 13.57 26.703 7.172 1 96.94 77 GLU B CA 1
ATOM 2945 C C . GLU B 1 77 ? 14.711 25.766 6.773 1 96.94 77 GLU B C 1
ATOM 2947 O O . GLU B 1 77 ? 15.219 25.844 5.652 1 96.94 77 GLU B O 1
ATOM 2952 N N . HIS B 1 78 ? 15.109 24.938 7.629 1 97.56 78 HIS B N 1
ATOM 2953 C CA . HIS B 1 78 ? 16.188 24 7.34 1 97.56 78 HIS B CA 1
ATOM 2954 C C . HIS B 1 78 ? 15.805 23.047 6.223 1 97.56 78 HIS B C 1
ATOM 2956 O O . HIS B 1 78 ? 16.672 22.562 5.484 1 97.56 78 HIS B O 1
ATOM 2962 N N . TYR B 1 79 ? 14.508 22.781 6.039 1 98.25 79 TYR B N 1
ATOM 2963 C CA . TYR B 1 79 ? 14.062 21.797 5.062 1 98.25 79 TYR B CA 1
ATOM 2964 C C . TYR B 1 79 ? 13.664 22.469 3.754 1 98.25 79 TYR B C 1
ATOM 2966 O O . TYR B 1 79 ? 13.172 21.797 2.834 1 98.25 79 TYR B O 1
ATOM 2974 N N . LYS B 1 80 ? 13.859 23.766 3.623 1 98.5 80 LYS B N 1
ATOM 2975 C CA . LYS B 1 80 ? 13.375 24.531 2.48 1 98.5 80 LYS B CA 1
ATOM 2976 C C . LYS B 1 80 ? 13.938 23.984 1.171 1 98.5 80 LYS B C 1
ATOM 2978 O O . LYS B 1 80 ? 13.195 23.812 0.196 1 98.5 80 LYS B O 1
ATOM 2983 N N . GLU B 1 81 ? 15.227 23.719 1.104 1 98.56 81 GLU B N 1
ATOM 2984 C CA . GLU B 1 81 ? 15.852 23.25 -0.129 1 98.56 81 GLU B CA 1
ATOM 2985 C C . GLU B 1 81 ? 15.281 21.891 -0.544 1 98.56 81 GLU B C 1
ATOM 2987 O O . GLU B 1 81 ? 15.008 21.656 -1.724 1 98.56 81 GLU B O 1
ATOM 2992 N N . TYR B 1 82 ? 15.172 21.016 0.427 1 98.69 82 TYR B N 1
ATOM 2993 C CA . TYR B 1 82 ? 14.57 19.703 0.158 1 98.69 82 TYR B CA 1
ATOM 2994 C C . TYR B 1 82 ? 13.148 19.859 -0.363 1 98.69 82 TYR B C 1
ATOM 2996 O O . TYR B 1 82 ? 12.781 19.25 -1.376 1 98.69 82 TYR B O 1
ATOM 3004 N N . ILE B 1 83 ? 12.312 20.641 0.329 1 98.75 83 ILE B N 1
ATOM 3005 C CA . ILE B 1 83 ? 10.914 20.844 -0.009 1 98.75 83 ILE B CA 1
ATOM 3006 C C . ILE B 1 83 ? 10.797 21.453 -1.404 1 98.75 83 ILE B C 1
ATOM 3008 O O . ILE B 1 83 ? 10 20.984 -2.229 1 98.75 83 ILE B O 1
ATOM 3012 N N . ASP B 1 84 ? 11.609 22.406 -1.734 1 98.25 84 ASP B N 1
ATOM 3013 C CA . ASP B 1 84 ? 11.578 23.078 -3.033 1 98.25 84 ASP B CA 1
ATOM 3014 C C . ASP B 1 84 ? 11.906 22.094 -4.16 1 98.25 84 ASP B C 1
ATOM 3016 O O . ASP B 1 84 ? 11.242 22.094 -5.195 1 98.25 84 ASP B O 1
ATOM 3020 N N . LEU B 1 85 ? 12.914 21.312 -3.914 1 98.38 85 LEU B N 1
ATOM 3021 C CA . LEU B 1 85 ? 13.375 20.391 -4.941 1 98.38 85 LEU B CA 1
ATOM 3022 C C . LEU B 1 85 ? 12.359 19.281 -5.168 1 98.38 85 LEU B C 1
ATOM 3024 O O . LEU B 1 85 ? 12.195 18.797 -6.289 1 98.38 85 LEU B O 1
ATOM 3028 N N . ALA B 1 86 ? 11.656 18.891 -4.148 1 98.25 86 ALA B N 1
ATOM 3029 C CA . ALA B 1 86 ? 10.758 17.734 -4.207 1 98.25 86 ALA B CA 1
ATOM 3030 C C . ALA B 1 86 ? 9.328 18.172 -4.52 1 98.25 86 ALA B C 1
ATOM 3032 O O . ALA B 1 86 ? 8.438 17.328 -4.664 1 98.25 86 ALA B O 1
ATOM 3033 N N . SER B 1 87 ? 9.094 19.391 -4.586 1 97.31 87 SER B N 1
ATOM 3034 C CA . SER B 1 87 ? 7.742 19.906 -4.758 1 97.31 87 SER B CA 1
ATOM 3035 C C . SER B 1 87 ? 7.113 19.406 -6.047 1 97.31 87 SER B C 1
ATOM 3037 O O . SER B 1 87 ? 7.785 19.297 -7.074 1 97.31 87 SER B O 1
ATOM 3039 N N . GLN B 1 88 ? 5.816 19.062 -6.039 1 96.69 88 GLN B N 1
ATOM 3040 C CA . GLN B 1 88 ? 5.02 18.578 -7.156 1 96.69 88 GLN B CA 1
ATOM 3041 C C . GLN B 1 88 ? 3.639 19.234 -7.172 1 96.69 88 GLN B C 1
ATOM 3043 O O . GLN B 1 88 ? 3.121 19.625 -6.125 1 96.69 88 GLN B O 1
ATOM 3048 N N . ASN B 1 89 ? 3.105 19.344 -8.32 1 94.12 89 ASN B N 1
ATOM 3049 C CA . ASN B 1 89 ? 1.708 19.75 -8.406 1 94.12 89 ASN B CA 1
ATOM 3050 C C . ASN B 1 89 ? 0.767 18.547 -8.305 1 94.12 89 ASN B C 1
ATOM 3052 O O . ASN B 1 89 ? 0.906 17.578 -9.055 1 94.12 89 ASN B O 1
ATOM 3056 N N . VAL B 1 90 ? -0.14 18.703 -7.43 1 97.44 90 VAL B N 1
ATOM 3057 C CA . VAL B 1 90 ? -1.156 17.656 -7.266 1 97.44 90 VAL B CA 1
ATOM 3058 C C . VAL B 1 90 ? -2.266 17.859 -8.297 1 97.44 90 VAL B C 1
ATOM 3060 O O . VAL B 1 90 ? -2.695 18.984 -8.547 1 97.44 90 VAL B O 1
ATOM 3063 N N . PRO B 1 91 ? -2.729 16.781 -8.969 1 97.56 91 PRO B N 1
ATOM 3064 C CA . PRO B 1 91 ? -3.812 16.938 -9.945 1 97.56 91 PRO B CA 1
ATOM 3065 C C . PRO B 1 91 ? -5.062 17.578 -9.344 1 97.56 91 PRO B C 1
ATOM 3067 O O . PRO B 1 91 ? -5.332 17.406 -8.148 1 97.56 91 PRO B O 1
ATOM 3070 N N . GLU B 1 92 ? -5.801 18.25 -10.219 1 97.81 92 GLU B N 1
ATOM 3071 C CA . GLU B 1 92 ? -7 18.969 -9.789 1 97.81 92 GLU B CA 1
ATOM 3072 C C . GLU B 1 92 ? -8.016 18.016 -9.164 1 97.81 92 GLU B C 1
ATOM 3074 O O . GLU B 1 92 ? -8.227 16.906 -9.664 1 97.81 92 GLU B O 1
ATOM 3079 N N . ASN B 1 93 ? -8.648 18.422 -8.047 1 98.06 93 ASN B N 1
ATOM 3080 C CA . ASN B 1 93 ? -9.742 17.734 -7.367 1 98.06 93 ASN B CA 1
ATOM 3081 C C . ASN B 1 93 ? -9.266 16.422 -6.73 1 98.06 93 ASN B C 1
ATOM 3083 O O . ASN B 1 93 ? -10.07 15.516 -6.508 1 98.06 93 ASN B O 1
ATOM 3087 N N . LYS B 1 94 ? -7.934 16.375 -6.395 1 98 94 LYS B N 1
ATOM 3088 C CA . LYS B 1 94 ? -7.438 15.086 -5.918 1 98 94 LYS B CA 1
ATOM 3089 C C . LYS B 1 94 ? -6.82 15.219 -4.527 1 98 94 LYS B C 1
ATOM 3091 O O . LYS B 1 94 ? -6.516 14.211 -3.883 1 98 94 LYS B O 1
ATOM 3096 N N . GLY B 1 95 ? -6.582 16.359 -4.082 1 98.62 95 GLY B N 1
ATOM 3097 C CA . GLY B 1 95 ? -5.922 16.547 -2.801 1 98.62 95 GLY B CA 1
ATOM 3098 C C . GLY B 1 95 ? -6.758 16.094 -1.623 1 98.62 95 GLY B C 1
ATOM 3099 O O . GLY B 1 95 ? -7.91 16.5 -1.475 1 98.62 95 GLY B O 1
ATOM 3100 N N . MET B 1 96 ? -6.172 15.211 -0.79 1 98.81 96 MET B N 1
ATOM 3101 C CA . MET B 1 96 ? -6.871 14.758 0.406 1 98.81 96 MET B CA 1
ATOM 3102 C C . MET B 1 96 ? -6.004 14.93 1.646 1 98.81 96 MET B C 1
ATOM 3104 O O . MET B 1 96 ? -4.875 14.438 1.693 1 98.81 96 MET B O 1
ATOM 3108 N N . PHE B 1 97 ? -6.547 15.578 2.613 1 98.88 97 PHE B N 1
ATOM 3109 C CA . PHE B 1 97 ? -5.977 15.742 3.945 1 98.88 97 PHE B CA 1
ATOM 3110 C C . PHE B 1 97 ? -6.625 14.773 4.934 1 98.88 97 PHE B C 1
ATOM 3112 O O . PHE B 1 97 ? -7.648 14.164 4.629 1 98.88 97 PHE B O 1
ATOM 3119 N N . TRP B 1 98 ? -5.949 14.633 6.113 1 98.69 98 TRP B N 1
ATOM 3120 C CA . TRP B 1 98 ? -6.52 13.766 7.137 1 98.69 98 TRP B CA 1
ATOM 3121 C C . TRP B 1 98 ? -6.043 14.172 8.523 1 98.69 98 TRP B C 1
ATOM 3123 O O . TRP B 1 98 ? -4.977 14.781 8.672 1 98.69 98 TRP B O 1
ATOM 3133 N N . SER B 1 99 ? -6.844 13.922 9.492 1 97 99 SER B N 1
ATOM 3134 C CA . SER B 1 99 ? -6.516 14.078 10.906 1 97 99 SER B CA 1
ATOM 3135 C C . SER B 1 99 ? -7.074 12.93 11.734 1 97 99 SER B C 1
ATOM 3137 O O . SER B 1 99 ? -8.297 12.781 11.859 1 97 99 SER B O 1
ATOM 3139 N N . GLY B 1 100 ? -6.168 12.164 12.266 1 94.81 100 GLY B N 1
ATOM 3140 C CA . GLY B 1 100 ? -6.582 11.047 13.109 1 94.81 100 GLY B CA 1
ATOM 3141 C C . GLY B 1 100 ? -7.188 9.898 12.32 1 94.81 100 GLY B C 1
ATOM 3142 O O . GLY B 1 100 ? -7.906 9.07 12.875 1 94.81 100 GLY B O 1
ATOM 3143 N N . THR B 1 101 ? -6.992 9.859 11 1 97.5 101 THR B N 1
ATOM 3144 C CA . THR B 1 101 ? -7.625 8.852 10.148 1 97.5 101 THR B CA 1
ATOM 3145 C C . THR B 1 101 ? -6.621 8.281 9.148 1 97.5 101 THR B C 1
ATOM 3147 O O . THR B 1 101 ? -6.977 7.977 8.008 1 97.5 101 THR B O 1
ATOM 3150 N N . TYR B 1 102 ? -5.336 8.18 9.523 1 97 102 TYR B N 1
ATOM 3151 C CA . TYR B 1 102 ? -4.254 7.793 8.617 1 97 102 TYR B CA 1
ATOM 3152 C C . TYR B 1 102 ? -4.625 6.543 7.832 1 97 102 TYR B C 1
ATOM 3154 O O . TYR B 1 102 ? -4.605 6.555 6.598 1 97 102 TYR B O 1
ATOM 3162 N N . ASP B 1 103 ? -5.039 5.5 8.539 1 95.06 103 ASP B N 1
ATOM 3163 C CA . ASP B 1 103 ? -5.242 4.211 7.891 1 95.06 103 ASP B CA 1
ATOM 3164 C C . ASP B 1 103 ? -6.359 4.281 6.855 1 95.06 103 ASP B C 1
ATOM 3166 O O . ASP B 1 103 ? -6.148 3.98 5.68 1 95.06 103 ASP B O 1
ATOM 3170 N N . ILE B 1 104 ? -7.5 4.762 7.27 1 96.81 104 ILE B N 1
ATOM 3171 C CA . ILE B 1 104 ? -8.648 4.707 6.375 1 96.81 104 ILE B CA 1
ATOM 3172 C C . ILE B 1 104 ? -8.523 5.785 5.297 1 96.81 104 ILE B C 1
ATOM 3174 O O . ILE B 1 104 ? -8.953 5.59 4.16 1 96.81 104 ILE B O 1
ATOM 3178 N N . ALA B 1 105 ? -7.93 6.945 5.613 1 98.12 105 ALA B N 1
ATOM 3179 C CA . ALA B 1 105 ? -7.703 7.973 4.602 1 98.12 105 ALA B CA 1
ATOM 3180 C C . ALA B 1 105 ? -6.82 7.445 3.475 1 98.12 105 ALA B C 1
ATOM 3182 O O . ALA B 1 105 ? -7.105 7.664 2.295 1 98.12 105 ALA B O 1
ATOM 3183 N N . HIS B 1 106 ? -5.75 6.723 3.811 1 97.38 106 HIS B N 1
ATOM 3184 C CA . HIS B 1 106 ? -4.84 6.191 2.801 1 97.38 106 HIS B CA 1
ATOM 3185 C C . HIS B 1 106 ? -5.484 5.043 2.033 1 97.38 106 HIS B C 1
ATOM 3187 O O . HIS B 1 106 ? -5.285 4.91 0.823 1 97.38 106 HIS B O 1
ATOM 3193 N N . GLU B 1 107 ? -6.191 4.266 2.762 1 95.56 107 GLU B N 1
ATOM 3194 C CA . GLU B 1 107 ? -6.906 3.193 2.082 1 95.56 107 GLU B CA 1
ATOM 3195 C C . GLU B 1 107 ? -7.883 3.748 1.049 1 95.56 107 GLU B C 1
ATOM 3197 O O . GLU B 1 107 ? -7.918 3.285 -0.093 1 95.56 107 GLU B O 1
ATOM 3202 N N . TYR B 1 108 ? -8.625 4.719 1.432 1 97 108 TYR B N 1
ATOM 3203 C CA . TYR B 1 108 ? -9.633 5.301 0.546 1 97 108 TYR B CA 1
ATOM 3204 C C . TYR B 1 108 ? -8.969 6.055 -0.603 1 97 108 TYR B C 1
ATOM 3206 O O . TYR B 1 108 ? -9.461 6.027 -1.732 1 97 108 TYR B O 1
ATOM 3214 N N . ALA B 1 109 ? -7.867 6.711 -0.359 1 97.19 109 ALA B N 1
ATOM 3215 C CA . ALA B 1 109 ? -7.176 7.496 -1.377 1 97.19 109 ALA B CA 1
ATOM 3216 C C . ALA B 1 109 ? -6.559 6.594 -2.441 1 97.19 109 ALA B C 1
ATOM 3218 O O . ALA B 1 109 ? -6.457 6.98 -3.607 1 97.19 109 ALA B O 1
ATOM 3219 N N . GLU B 1 110 ? -6.156 5.418 -2.037 1 94.38 110 GLU B N 1
ATOM 3220 C CA . GLU B 1 110 ? -5.602 4.398 -2.926 1 94.38 110 GLU B CA 1
ATOM 3221 C C . GLU B 1 110 ? -4.359 4.914 -3.648 1 94.38 110 GLU B C 1
ATOM 3223 O O . GLU B 1 110 ? -4.254 4.793 -4.871 1 94.38 110 GLU B O 1
ATOM 3228 N N . ALA B 1 111 ? -3.506 5.613 -2.924 1 92.69 111 ALA B N 1
ATOM 3229 C CA . ALA B 1 111 ? -2.172 6.012 -3.369 1 92.69 111 ALA B CA 1
ATOM 3230 C C . ALA B 1 111 ? -2.238 6.781 -4.684 1 92.69 111 ALA B C 1
ATOM 3232 O O . ALA B 1 111 ? -1.468 6.512 -5.609 1 92.69 111 ALA B O 1
ATOM 3233 N N . GLY B 1 112 ? -3.213 7.617 -4.75 1 92.38 112 GLY B N 1
ATOM 3234 C CA . GLY B 1 112 ? -3.266 8.5 -5.902 1 92.38 112 GLY B CA 1
ATOM 3235 C C . GLY B 1 112 ? -4.32 8.102 -6.918 1 92.38 112 GLY B C 1
ATOM 3236 O O . GLY B 1 112 ? -4.664 8.883 -7.805 1 92.38 112 GLY B O 1
ATOM 3237 N N . LYS B 1 113 ? -4.793 6.891 -6.852 1 91.88 113 LYS B N 1
ATOM 3238 C CA . LYS B 1 113 ? -5.824 6.461 -7.793 1 91.88 113 LYS B CA 1
ATOM 3239 C C . LYS B 1 113 ? -7.117 7.242 -7.59 1 91.88 113 LYS B C 1
ATOM 3241 O O . LYS B 1 113 ? -7.715 7.727 -8.555 1 91.88 113 LYS B O 1
ATOM 3246 N N . ARG B 1 114 ? -7.52 7.375 -6.328 1 95.19 114 ARG B N 1
ATOM 3247 C CA . ARG B 1 114 ? -8.711 8.164 -6.016 1 95.19 114 ARG B CA 1
ATOM 3248 C C . ARG B 1 114 ? -8.328 9.578 -5.586 1 95.19 114 ARG B C 1
ATOM 3250 O O . ARG B 1 114 ? -8.836 10.555 -6.129 1 95.19 114 ARG B O 1
ATOM 3257 N N . PHE B 1 115 ? -7.473 9.656 -4.59 1 97.88 115 PHE B N 1
ATOM 3258 C CA . PHE B 1 115 ? -6.98 10.922 -4.07 1 97.88 115 PHE B CA 1
ATOM 3259 C C . PHE B 1 115 ? -5.484 10.859 -3.799 1 97.88 115 PHE B C 1
ATOM 3261 O O . PHE B 1 115 ? -4.91 9.773 -3.707 1 97.88 115 PHE B O 1
ATOM 3268 N N . VAL B 1 116 ? -4.863 12.008 -3.729 1 98.44 116 VAL B N 1
ATOM 3269 C CA . VAL B 1 116 ? -3.447 12.141 -3.396 1 98.44 116 VAL B CA 1
ATOM 3270 C C . VAL B 1 116 ? -3.299 12.742 -2.002 1 98.44 116 VAL B C 1
ATOM 3272 O O . VAL B 1 116 ? -3.811 13.836 -1.732 1 98.44 116 VAL B O 1
ATOM 3275 N N . THR B 1 117 ? -2.699 12 -1.064 1 98.69 117 THR B N 1
ATOM 3276 C CA . THR B 1 117 ? -2.326 12.539 0.239 1 98.69 117 THR B CA 1
ATOM 3277 C C . THR B 1 117 ? -0.888 13.047 0.222 1 98.69 117 THR B C 1
ATOM 3279 O O . THR B 1 117 ? -0.155 12.82 -0.743 1 98.69 117 THR B O 1
ATOM 3282 N N . LEU B 1 118 ? -0.545 13.727 1.288 1 98.75 118 LEU B N 1
ATOM 3283 C CA . LEU B 1 118 ? 0.825 14.211 1.418 1 98.75 118 LEU B CA 1
ATOM 3284 C C . LEU B 1 118 ? 1.822 13.062 1.265 1 98.75 118 LEU B C 1
ATOM 3286 O O . LEU B 1 118 ? 2.826 13.203 0.563 1 98.75 118 LEU B O 1
ATOM 3290 N N . GLU B 1 119 ? 1.509 11.93 1.784 1 98.38 119 GLU B N 1
ATOM 3291 C CA . GLU B 1 119 ? 2.404 10.773 1.802 1 98.38 119 GLU B CA 1
ATOM 3292 C C . GLU B 1 119 ? 2.498 10.125 0.423 1 98.38 119 GLU B C 1
ATOM 3294 O O . GLU B 1 119 ? 3.346 9.258 0.194 1 98.38 119 GLU B O 1
ATOM 3299 N N . ASP B 1 120 ? 1.603 10.602 -0.48 1 97.81 120 ASP B N 1
ATOM 3300 C CA . ASP B 1 120 ? 1.669 10.109 -1.852 1 97.81 120 ASP B CA 1
ATOM 3301 C C . ASP B 1 120 ? 2.586 10.977 -2.705 1 97.81 120 ASP B C 1
ATOM 3303 O O . ASP B 1 120 ? 2.977 10.586 -3.807 1 97.81 120 ASP B O 1
ATOM 3307 N N . THR B 1 121 ? 2.797 12.18 -2.295 1 98.56 121 THR B N 1
ATOM 3308 C CA . THR B 1 121 ? 3.744 13.047 -2.988 1 98.56 121 THR B CA 1
ATOM 3309 C C . THR B 1 121 ? 5.18 12.641 -2.67 1 98.56 121 THR B C 1
ATOM 3311 O O . THR B 1 121 ? 5.43 11.953 -1.677 1 98.56 121 THR B O 1
ATOM 3314 N N . MET B 1 122 ? 6.078 13.125 -3.518 1 98.31 122 MET B N 1
ATOM 3315 C CA . MET B 1 122 ? 7.484 12.773 -3.324 1 98.31 122 MET B CA 1
ATOM 3316 C C . MET B 1 122 ? 7.965 13.211 -1.942 1 98.31 122 MET B C 1
ATOM 3318 O O . MET B 1 122 ? 8.641 12.445 -1.251 1 98.31 122 MET B O 1
ATOM 3322 N N . ILE B 1 123 ? 7.586 14.406 -1.447 1 98.5 123 ILE B N 1
ATOM 3323 C CA . ILE B 1 123 ? 8.008 14.969 -0.171 1 98.5 123 ILE B CA 1
ATOM 3324 C C . ILE B 1 123 ? 7.676 13.992 0.958 1 98.5 123 ILE B C 1
ATOM 3326 O O . ILE B 1 123 ? 8.547 13.641 1.758 1 98.5 123 ILE B O 1
ATOM 3330 N N . GLY B 1 124 ? 6.453 13.586 0.981 1 98.44 124 GLY B N 1
ATOM 3331 C CA . GLY B 1 124 ? 5.996 12.75 2.078 1 98.44 124 GLY B CA 1
ATOM 3332 C C . GLY B 1 124 ? 6.359 11.281 1.9 1 98.44 124 GLY B C 1
ATOM 3333 O O . GLY B 1 124 ? 6.672 10.594 2.873 1 98.44 124 GLY B O 1
ATOM 3334 N N . PHE B 1 125 ? 6.316 10.828 0.64 1 98.44 125 PHE B N 1
ATOM 3335 C CA . PHE B 1 125 ? 6.578 9.43 0.339 1 98.44 125 PHE B CA 1
ATOM 3336 C C . PHE B 1 125 ? 7.973 9.023 0.792 1 98.44 125 PHE B C 1
ATOM 3338 O O . PHE B 1 125 ? 8.156 7.957 1.382 1 98.44 125 PHE B O 1
ATOM 3345 N N . LEU B 1 126 ? 8.93 9.812 0.599 1 98.75 126 LEU B N 1
ATOM 3346 C CA . LEU B 1 126 ? 10.328 9.484 0.852 1 98.75 126 LEU B CA 1
ATOM 3347 C C . LEU B 1 126 ? 10.617 9.461 2.35 1 98.75 126 LEU B C 1
ATOM 3349 O O . LEU B 1 126 ? 11.516 8.742 2.801 1 98.75 126 LEU B O 1
ATOM 3353 N N . ALA B 1 127 ? 9.812 10.188 3.117 1 98.38 127 ALA B N 1
ATOM 3354 C CA . ALA B 1 127 ? 10.109 10.359 4.535 1 98.38 127 ALA B CA 1
ATOM 3355 C C . ALA B 1 127 ? 9.156 9.531 5.398 1 98.38 127 ALA B C 1
ATOM 3357 O O . ALA B 1 127 ? 9.375 9.391 6.605 1 98.38 127 ALA B O 1
ATOM 3358 N N . ASN B 1 128 ? 8.172 8.961 4.754 1 97.81 128 ASN B N 1
ATOM 3359 C CA . ASN B 1 128 ? 7.094 8.32 5.496 1 97.81 128 ASN B CA 1
ATOM 3360 C C . ASN B 1 128 ? 7.621 7.199 6.391 1 97.81 128 ASN B C 1
ATOM 3362 O O . ASN B 1 128 ? 8.359 6.328 5.93 1 97.81 128 ASN B O 1
ATOM 3366 N N . SER B 1 129 ? 7.281 7.281 7.688 1 96.94 129 SER B N 1
ATOM 3367 C CA . SER B 1 129 ? 7.574 6.273 8.703 1 96.94 129 SER B CA 1
ATOM 3368 C C . SER B 1 129 ? 9.055 6.262 9.062 1 96.94 129 SER B C 1
ATOM 3370 O O . SER B 1 129 ? 9.508 5.406 9.828 1 96.94 129 SER B O 1
ATOM 3372 N N . LEU B 1 130 ? 9.859 7.18 8.578 1 97.62 130 LEU B N 1
ATOM 3373 C CA . LEU B 1 130 ? 11.266 7.273 8.938 1 97.62 130 LEU B CA 1
ATOM 3374 C C . LEU B 1 130 ? 11.453 8.133 10.188 1 97.62 130 LEU B C 1
ATOM 3376 O O . LEU B 1 130 ? 10.648 9.031 10.445 1 97.62 130 LEU B O 1
ATOM 3380 N N . ILE B 1 131 ? 12.438 7.793 10.953 1 96.19 131 ILE B N 1
ATOM 3381 C CA . ILE B 1 131 ? 12.891 8.586 12.094 1 96.19 131 ILE B CA 1
ATOM 3382 C C . ILE B 1 131 ? 14.297 9.117 11.828 1 96.19 131 ILE B C 1
ATOM 3384 O O . ILE B 1 131 ? 15.156 8.391 11.328 1 96.19 131 ILE B O 1
ATOM 3388 N N . TRP B 1 132 ? 14.523 10.383 12.156 1 96.81 132 TRP B N 1
ATOM 3389 C CA . TRP B 1 132 ? 15.875 10.914 11.992 1 96.81 132 TRP B CA 1
ATOM 3390 C C . TRP B 1 132 ? 16.109 12.078 12.953 1 96.81 132 TRP B C 1
ATOM 3392 O O . TRP B 1 132 ? 15.172 12.75 13.375 1 96.81 132 TRP B O 1
ATOM 3402 N N . CYS B 1 133 ? 17.312 12.25 13.398 1 96.25 133 CYS B N 1
ATOM 3403 C CA . CYS B 1 133 ? 17.781 13.406 14.156 1 96.25 133 CYS B CA 1
ATOM 3404 C C . CYS B 1 133 ? 19.281 13.57 14.023 1 96.25 133 CYS B C 1
ATOM 3406 O O . CYS B 1 133 ? 19.984 12.625 13.656 1 96.25 133 CYS B O 1
ATOM 3408 N N . GLY B 1 134 ? 19.75 14.812 14.211 1 94.81 134 GLY B N 1
ATOM 3409 C CA . GLY B 1 134 ? 21.156 15.133 14.031 1 94.81 134 GLY B CA 1
ATOM 3410 C C . GLY B 1 134 ? 22 14.781 15.234 1 94.81 134 GLY B C 1
ATOM 3411 O O . GLY B 1 134 ? 21.469 14.531 16.312 1 94.81 134 GLY B O 1
ATOM 3412 N N . SER B 1 135 ? 23.203 14.555 14.898 1 90.5 135 SER B N 1
ATOM 3413 C CA . SER B 1 135 ? 24.281 14.445 15.875 1 90.5 135 SER B CA 1
ATOM 3414 C C . SER B 1 135 ? 25.453 15.328 15.5 1 90.5 135 SER B C 1
ATOM 3416 O O . SER B 1 135 ? 25.859 15.367 14.328 1 90.5 135 SER B O 1
ATOM 3418 N N . GLY B 1 136 ? 25.922 16.109 16.406 1 84.44 136 GLY B N 1
ATOM 3419 C CA . GLY B 1 136 ? 27 17.047 16.125 1 84.44 136 GLY B CA 1
ATOM 3420 C C . GLY B 1 136 ? 28.25 16.375 15.57 1 84.44 136 GLY B C 1
ATOM 3421 O O . GLY B 1 136 ? 28.891 16.922 14.664 1 84.44 136 GLY B O 1
ATOM 3422 N N . SER B 1 137 ? 28.531 15.273 15.93 1 84.69 137 SER B N 1
ATOM 3423 C CA . SER B 1 137 ? 29.828 14.68 15.609 1 84.69 137 SER B CA 1
ATOM 3424 C C . SER B 1 137 ? 29.703 13.695 14.445 1 84.69 137 SER B C 1
ATOM 3426 O O . SER B 1 137 ? 30.594 13.617 13.594 1 84.69 137 SER B O 1
ATOM 3428 N N . THR B 1 138 ? 28.578 13.047 14.273 1 89.44 138 THR B N 1
ATOM 3429 C CA . THR B 1 138 ? 28.5 11.953 13.32 1 89.44 138 THR B CA 1
ATOM 3430 C C . THR B 1 138 ? 27.484 12.258 12.227 1 89.44 138 THR B C 1
ATOM 3432 O O . THR B 1 138 ? 27.281 11.445 11.32 1 89.44 138 THR B O 1
ATOM 3435 N N . GLY B 1 139 ? 26.859 13.414 12.289 1 93.69 139 GLY B N 1
ATOM 3436 C CA . GLY B 1 139 ? 25.859 13.781 11.305 1 93.69 139 GLY B CA 1
ATOM 3437 C C . GLY B 1 139 ? 24.438 13.398 11.719 1 93.69 139 GLY B C 1
ATOM 3438 O O . GLY B 1 139 ? 23.578 14.266 11.836 1 93.69 139 GLY B O 1
ATOM 3439 N N . ALA B 1 140 ? 24.266 12.07 11.961 1 96.06 140 ALA B N 1
ATOM 3440 C CA . ALA B 1 140 ? 22.984 11.57 12.438 1 96.06 140 ALA B CA 1
ATOM 3441 C C . ALA B 1 140 ? 23.156 10.75 13.711 1 96.06 140 ALA B C 1
ATOM 3443 O O . ALA B 1 14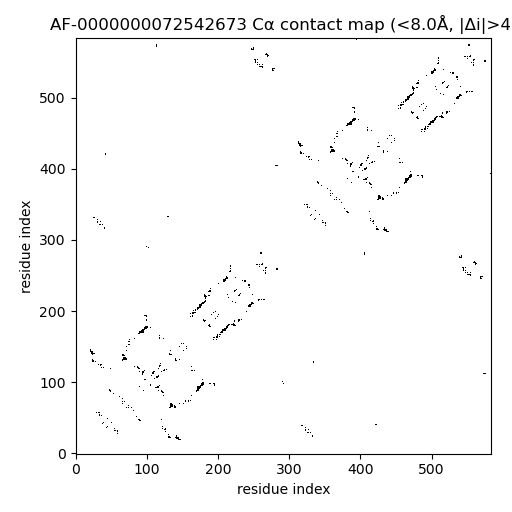0 ? 24.172 10.086 13.898 1 96.06 140 ALA B O 1
ATOM 3444 N N . ASN B 1 141 ? 22.219 10.883 14.617 1 95.44 141 ASN B N 1
ATOM 3445 C CA . ASN B 1 141 ? 22.25 10.094 15.852 1 95.44 141 ASN B CA 1
ATOM 3446 C C . ASN B 1 141 ? 21.5 8.773 15.688 1 95.44 141 ASN B C 1
ATOM 3448 O O . ASN B 1 141 ? 20.266 8.742 15.734 1 95.44 141 ASN B O 1
ATOM 3452 N N . PHE B 1 142 ? 22.219 7.684 15.547 1 95.06 142 PHE B N 1
ATOM 3453 C CA . PHE B 1 142 ? 21.609 6.387 15.281 1 95.06 142 PHE B CA 1
ATOM 3454 C C . PHE B 1 142 ? 21.281 5.668 16.594 1 95.06 142 PHE B C 1
ATOM 3456 O O . PHE B 1 142 ? 20.688 4.586 16.578 1 95.06 142 PHE B O 1
ATOM 3463 N N . THR B 1 143 ? 21.578 6.301 17.672 1 93.75 143 THR B N 1
ATOM 3464 C CA . THR B 1 143 ? 21.375 5.66 18.969 1 93.75 143 THR B CA 1
ATOM 3465 C C . THR B 1 143 ? 20.047 6.098 19.594 1 93.75 143 THR B C 1
ATOM 3467 O O . THR B 1 143 ? 19.297 5.27 20.094 1 93.75 143 THR B O 1
ATOM 3470 N N . ARG B 1 144 ? 19.859 7.422 19.578 1 93.62 144 ARG B N 1
ATOM 3471 C CA . ARG B 1 144 ? 18.656 7.918 20.219 1 93.62 144 ARG B CA 1
ATOM 3472 C C . ARG B 1 144 ? 18.281 9.297 19.688 1 93.62 144 ARG B C 1
ATOM 3474 O O . ARG B 1 144 ? 19.125 10.188 19.609 1 93.62 144 ARG B O 1
ATOM 3481 N N . CYS B 1 145 ? 17.047 9.422 19.344 1 94.19 145 CYS B N 1
ATOM 3482 C CA . CYS B 1 145 ? 16.469 10.727 19.016 1 94.19 145 CYS B CA 1
ATOM 3483 C C . CYS B 1 145 ? 15.555 11.219 20.125 1 94.19 145 CYS B C 1
ATOM 3485 O O . CYS B 1 145 ? 14.992 10.422 20.875 1 94.19 145 CYS B O 1
ATOM 3487 N N . PRO B 1 146 ? 15.453 12.555 20.266 1 91 146 PRO B N 1
ATOM 3488 C CA . PRO B 1 146 ? 14.492 13.062 21.234 1 91 146 PRO B CA 1
ATOM 3489 C C . PRO B 1 146 ? 13.047 12.695 20.891 1 91 146 PRO B C 1
ATOM 3491 O O . PRO B 1 146 ? 12.734 12.469 19.719 1 91 146 PRO B O 1
ATOM 3494 N N . SER B 1 147 ? 12.305 12.547 21.938 1 84.81 147 SER B N 1
ATOM 3495 C CA . SER B 1 147 ? 10.867 12.398 21.719 1 84.81 147 SER B CA 1
ATOM 3496 C C . SER B 1 147 ? 10.227 13.727 21.344 1 84.81 147 SER B C 1
ATOM 3498 O O . SER B 1 147 ? 10.859 14.781 21.438 1 84.81 147 SER B O 1
ATOM 3500 N N . TRP B 1 148 ? 8.984 13.625 20.922 1 79.31 148 TRP B N 1
ATOM 3501 C CA . TRP B 1 148 ? 8.203 14.797 20.531 1 79.31 148 TRP B CA 1
ATOM 3502 C C . TRP B 1 148 ? 8.148 15.82 21.656 1 79.31 148 TRP B C 1
ATOM 3504 O O . TRP B 1 148 ? 8.195 17.031 21.406 1 79.31 148 TRP B O 1
ATOM 3514 N N . THR B 1 149 ? 8.195 15.43 22.828 1 83.75 149 THR B N 1
ATOM 3515 C CA . THR B 1 149 ? 8.023 16.312 23.984 1 83.75 149 THR B CA 1
ATOM 3516 C C . THR B 1 149 ? 9.375 16.781 24.516 1 83.75 149 THR B C 1
ATOM 3518 O O . THR B 1 149 ? 9.438 17.688 25.344 1 83.75 149 THR B O 1
ATOM 3521 N N . ASP B 1 150 ? 10.445 16.234 23.969 1 86.69 150 ASP B N 1
ATOM 3522 C CA . ASP B 1 150 ? 11.789 16.578 24.438 1 86.69 150 ASP B CA 1
ATOM 3523 C C . ASP B 1 150 ? 12.258 17.891 23.844 1 86.69 150 ASP B C 1
ATOM 3525 O O . ASP B 1 150 ? 13.188 18.516 24.359 1 86.69 150 ASP B O 1
ATOM 3529 N N . CYS B 1 151 ? 11.641 18.25 22.75 1 90.62 151 CYS B N 1
ATOM 3530 C CA . CYS B 1 151 ? 12.062 19.438 22.016 1 90.62 151 CYS B CA 1
ATOM 3531 C C . CYS B 1 151 ? 10.922 20.438 21.906 1 90.62 151 CYS B C 1
ATOM 3533 O O . CYS B 1 151 ? 9.758 20.078 22.062 1 90.62 151 CYS B O 1
ATOM 3535 N N . PRO B 1 152 ? 11.375 21.688 21.688 1 86.88 152 PRO B N 1
ATOM 3536 C CA . PRO B 1 152 ? 10.32 22.641 21.328 1 86.88 152 PRO B CA 1
ATOM 3537 C C . PRO B 1 152 ? 9.461 22.172 20.172 1 86.88 152 PRO B C 1
ATOM 3539 O O . PRO B 1 152 ? 9.945 21.484 19.266 1 86.88 152 PRO B O 1
ATOM 3542 N N . LEU B 1 153 ? 8.188 22.5 20.203 1 84.75 153 LEU B N 1
ATOM 3543 C CA . LEU B 1 153 ? 7.207 22.109 19.203 1 84.75 153 LEU B CA 1
ATOM 3544 C C . LEU B 1 153 ? 7.699 22.438 17.797 1 84.75 153 LEU B C 1
ATOM 3546 O O . LEU B 1 153 ? 7.516 21.656 16.875 1 84.75 153 LEU B O 1
ATOM 3550 N N . GLU B 1 154 ? 8.312 23.578 17.719 1 84.19 154 GLU B N 1
ATOM 3551 C CA . GLU B 1 154 ? 8.797 24.047 16.422 1 84.19 154 GLU B CA 1
ATOM 3552 C C . GLU B 1 154 ? 9.773 23.062 15.797 1 84.19 154 GLU B C 1
ATOM 3554 O O . GLU B 1 154 ? 9.711 22.781 14.602 1 84.19 154 GLU B O 1
ATOM 3559 N N . SER B 1 155 ? 10.609 22.578 16.594 1 85.44 155 SER B N 1
ATOM 3560 C CA . SER B 1 155 ? 11.609 21.625 16.109 1 85.44 155 SER B CA 1
ATOM 3561 C C . SER B 1 155 ? 11 20.25 15.883 1 85.44 155 SER B C 1
ATOM 3563 O O . SER B 1 155 ? 11.281 19.594 14.875 1 85.44 155 SER B O 1
ATOM 3565 N N . SER B 1 156 ? 10.117 19.891 16.719 1 84.81 156 SER B N 1
ATOM 3566 C CA . SER B 1 156 ? 9.531 18.562 16.672 1 84.81 156 SER B CA 1
ATOM 3567 C C . SER B 1 156 ? 8.625 18.406 15.445 1 84.81 156 SER B C 1
ATOM 3569 O O . SER B 1 156 ? 8.508 17.297 14.898 1 84.81 156 SER B O 1
ATOM 3571 N N . GLU B 1 157 ? 8.094 19.469 14.977 1 91.19 157 GLU B N 1
ATOM 3572 C CA . GLU B 1 157 ? 7.133 19.422 13.875 1 91.19 157 GLU B CA 1
ATOM 3573 C C . GLU B 1 157 ? 7.766 19.891 12.57 1 91.19 157 GLU B C 1
ATOM 3575 O O . GLU B 1 157 ? 7.117 19.859 11.516 1 91.19 157 GLU B O 1
ATOM 3580 N N . SER B 1 158 ? 8.992 20.297 12.602 1 94.88 158 SER B N 1
ATOM 3581 C CA . SER B 1 158 ? 9.578 21.125 11.555 1 94.88 158 SER B CA 1
ATOM 3582 C C . SER B 1 158 ? 9.406 20.5 10.18 1 94.88 158 SER B C 1
ATOM 3584 O O . SER B 1 158 ? 8.906 21.141 9.258 1 94.88 158 SER B O 1
ATOM 3586 N N . PHE B 1 159 ? 9.781 19.266 10.023 1 97.38 159 PHE B N 1
ATOM 3587 C CA . PHE B 1 159 ? 9.695 18.641 8.703 1 97.38 159 PHE B CA 1
ATOM 3588 C C . PHE B 1 159 ? 8.25 18.547 8.234 1 97.38 159 PHE B C 1
ATOM 3590 O O . PHE B 1 159 ? 7.91 19.047 7.16 1 97.38 159 PHE B O 1
ATOM 3597 N N . TRP B 1 160 ? 7.41 17.953 9.016 1 97.81 160 TRP B N 1
ATOM 3598 C CA . TRP B 1 160 ? 6.043 17.656 8.586 1 97.81 160 TRP B CA 1
ATOM 3599 C C . TRP B 1 160 ? 5.215 18.938 8.516 1 97.81 160 TRP B C 1
ATOM 3601 O O . TRP B 1 160 ? 4.281 19.031 7.719 1 97.81 160 TRP B O 1
ATOM 3611 N N . ALA B 1 161 ? 5.566 19.922 9.336 1 97.94 161 ALA B N 1
ATOM 3612 C CA . ALA B 1 161 ? 4.945 21.234 9.18 1 97.94 161 ALA B CA 1
ATOM 3613 C C . ALA B 1 161 ? 5.258 21.828 7.812 1 97.94 161 ALA B C 1
ATOM 3615 O O . ALA B 1 161 ? 4.355 22.297 7.113 1 97.94 161 ALA B O 1
ATOM 3616 N N . SER B 1 162 ? 6.531 21.766 7.449 1 98.44 162 SER B N 1
ATOM 3617 C CA . SER B 1 162 ? 6.961 22.281 6.152 1 98.44 162 SER B CA 1
ATOM 3618 C C . SER B 1 162 ? 6.32 21.5 5.012 1 98.44 162 SER B C 1
ATOM 3620 O O . SER B 1 162 ? 5.852 22.094 4.035 1 98.44 162 SER B O 1
ATOM 3622 N N . ALA B 1 163 ? 6.32 20.203 5.16 1 98.69 163 ALA B N 1
ATOM 3623 C CA . ALA B 1 163 ? 5.73 19.328 4.148 1 98.69 163 ALA B CA 1
ATOM 3624 C C . ALA B 1 163 ? 4.234 19.594 4.008 1 98.69 163 ALA B C 1
ATOM 3626 O O . ALA B 1 163 ? 3.713 19.656 2.893 1 98.69 163 ALA B O 1
ATOM 3627 N N . SER B 1 164 ? 3.551 19.75 5.113 1 98.62 164 SER B N 1
ATOM 3628 C CA . SER B 1 164 ? 2.113 20 5.133 1 98.62 164 SER B CA 1
ATOM 3629 C C . SER B 1 164 ? 1.77 21.312 4.438 1 98.62 164 SER B C 1
ATOM 3631 O O . SER B 1 164 ? 0.822 21.375 3.648 1 98.62 164 SER B O 1
ATOM 3633 N N . ARG B 1 165 ? 2.5 22.312 4.766 1 98.56 165 ARG B N 1
ATOM 3634 C CA . ARG B 1 165 ? 2.285 23.609 4.129 1 98.56 165 ARG B CA 1
ATOM 3635 C C . ARG B 1 165 ? 2.461 23.516 2.617 1 98.56 165 ARG B C 1
ATOM 3637 O O . ARG B 1 165 ? 1.638 24.031 1.857 1 98.56 165 ARG B O 1
ATOM 3644 N N . GLU B 1 166 ? 3.584 22.891 2.211 1 98.56 166 GLU B N 1
ATOM 3645 C CA . GLU B 1 166 ? 3.848 22.75 0.784 1 98.56 166 GLU B CA 1
ATOM 3646 C C . GLU B 1 166 ? 2.74 21.953 0.099 1 98.56 166 GLU B C 1
ATOM 3648 O O . GLU B 1 166 ? 2.295 22.312 -0.993 1 98.56 166 GLU B O 1
ATOM 3653 N N . PHE B 1 167 ? 2.312 20.875 0.701 1 98.75 167 PHE B N 1
ATOM 3654 C CA . PHE B 1 167 ? 1.24 20.062 0.145 1 98.75 167 PHE B CA 1
ATOM 3655 C C . PHE B 1 167 ? -0.026 20.891 -0.049 1 98.75 167 PHE B C 1
ATOM 3657 O O . PHE B 1 167 ? -0.633 20.859 -1.121 1 98.75 167 PHE B O 1
ATOM 3664 N N . ALA B 1 168 ? -0.401 21.594 0.974 1 98.81 168 ALA B N 1
ATOM 3665 C CA . ALA B 1 168 ? -1.604 22.422 0.917 1 98.81 168 ALA B CA 1
ATOM 3666 C C . ALA B 1 168 ? -1.518 23.438 -0.215 1 98.81 168 ALA B C 1
ATOM 3668 O O . ALA B 1 168 ? -2.506 23.688 -0.908 1 98.81 168 ALA B O 1
ATOM 3669 N N . SER B 1 169 ? -0.342 23.969 -0.399 1 98.31 169 SER B N 1
ATOM 3670 C CA . SER B 1 169 ? -0.162 24.984 -1.445 1 98.31 169 SER B CA 1
ATOM 3671 C C . SER B 1 169 ? -0.21 24.344 -2.832 1 98.31 169 SER B C 1
ATOM 3673 O O . SER B 1 169 ? -0.401 25.031 -3.832 1 98.31 169 SER B O 1
ATOM 3675 N N . SER B 1 170 ? -0.029 23.047 -2.932 1 98 170 SER B N 1
ATOM 3676 C CA . SER B 1 170 ? 0.112 22.375 -4.215 1 98 170 SER B CA 1
ATOM 3677 C C . SER B 1 170 ? -1.223 21.812 -4.691 1 98 170 SER B C 1
ATOM 3679 O O . SER B 1 170 ? -1.35 21.391 -5.844 1 98 170 SER B O 1
ATOM 3681 N N . VAL B 1 171 ? -2.223 21.75 -3.85 1 98.5 171 VAL B N 1
ATOM 3682 C CA . VAL B 1 171 ? -3.51 21.188 -4.23 1 98.5 171 VAL B CA 1
ATOM 3683 C C . VAL B 1 171 ? -4.387 22.266 -4.863 1 98.5 171 VAL B C 1
ATOM 3685 O O . VAL B 1 171 ? -4.168 23.453 -4.648 1 98.5 171 VAL B O 1
ATOM 3688 N N . ASN B 1 172 ? -5.375 21.812 -5.672 1 98.31 172 ASN B N 1
ATOM 3689 C CA . ASN B 1 172 ? -6.289 22.734 -6.344 1 98.31 172 ASN B CA 1
ATOM 3690 C C . ASN B 1 172 ? -7.633 22.078 -6.633 1 98.31 172 ASN B C 1
ATOM 3692 O O . ASN B 1 172 ? -7.762 20.859 -6.555 1 98.31 172 ASN B O 1
ATOM 3696 N N . GLY B 1 173 ? -8.688 22.938 -6.914 1 98.38 173 GLY B N 1
ATOM 3697 C CA . GLY B 1 173 ? -10.031 22.422 -7.09 1 98.38 173 GLY B CA 1
ATOM 3698 C C . GLY B 1 173 ? -10.688 22 -5.789 1 98.38 173 GLY B C 1
ATOM 3699 O O . GLY B 1 173 ? -10.516 22.672 -4.762 1 98.38 173 GLY B O 1
ATOM 3700 N N . A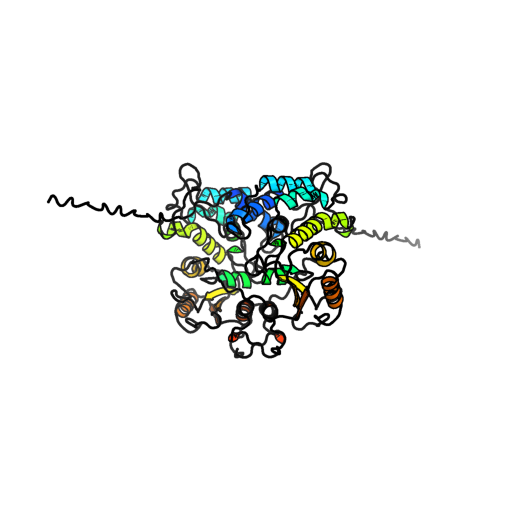SP B 1 174 ? -11.469 21 -5.871 1 98.31 174 ASP B N 1
ATOM 3701 C CA . ASP B 1 174 ? -12.031 20.469 -4.637 1 98.31 174 ASP B CA 1
ATOM 3702 C C . ASP B 1 174 ? -10.977 19.688 -3.844 1 98.31 174 ASP B C 1
ATOM 3704 O O . ASP B 1 174 ? -10.203 18.922 -4.418 1 98.31 174 ASP B O 1
ATOM 3708 N N . VAL B 1 175 ? -10.938 19.969 -2.615 1 98.62 175 VAL B N 1
ATOM 3709 C CA . VAL B 1 175 ? -10.023 19.234 -1.754 1 98.62 175 VAL B CA 1
ATOM 3710 C C . VAL B 1 175 ? -10.805 18.531 -0.64 1 98.62 175 VAL B C 1
ATOM 3712 O O . VAL B 1 175 ? -11.938 18.922 -0.335 1 98.62 175 VAL B O 1
ATOM 3715 N N . TYR B 1 176 ? -10.211 17.5 -0.087 1 98.81 176 TYR B N 1
ATOM 3716 C CA . TYR B 1 176 ? -10.93 16.656 0.857 1 98.81 176 TYR B CA 1
ATOM 3717 C C . TYR B 1 176 ? -10.195 16.578 2.189 1 98.81 176 TYR B C 1
ATOM 3719 O O . TYR B 1 176 ? -8.961 16.594 2.227 1 98.81 176 TYR B O 1
ATOM 3727 N N . LEU B 1 177 ? -10.898 16.516 3.236 1 98.88 177 LEU B N 1
ATOM 3728 C CA . LEU B 1 177 ? -10.383 16.328 4.59 1 98.88 177 LEU B CA 1
ATOM 3729 C C . LEU B 1 177 ? -11.148 15.227 5.312 1 98.88 177 LEU B C 1
ATOM 3731 O O . LEU B 1 177 ? -12.367 15.328 5.484 1 98.88 177 LEU B O 1
ATOM 3735 N N . MET B 1 178 ? -10.445 14.211 5.719 1 98.75 178 MET B N 1
ATOM 3736 C CA . MET B 1 178 ? -11.094 13.117 6.441 1 98.75 178 MET B CA 1
ATOM 3737 C C . MET B 1 178 ? -10.82 13.219 7.938 1 98.75 178 MET B C 1
ATOM 3739 O O . MET B 1 178 ? -9.664 13.273 8.359 1 98.75 178 MET B O 1
ATOM 3743 N N . LEU B 1 179 ? -11.867 13.172 8.711 1 98.69 179 LEU B N 1
ATOM 3744 C CA . LEU B 1 179 ? -11.812 13.273 10.172 1 98.69 179 LEU B CA 1
ATOM 3745 C C . LEU B 1 179 ? -12.484 12.07 10.82 1 98.69 179 LEU B C 1
ATOM 3747 O O . LEU B 1 179 ? -13.227 11.336 10.164 1 98.69 179 LEU B O 1
ATOM 3751 N N . ASP B 1 180 ? -12.148 11.898 12.109 1 97.75 180 ASP B N 1
ATOM 3752 C CA . ASP B 1 180 ? -12.734 10.812 12.898 1 97.75 180 ASP B CA 1
ATOM 3753 C C . ASP B 1 180 ? -13.703 11.359 13.945 1 97.75 180 ASP B C 1
ATOM 3755 O O . ASP B 1 180 ? -13.281 11.953 14.945 1 97.75 180 ASP B O 1
ATOM 3759 N N . GLY B 1 181 ? -14.906 11.109 13.758 1 97.88 181 GLY B N 1
ATOM 3760 C CA . GLY B 1 181 ? -15.93 11.609 14.664 1 97.88 181 GLY B CA 1
ATOM 3761 C C . GLY B 1 181 ? -16.141 10.727 15.883 1 97.88 181 GLY B C 1
ATOM 3762 O O . GLY B 1 181 ? -16.969 11.031 16.734 1 97.88 181 GLY B O 1
ATOM 3763 N N . SER B 1 182 ? -15.359 9.648 15.961 1 96.44 182 SER B N 1
ATOM 3764 C CA . SER B 1 182 ? -15.539 8.695 17.047 1 96.44 182 SER B CA 1
ATOM 3765 C C . SER B 1 182 ? -14.406 8.797 18.062 1 96.44 182 SER B C 1
ATOM 3767 O O . SER B 1 182 ? -14.375 8.062 19.047 1 96.44 182 SER B O 1
ATOM 3769 N N . ARG B 1 183 ? -13.508 9.703 17.922 1 93.62 183 ARG B N 1
ATOM 3770 C CA . ARG B 1 183 ? -12.32 9.742 18.781 1 93.62 183 ARG B CA 1
ATOM 3771 C C . ARG B 1 183 ? -12.703 9.898 20.25 1 93.62 183 ARG B C 1
ATOM 3773 O O . ARG B 1 183 ? -13.5 10.773 20.594 1 93.62 183 ARG B O 1
ATOM 3780 N N . LYS B 1 184 ? -12.289 9.141 21.125 1 87.75 184 LYS B N 1
ATOM 3781 C CA . LYS B 1 184 ? -12.695 9.133 22.531 1 87.75 184 LYS B CA 1
ATOM 3782 C C . LYS B 1 184 ? -12.102 10.32 23.281 1 87.75 184 LYS B C 1
ATOM 3784 O O . LYS B 1 184 ? -12.828 11.055 23.953 1 87.75 184 LYS B O 1
ATOM 3789 N N . ASP B 1 185 ? -10.828 10.539 23.266 1 87.06 185 ASP B N 1
ATOM 3790 C CA . ASP B 1 185 ? -10.203 11.508 24.172 1 87.06 185 ASP B CA 1
ATOM 3791 C C . ASP B 1 185 ? -9.57 12.656 23.391 1 87.06 185 ASP B C 1
ATOM 3793 O O . ASP B 1 185 ? -8.68 13.344 23.891 1 87.06 185 ASP B O 1
ATOM 3797 N N . LYS B 1 186 ? -10.047 12.867 22.25 1 93.81 186 LYS B N 1
ATOM 3798 C CA . LYS B 1 186 ? -9.562 13.961 21.406 1 93.81 186 LYS B CA 1
ATOM 3799 C C . LYS B 1 186 ? -10.648 14.445 20.453 1 93.81 186 LYS B C 1
ATOM 3801 O O . LYS B 1 186 ? -11.469 13.656 19.984 1 93.81 186 LYS B O 1
ATOM 3806 N N . PRO B 1 187 ? -10.656 15.758 20.266 1 97.5 187 PRO B N 1
ATOM 3807 C CA . PRO B 1 187 ? -11.617 16.25 19.266 1 97.5 187 PRO B CA 1
ATOM 3808 C C . PRO B 1 187 ? -11.273 15.82 17.844 1 97.5 187 PRO B C 1
ATOM 3810 O O . PRO B 1 187 ? -10.117 15.516 17.562 1 97.5 187 PRO B O 1
ATOM 3813 N N . ALA B 1 188 ? -12.297 15.742 16.969 1 98.12 188 ALA B N 1
ATOM 3814 C CA . ALA B 1 188 ? -12.062 15.414 15.555 1 98.12 188 ALA B CA 1
ATOM 3815 C C . ALA B 1 188 ? -11.195 16.484 14.883 1 98.12 188 ALA B C 1
ATOM 3817 O O . ALA B 1 188 ? -10.359 16.156 14.039 1 98.12 188 ALA B O 1
ATOM 3818 N N . TYR B 1 189 ? -11.445 17.688 15.289 1 98.38 189 TYR B N 1
ATOM 3819 C CA . TYR B 1 189 ? -10.688 18.844 14.805 1 98.38 189 TYR B CA 1
ATOM 3820 C C . TYR B 1 189 ? -10.07 19.625 15.961 1 98.38 189 TYR B C 1
ATOM 3822 O O . TYR B 1 189 ? -10.758 19.969 16.922 1 98.38 189 TYR B O 1
ATOM 3830 N N . SER B 1 190 ? -8.75 19.844 15.859 1 97.12 190 SER B N 1
ATOM 3831 C CA . SER B 1 190 ? -8.023 20.594 16.875 1 97.12 190 SER B CA 1
ATOM 3832 C C . SER B 1 190 ? -7.246 21.75 16.266 1 97.12 190 SER B C 1
ATOM 3834 O O . SER B 1 190 ? -6.652 21.609 15.195 1 97.12 190 SER B O 1
ATOM 3836 N N . LYS B 1 191 ? -7.141 22.812 17.016 1 95.81 191 LYS B N 1
ATOM 3837 C CA . LYS B 1 191 ? -6.379 23.969 16.562 1 95.81 191 LYS B CA 1
ATOM 3838 C C . LYS B 1 191 ? -4.883 23.688 16.562 1 95.81 191 LYS B C 1
ATOM 3840 O O . LYS B 1 191 ? -4.105 24.406 15.93 1 95.81 191 LYS B O 1
ATOM 3845 N N . ASP B 1 192 ? -4.535 22.625 17.219 1 93.88 192 ASP B N 1
ATOM 3846 C CA . ASP B 1 192 ? -3.127 22.25 17.312 1 93.88 192 ASP B CA 1
ATOM 3847 C C . ASP B 1 192 ? -2.76 21.234 16.234 1 93.88 192 ASP B C 1
ATOM 3849 O O . ASP B 1 192 ? -1.601 20.828 16.125 1 93.88 192 ASP B O 1
ATOM 3853 N N . SER B 1 193 ? -3.75 20.812 15.422 1 96.06 193 SER B N 1
ATOM 3854 C CA . SER B 1 193 ? -3.5 19.828 14.375 1 96.06 193 SER B CA 1
ATOM 3855 C C . SER B 1 193 ? -2.664 20.422 13.242 1 96.06 193 SER B C 1
ATOM 3857 O O . SER B 1 193 ? -2.619 21.641 13.07 1 96.06 193 SER B O 1
ATOM 3859 N N . PHE B 1 194 ? -1.983 19.562 12.508 1 97.25 194 PHE B N 1
ATOM 3860 C CA . PHE B 1 194 ? -1.225 20.016 11.344 1 97.25 194 PHE B CA 1
ATOM 3861 C C . PHE B 1 194 ? -2.139 20.672 10.328 1 97.25 194 PHE B C 1
ATOM 3863 O O . PHE B 1 194 ? -1.747 21.656 9.68 1 97.25 194 PHE B O 1
ATOM 3870 N N . PHE B 1 195 ? -3.389 20.172 10.172 1 98.62 195 PHE B N 1
ATOM 3871 C CA . PHE B 1 195 ? -4.316 20.781 9.227 1 98.62 195 PHE B CA 1
ATOM 3872 C C . PHE B 1 195 ? -4.602 22.234 9.578 1 98.62 195 PHE B C 1
ATOM 3874 O O . PHE B 1 195 ? -4.484 23.109 8.734 1 98.62 195 PHE B O 1
ATOM 3881 N N . SER B 1 196 ? -4.906 22.438 10.852 1 98.12 196 SER B N 1
ATOM 3882 C CA . SER B 1 196 ? -5.281 23.781 11.273 1 98.12 196 SER B CA 1
ATOM 3883 C C . SER B 1 196 ? -4.086 24.719 11.242 1 98.12 196 SER B C 1
ATOM 3885 O O . SER B 1 196 ? -4.195 25.859 10.75 1 98.12 196 SER B O 1
ATOM 3887 N N . LYS B 1 197 ? -2.945 24.25 11.68 1 97.31 197 LYS B N 1
ATOM 3888 C CA . LYS B 1 197 ? -1.794 25.109 11.891 1 97.31 197 LYS B CA 1
ATOM 3889 C C . LYS B 1 197 ? -1.105 25.453 10.57 1 97.31 197 LYS B C 1
ATOM 3891 O O . LYS B 1 197 ? -0.618 26.562 10.383 1 97.31 197 LYS B O 1
ATOM 3896 N N . TYR B 1 198 ? -1.058 24.453 9.695 1 98.12 198 TYR B N 1
ATOM 3897 C CA . TYR B 1 198 ? -0.126 24.625 8.578 1 98.12 198 TYR B CA 1
ATOM 3898 C C . TYR B 1 198 ? -0.832 24.422 7.246 1 98.12 198 TYR B C 1
ATOM 3900 O O . TYR B 1 198 ? -0.497 25.094 6.258 1 98.12 198 TYR B O 1
ATOM 3908 N N . GLU B 1 199 ? -1.792 23.531 7.152 1 98.75 199 GLU B N 1
ATOM 3909 C CA . GLU B 1 199 ? -2.389 23.172 5.867 1 98.75 199 GLU B CA 1
ATOM 3910 C C . GLU B 1 199 ? -3.494 24.156 5.488 1 98.75 199 GLU B C 1
ATOM 3912 O O . GLU B 1 199 ? -3.447 24.781 4.422 1 98.75 199 GLU B O 1
ATOM 3917 N N . LEU B 1 200 ? -4.418 24.375 6.355 1 98.75 200 LEU B N 1
ATOM 3918 C CA . LEU B 1 200 ? -5.566 25.234 6.07 1 98.75 200 LEU B CA 1
ATOM 3919 C C . LEU B 1 200 ? -5.121 26.641 5.695 1 98.75 200 LEU B C 1
ATOM 3921 O O . LEU B 1 200 ? -5.555 27.188 4.676 1 98.75 200 LEU B O 1
ATOM 3925 N N . PRO B 1 201 ? -4.184 27.266 6.414 1 98.31 201 PRO B N 1
ATOM 3926 C CA . PRO B 1 201 ? -3.768 28.625 6.055 1 98.31 201 PRO B CA 1
ATOM 3927 C C . PRO B 1 201 ? -3.018 28.672 4.723 1 98.31 201 PRO B C 1
ATOM 3929 O O . PRO B 1 201 ? -2.871 29.75 4.137 1 98.31 201 PRO B O 1
ATOM 3932 N N . ALA B 1 202 ? -2.5 27.547 4.285 1 98.5 202 ALA B N 1
ATOM 3933 C CA . ALA B 1 202 ? -1.647 27.531 3.1 1 98.5 202 ALA B CA 1
ATOM 3934 C C . ALA B 1 202 ? -2.463 27.25 1.843 1 98.5 202 ALA B C 1
ATOM 3936 O O . ALA B 1 202 ? -1.936 27.297 0.729 1 98.5 202 ALA B O 1
ATOM 3937 N N . LEU B 1 203 ? -3.803 26.922 1.991 1 98.56 203 LEU B N 1
ATOM 3938 C CA . LEU B 1 203 ? -4.656 26.641 0.842 1 98.56 203 LEU B CA 1
ATOM 3939 C C . LEU B 1 203 ? -4.848 27.906 -0.006 1 98.56 203 LEU B C 1
ATOM 3941 O O . LEU B 1 203 ? -5.102 28.984 0.527 1 98.56 203 LEU B O 1
ATOM 3945 N N . GLU B 1 204 ? -4.773 27.844 -1.306 1 94.25 204 GLU B N 1
ATOM 3946 C CA . GLU B 1 204 ? -4.906 29.016 -2.17 1 94.25 204 GLU B CA 1
ATOM 3947 C C . GLU B 1 204 ? -5.898 28.75 -3.303 1 94.25 204 GLU B C 1
ATOM 3949 O O . GLU B 1 204 ? -6.801 29.547 -3.543 1 94.25 204 GLU B O 1
ATOM 3954 N N . ASN B 1 205 ? -5.812 27.766 -4.121 1 94.62 205 ASN B N 1
ATOM 3955 C CA . ASN B 1 205 ? -6.555 27.484 -5.34 1 94.62 205 ASN B CA 1
ATOM 3956 C C . ASN B 1 205 ? -7.594 26.391 -5.121 1 94.62 205 ASN B C 1
ATOM 3958 O O . ASN B 1 205 ? -7.652 25.422 -5.879 1 94.62 205 ASN B O 1
ATOM 3962 N N . VAL B 1 206 ? -8.414 26.672 -4.094 1 97.88 206 VAL B N 1
ATOM 3963 C CA . VAL B 1 206 ? -9.367 25.641 -3.695 1 97.88 206 VAL B CA 1
ATOM 3964 C C . VAL B 1 206 ? -10.789 26.094 -4.02 1 97.88 206 VAL B C 1
ATOM 3966 O O . VAL B 1 206 ? -11.172 27.234 -3.721 1 97.88 206 VAL B O 1
ATOM 3969 N N . ASN B 1 207 ? -11.539 25.297 -4.691 1 97.56 207 ASN B N 1
ATOM 3970 C CA . ASN B 1 207 ? -12.945 25.547 -4.992 1 97.56 207 ASN B CA 1
ATOM 3971 C C . ASN B 1 207 ? -13.836 25.281 -3.779 1 97.56 207 ASN B C 1
ATOM 3973 O O . ASN B 1 207 ? -14.672 26.109 -3.426 1 97.56 207 ASN B O 1
ATOM 3977 N N . LYS B 1 208 ? -13.695 24.203 -3.172 1 98.06 208 LYS B N 1
ATOM 3978 C CA . LYS B 1 208 ? -14.422 23.844 -1.962 1 98.06 208 LYS B CA 1
ATOM 3979 C C . LYS B 1 208 ? -13.664 22.797 -1.145 1 98.06 208 LYS B C 1
ATOM 3981 O O . LYS B 1 208 ? -12.875 22.031 -1.695 1 98.06 208 LYS B O 1
ATOM 3986 N N . ILE B 1 209 ? -13.906 22.812 0.11 1 98.62 209 ILE B N 1
ATOM 3987 C CA . ILE B 1 209 ? -13.359 21.812 1.027 1 98.62 209 ILE B CA 1
ATOM 3988 C C . ILE B 1 209 ? -14.445 20.812 1.407 1 98.62 209 ILE B C 1
ATOM 3990 O O . ILE B 1 209 ? -15.453 21.188 2.02 1 98.62 209 ILE B O 1
ATOM 3994 N N . VAL B 1 210 ? -14.266 19.594 0.985 1 98.69 210 VAL B N 1
ATOM 3995 C CA . VAL B 1 210 ? -15.203 18.531 1.341 1 98.69 210 VAL B CA 1
ATOM 3996 C C . VAL B 1 210 ? -14.727 17.828 2.611 1 98.69 210 VAL B C 1
ATOM 3998 O O . VAL B 1 210 ? -13.688 17.156 2.607 1 98.69 210 VAL B O 1
ATOM 4001 N N . ILE B 1 211 ? -15.484 17.969 3.652 1 98.75 211 ILE B N 1
ATOM 4002 C CA . ILE B 1 211 ? -15.18 17.359 4.941 1 98.75 211 ILE B CA 1
ATOM 4003 C C . ILE B 1 211 ? -15.859 16 5.039 1 98.75 211 ILE B C 1
ATOM 4005 O O . ILE B 1 211 ? -17.078 15.891 4.871 1 98.75 211 ILE B O 1
ATOM 4009 N N . ILE B 1 212 ? -15.094 14.969 5.242 1 98.56 212 ILE B N 1
ATOM 4010 C CA . ILE B 1 212 ? -15.594 13.609 5.426 1 98.56 212 ILE B CA 1
ATOM 4011 C C . ILE B 1 212 ? -15.398 13.18 6.879 1 98.56 212 ILE B C 1
ATOM 4013 O O . ILE B 1 212 ? -14.266 13.086 7.355 1 98.56 212 ILE B O 1
ATOM 4017 N N . VAL B 1 213 ? -16.484 12.914 7.516 1 98.5 213 VAL B N 1
ATOM 4018 C CA . VAL B 1 213 ? -16.438 12.484 8.906 1 98.5 213 VAL B CA 1
ATOM 4019 C C . VAL B 1 213 ? -16.797 11.008 9.008 1 98.5 213 VAL B C 1
ATOM 4021 O O . VAL B 1 213 ? -17.953 10.633 8.773 1 98.5 213 VAL B O 1
ATOM 4024 N N . LYS B 1 214 ? -15.836 10.227 9.367 1 97.69 214 LYS B N 1
ATOM 4025 C CA . LYS B 1 214 ? -16.109 8.797 9.531 1 97.69 214 LYS B CA 1
ATOM 4026 C C . LYS B 1 214 ? -16.359 8.453 11 1 97.69 214 LYS B C 1
ATOM 4028 O O . LYS B 1 214 ? -15.805 9.094 11.898 1 97.69 214 LYS B O 1
ATOM 4033 N N . HIS B 1 215 ? -17.172 7.445 11.258 1 97.06 215 HIS B N 1
ATOM 4034 C CA . HIS B 1 215 ? -17.422 6.91 12.594 1 97.06 215 HIS B CA 1
ATOM 4035 C C . HIS B 1 215 ? -17.156 5.414 12.648 1 97.06 215 HIS B C 1
ATOM 4037 O O . HIS B 1 215 ? -17.312 4.711 11.648 1 97.06 215 HIS B O 1
ATOM 4043 N N . ASN B 1 216 ? -16.703 4.977 13.805 1 95.06 216 ASN B N 1
ATOM 4044 C CA . ASN B 1 216 ? -16.469 3.549 13.992 1 95.06 216 ASN B CA 1
ATOM 4045 C C . ASN B 1 216 ? -17.781 2.762 13.945 1 95.06 216 ASN B C 1
ATOM 4047 O O . ASN B 1 216 ? -18.812 3.248 14.406 1 95.06 216 ASN B O 1
ATOM 4051 N N . LEU B 1 217 ? -17.609 1.531 13.445 1 93.44 217 LEU B N 1
ATOM 4052 C CA . LEU B 1 217 ? -18.75 0.63 13.469 1 93.44 217 LEU B CA 1
ATOM 4053 C C . LEU B 1 217 ? -19.125 0.26 14.898 1 93.44 217 LEU B C 1
ATOM 4055 O O . LEU B 1 217 ? -18.25 0.047 15.742 1 93.44 217 LEU B O 1
ATOM 4059 N N . ASP B 1 218 ? -20.344 0.183 15.141 1 86.75 218 ASP B N 1
ATOM 4060 C CA . ASP B 1 218 ? -20.891 -0.224 16.438 1 86.75 218 ASP B CA 1
ATOM 4061 C C . ASP B 1 218 ? -20.328 0.621 17.562 1 86.75 218 ASP B C 1
ATOM 4063 O O . ASP B 1 218 ? -20.125 0.123 18.672 1 86.75 218 ASP B O 1
ATOM 4067 N N . GLY B 1 219 ? -19.797 1.747 17.281 1 86 219 GLY B N 1
ATOM 4068 C CA . GLY B 1 219 ? -19.234 2.641 18.281 1 86 219 GLY B CA 1
ATOM 4069 C C . GLY B 1 219 ? -20.016 3.926 18.453 1 86 219 GLY B C 1
ATOM 4070 O O . GLY B 1 219 ? -20.984 4.172 17.719 1 86 219 GLY B O 1
ATOM 4071 N N . PRO B 1 220 ? -19.625 4.664 19.422 1 88.88 220 PRO B N 1
ATOM 4072 C CA . PRO B 1 220 ? -20.344 5.918 19.672 1 88.88 220 PRO B CA 1
ATOM 4073 C C . PRO B 1 220 ? -20.094 6.957 18.578 1 88.88 220 PRO B C 1
ATOM 4075 O O . PRO B 1 220 ? -18.984 7.051 18.047 1 88.88 220 PRO B O 1
ATOM 4078 N N . ILE B 1 221 ? -21.109 7.652 18.234 1 93.31 221 ILE B N 1
ATOM 4079 C CA . ILE B 1 221 ? -21.016 8.836 17.375 1 93.31 221 ILE B CA 1
ATOM 4080 C C . ILE B 1 221 ? -20.828 10.078 18.25 1 93.31 221 ILE B C 1
ATOM 4082 O O . ILE B 1 221 ? -21.781 10.57 18.859 1 93.31 221 ILE B O 1
ATOM 4086 N N . LYS B 1 222 ? -19.625 10.555 18.312 1 96.88 222 LYS B N 1
ATOM 4087 C CA . LYS B 1 222 ? -19.312 11.648 19.234 1 96.88 222 LYS B CA 1
ATOM 4088 C C . LYS B 1 222 ? -19.438 13 18.547 1 96.88 222 LYS B C 1
ATOM 4090 O O . LYS B 1 222 ? -20.078 13.906 19.062 1 96.88 222 LYS B O 1
ATOM 4095 N N . GLU B 1 223 ? -18.75 13.172 17.453 1 98.06 223 GLU B N 1
ATOM 4096 C CA . GLU B 1 223 ? -18.828 14.414 16.688 1 98.06 223 GLU B CA 1
ATOM 4097 C C . GLU B 1 223 ? -19.297 14.148 15.258 1 98.06 223 GLU B C 1
ATOM 4099 O O . GLU B 1 223 ? -18.922 13.148 14.648 1 98.06 223 GLU B O 1
ATOM 4104 N N . THR B 1 224 ? -20.188 14.984 14.703 1 97.94 224 THR B N 1
ATOM 4105 C CA . THR B 1 224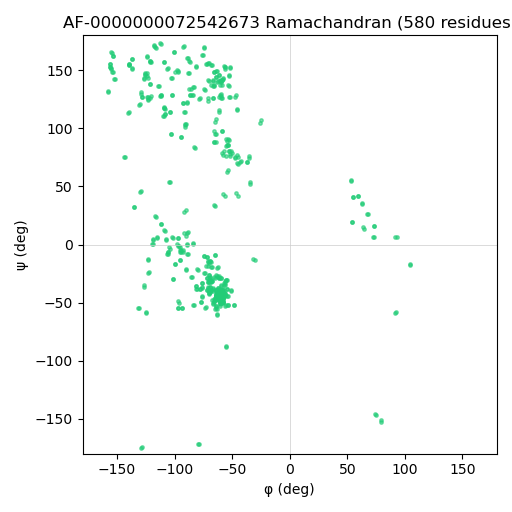 ? -20.719 14.938 13.344 1 97.94 224 THR B CA 1
ATOM 4106 C C . THR B 1 224 ? -20.594 16.297 12.664 1 97.94 224 THR B C 1
ATOM 4108 O O . THR B 1 224 ? -20.047 17.234 13.242 1 97.94 224 THR B O 1
ATOM 4111 N N . CYS B 1 225 ? -21.125 16.422 11.477 1 98.12 225 CYS B N 1
ATOM 4112 C CA . CYS B 1 225 ? -21.094 17.672 10.727 1 98.12 225 CYS B CA 1
ATOM 4113 C C . CYS B 1 225 ? -21.891 18.766 11.43 1 98.12 225 CYS B C 1
ATOM 4115 O O . CYS B 1 225 ? -21.766 19.953 11.117 1 98.12 225 CYS B O 1
ATOM 4117 N N . SER B 1 226 ? -22.609 18.375 12.469 1 97.81 226 SER B N 1
ATOM 4118 C CA . SER B 1 226 ? -23.531 19.344 13.039 1 97.81 226 SER B CA 1
ATOM 4119 C C . SER B 1 226 ? -23.188 19.656 14.5 1 97.81 226 SER B C 1
ATOM 4121 O O . SER B 1 226 ? -23.938 20.344 15.188 1 97.81 226 SER B O 1
ATOM 4123 N N . ASN B 1 227 ? -22.125 19.125 15.023 1 97.06 227 ASN B N 1
ATOM 4124 C CA . ASN B 1 227 ? -21.766 19.391 16.406 1 97.06 227 ASN B CA 1
ATOM 4125 C C . ASN B 1 227 ? -20.266 19.234 16.656 1 97.06 227 ASN B C 1
ATOM 4127 O O . ASN B 1 227 ? -19.531 18.797 15.773 1 97.06 227 ASN B O 1
ATOM 4131 N N . GLY B 1 228 ? -19.797 19.766 17.812 1 97.25 228 GLY B N 1
ATOM 4132 C CA . GLY B 1 228 ? -18.453 19.547 18.312 1 97.25 228 GLY B CA 1
ATOM 4133 C C . GLY B 1 228 ? -17.406 20.406 17.625 1 97.25 228 GLY B C 1
ATOM 4134 O O . GLY B 1 228 ? -17.703 21.531 17.203 1 97.25 228 GLY B O 1
ATOM 4135 N N . SER B 1 229 ? -16.219 19.875 17.578 1 98.56 229 SER B N 1
ATOM 4136 C CA . SER B 1 229 ? -15.078 20.625 17.062 1 98.56 229 SER B CA 1
ATOM 4137 C C . SER B 1 229 ? -15.188 20.797 15.547 1 98.56 229 SER B C 1
ATOM 4139 O O . SER B 1 229 ? -14.484 21.625 14.961 1 98.56 229 SER B O 1
ATOM 4141 N N . ILE B 1 230 ? -16.031 20.047 14.922 1 98.56 230 ILE B N 1
ATOM 4142 C CA . ILE B 1 230 ? -16.203 20.141 13.477 1 98.56 230 ILE B CA 1
ATOM 4143 C C . ILE B 1 230 ? -16.891 21.453 13.133 1 98.56 230 ILE B C 1
ATOM 4145 O O . ILE B 1 230 ? -16.641 22.047 12.07 1 98.56 230 ILE B O 1
ATOM 4149 N N . ILE B 1 231 ? -17.734 21.938 14.062 1 98.38 231 ILE B N 1
ATOM 4150 C CA . ILE B 1 231 ? -18.328 23.25 13.883 1 98.38 231 ILE B CA 1
ATOM 4151 C C . ILE B 1 231 ? -17.25 24.328 13.875 1 98.38 231 ILE B C 1
ATOM 4153 O O . ILE B 1 231 ? -17.281 25.25 13.062 1 98.38 231 ILE B O 1
ATOM 4157 N N . ASP B 1 232 ? -16.312 24.156 14.789 1 98.5 232 ASP B N 1
ATOM 4158 C CA . ASP B 1 232 ? -15.18 25.078 14.812 1 98.5 232 ASP B CA 1
ATOM 4159 C C . ASP B 1 232 ? -14.422 25.047 13.492 1 98.5 232 ASP B C 1
ATOM 4161 O O . ASP B 1 232 ? -14 26.094 12.984 1 98.5 232 ASP B O 1
ATOM 4165 N N . LEU B 1 233 ? -14.195 23.875 12.953 1 98.81 233 LEU B N 1
ATOM 4166 C CA . LEU B 1 233 ? -13.531 23.719 11.664 1 98.81 233 LEU B CA 1
ATOM 4167 C C . LEU B 1 233 ? -14.289 24.453 10.57 1 98.81 233 LEU B C 1
ATOM 4169 O O . LEU B 1 233 ? -13.688 25.172 9.773 1 98.81 233 LEU B O 1
ATOM 4173 N N . GLN B 1 234 ? -15.586 24.219 10.508 1 98.62 234 GLN B N 1
ATOM 4174 C CA . GLN B 1 234 ? -16.422 24.875 9.5 1 98.62 234 GLN B CA 1
ATOM 4175 C C . GLN B 1 234 ? -16.297 26.391 9.586 1 98.62 234 GLN B C 1
ATOM 4177 O O . GLN B 1 234 ? -16.156 27.062 8.57 1 98.62 234 GLN B O 1
ATOM 4182 N N . GLU B 1 235 ? -16.297 26.891 10.781 1 98.31 235 GLU B N 1
ATOM 4183 C CA . GLU B 1 235 ? -16.141 28.328 10.992 1 98.31 235 GLU B CA 1
ATOM 4184 C C . GLU B 1 235 ? -14.766 28.797 10.516 1 98.31 235 GLU B C 1
ATOM 4186 O O . GLU B 1 235 ? -14.656 29.844 9.875 1 98.31 235 GLU B O 1
ATOM 4191 N N . ASP B 1 236 ? -13.758 28.031 10.844 1 98.56 236 ASP B N 1
ATOM 4192 C CA . ASP B 1 236 ? -12.406 28.375 10.406 1 98.56 236 ASP B CA 1
ATOM 4193 C C . ASP B 1 236 ? -12.312 28.438 8.883 1 98.56 236 ASP B C 1
ATOM 4195 O O . ASP B 1 236 ? -11.641 29.297 8.328 1 98.56 236 ASP B O 1
ATOM 4199 N N . ILE B 1 237 ? -12.961 27.484 8.211 1 98.62 237 ILE B N 1
ATOM 4200 C CA . ILE B 1 237 ? -12.969 27.406 6.754 1 98.62 237 ILE B CA 1
ATOM 4201 C C . ILE B 1 237 ? -13.664 28.641 6.184 1 98.62 237 ILE B C 1
ATOM 4203 O O . ILE B 1 237 ? -13.125 29.312 5.297 1 98.62 237 ILE B O 1
ATOM 4207 N N . LEU B 1 238 ? -14.797 29.016 6.711 1 98.12 238 LEU B N 1
ATOM 4208 C CA . LEU B 1 238 ? -15.578 30.156 6.238 1 98.12 238 LEU B CA 1
ATOM 4209 C C . LEU B 1 238 ? -14.844 31.469 6.492 1 98.12 238 LEU B C 1
ATOM 4211 O O . LEU B 1 238 ? -14.867 32.375 5.652 1 98.12 238 LEU B O 1
ATOM 4215 N N . ASN B 1 239 ? -14.219 31.547 7.641 1 97.62 239 ASN B N 1
ATOM 4216 C CA . ASN B 1 239 ? -13.492 32.75 8 1 97.62 239 ASN B CA 1
ATOM 4217 C C . ASN B 1 239 ? -12.336 33.031 7.039 1 97.62 239 ASN B C 1
ATOM 4219 O O . ASN B 1 239 ? -11.867 34.156 6.926 1 97.62 239 ASN B O 1
ATOM 4223 N N . ARG B 1 240 ? -11.93 32.062 6.355 1 97.19 240 ARG B N 1
ATOM 4224 C CA . ARG B 1 240 ? -10.836 32.219 5.402 1 97.19 240 ARG B CA 1
ATOM 4225 C C . ARG B 1 240 ? -11.359 32.406 3.988 1 97.19 240 ARG B C 1
ATOM 4227 O O . ARG B 1 240 ? -10.578 32.531 3.039 1 97.19 240 ARG B O 1
ATOM 4234 N N . GLY B 1 241 ? -12.703 32.406 3.873 1 96.88 241 GLY B N 1
ATOM 4235 C CA . GLY B 1 241 ? -13.328 32.688 2.598 1 96.88 241 GLY B CA 1
ATOM 4236 C C . GLY B 1 241 ? -13.602 31.453 1.761 1 96.88 241 GLY B C 1
ATOM 4237 O O . GLY B 1 241 ? -13.961 31.562 0.586 1 96.88 241 GLY B O 1
ATOM 4238 N N . PHE B 1 242 ? -13.375 30.312 2.311 1 98.12 242 PHE B N 1
ATOM 4239 C CA . PHE B 1 242 ? -13.648 29.062 1.589 1 98.12 242 PHE B CA 1
ATOM 4240 C C . PHE B 1 242 ? -15.086 28.609 1.824 1 98.12 242 PHE B C 1
ATOM 4242 O O . PHE B 1 242 ? -15.758 29.094 2.734 1 98.12 242 PHE B O 1
ATOM 4249 N N . VAL B 1 243 ? -15.5 27.781 0.927 1 97.81 243 VAL B N 1
ATOM 4250 C CA . VAL B 1 243 ? -16.781 27.094 1.131 1 97.81 243 VAL B CA 1
ATOM 4251 C C . VAL B 1 243 ? -16.531 25.625 1.428 1 97.81 243 VAL B C 1
ATOM 4253 O O . VAL B 1 243 ? -15.461 25.094 1.132 1 97.81 243 VAL B O 1
ATOM 4256 N N . PHE B 1 244 ? -17.5 24.984 2.086 1 98.12 244 PHE B N 1
ATOM 4257 C CA . PHE B 1 244 ? -17.297 23.594 2.445 1 98.12 244 PHE B CA 1
ATOM 4258 C C . PHE B 1 244 ? -18.578 22.781 2.238 1 98.12 244 PHE B C 1
ATOM 4260 O O . PHE B 1 244 ? -19.656 23.359 2.086 1 98.12 244 PHE B O 1
ATOM 4267 N N . ASN B 1 245 ? -18.422 21.516 2.035 1 98.06 245 ASN B N 1
ATOM 4268 C CA . ASN B 1 245 ? -19.438 20.469 2.174 1 98.06 245 ASN B CA 1
ATOM 4269 C C . ASN B 1 245 ? -19.031 19.422 3.205 1 98.06 245 ASN B C 1
ATOM 4271 O O . ASN B 1 245 ? -17.891 18.953 3.203 1 98.06 245 ASN B O 1
ATOM 4275 N N . CYS B 1 246 ? -19.875 19.156 4.141 1 98.19 246 CYS B N 1
ATOM 4276 C CA . CYS B 1 246 ? -19.562 18.203 5.195 1 98.19 246 CYS B CA 1
ATOM 4277 C C . CYS B 1 246 ? -20.438 16.953 5.098 1 98.19 246 CYS B C 1
ATOM 4279 O O . CYS B 1 246 ? -21.656 17.062 5.016 1 98.19 246 CYS B O 1
ATOM 4281 N N . LEU B 1 247 ? -19.828 15.766 5.09 1 97.81 247 LEU B N 1
ATOM 4282 C CA . LEU B 1 247 ? -20.516 14.492 4.93 1 97.81 247 LEU B CA 1
ATOM 4283 C C . LEU B 1 247 ? -20.219 13.562 6.098 1 97.81 247 LEU B C 1
ATOM 4285 O O . LEU B 1 247 ? -19.062 13.266 6.383 1 97.81 247 LEU B O 1
ATOM 4289 N N . ASP B 1 248 ? -21.297 13.117 6.703 1 96.88 248 ASP B N 1
ATOM 4290 C CA . ASP B 1 248 ? -21.141 12.062 7.699 1 96.88 248 ASP B CA 1
ATOM 4291 C C . ASP B 1 248 ? -21.234 10.68 7.055 1 96.88 248 ASP B C 1
ATOM 4293 O O . ASP B 1 248 ? -22.219 10.375 6.367 1 96.88 248 ASP B O 1
ATOM 4297 N N . ASP B 1 249 ? -20.188 9.867 7.211 1 95.31 249 ASP B N 1
ATOM 4298 C CA . ASP B 1 249 ? -20.188 8.438 6.898 1 95.31 249 ASP B CA 1
ATOM 4299 C C . ASP B 1 249 ? -20.656 8.195 5.469 1 95.31 249 ASP B C 1
ATOM 4301 O O . ASP B 1 249 ? -21.578 7.402 5.242 1 95.31 249 ASP B O 1
ATOM 4305 N N . PRO B 1 250 ? -20.016 8.836 4.496 1 95.12 250 PRO B N 1
ATOM 4306 C CA . PRO B 1 250 ? -20.391 8.461 3.129 1 95.12 250 PRO B CA 1
ATOM 4307 C C . PRO B 1 250 ? -20.328 6.957 2.889 1 95.12 250 PRO B C 1
ATOM 4309 O O . PRO B 1 250 ? -19.5 6.266 3.486 1 95.12 250 PRO B O 1
ATOM 4312 N N . ALA B 1 251 ? -21.125 6.441 1.974 1 94.25 251 ALA B N 1
ATOM 4313 C CA . ALA B 1 251 ? -21.297 5.008 1.761 1 94.25 251 ALA B CA 1
ATOM 4314 C C . ALA B 1 251 ? -19.969 4.32 1.488 1 94.25 251 ALA B C 1
ATOM 4316 O O . ALA B 1 251 ? -19.703 3.236 2.012 1 94.25 251 ALA B O 1
ATOM 4317 N N . ALA B 1 252 ? -19.172 4.941 0.668 1 96.06 252 ALA B N 1
ATOM 4318 C CA . ALA B 1 252 ? -17.875 4.352 0.315 1 96.06 252 ALA B CA 1
ATOM 4319 C C . ALA B 1 252 ? -17.047 4.082 1.561 1 96.06 252 ALA B C 1
ATOM 4321 O O . ALA B 1 252 ? -16.406 3.027 1.674 1 96.06 252 ALA B O 1
ATOM 4322 N N . ILE B 1 253 ? -17.047 4.98 2.48 1 97.12 253 ILE B N 1
ATOM 4323 C CA . ILE B 1 253 ? -16.266 4.871 3.703 1 97.12 253 ILE B CA 1
ATOM 4324 C C . ILE B 1 253 ? -16.844 3.775 4.594 1 97.12 253 ILE B C 1
ATOM 4326 O O . ILE B 1 253 ? -16.094 2.979 5.168 1 97.12 253 ILE B O 1
ATOM 4330 N N . ILE B 1 254 ? -18.125 3.723 4.695 1 95.62 254 ILE B N 1
ATOM 4331 C CA . ILE B 1 254 ? -18.781 2.695 5.5 1 95.62 254 ILE B CA 1
ATOM 4332 C C . ILE B 1 254 ? -18.438 1.313 4.945 1 95.62 254 ILE B C 1
ATOM 4334 O O . ILE B 1 254 ? -18.141 0.389 5.707 1 95.62 254 ILE B O 1
ATOM 4338 N N . HIS B 1 255 ? -18.531 1.21 3.615 1 96.25 255 HIS B N 1
ATOM 4339 C CA . HIS B 1 255 ? -18.188 -0.066 2.996 1 96.25 255 HIS B CA 1
ATOM 4340 C C . HIS B 1 255 ? -16.75 -0.467 3.312 1 96.25 255 HIS B C 1
ATOM 4342 O O . HIS B 1 255 ? -16.469 -1.645 3.541 1 96.25 255 HIS B O 1
ATOM 4348 N N . LEU B 1 256 ? -15.828 0.456 3.324 1 96.81 256 LEU B N 1
ATOM 4349 C CA . LEU B 1 256 ? -14.445 0.153 3.676 1 96.81 256 LEU B CA 1
ATOM 4350 C C . LEU B 1 256 ? -14.344 -0.358 5.109 1 96.81 256 LEU B C 1
ATOM 4352 O O . LEU B 1 256 ? -13.664 -1.351 5.375 1 96.81 256 LEU B O 1
ATOM 4356 N N . LEU B 1 257 ? -15.055 0.321 5.992 1 96.88 257 LEU B N 1
ATOM 4357 C CA . LEU B 1 257 ? -15.07 -0.116 7.383 1 96.88 257 LEU B CA 1
ATOM 4358 C C . LEU B 1 257 ? -15.711 -1.491 7.516 1 96.88 257 LEU B C 1
ATOM 4360 O O . LEU B 1 257 ? -15.242 -2.334 8.281 1 96.88 257 LEU B O 1
ATOM 4364 N N . CYS B 1 258 ? -16.734 -1.724 6.777 1 96 258 CYS B N 1
ATOM 4365 C CA . CYS B 1 258 ? -17.484 -2.975 6.84 1 96 258 CYS B CA 1
ATOM 4366 C C . CYS B 1 258 ? -16.656 -4.133 6.289 1 96 258 CYS B C 1
ATOM 4368 O O . CYS B 1 258 ? -16.844 -5.281 6.691 1 96 258 CYS B O 1
ATOM 4370 N N . ALA B 1 259 ? -15.75 -3.854 5.367 1 95.75 259 ALA B N 1
ATOM 4371 C CA . ALA B 1 259 ? -14.859 -4.902 4.883 1 95.75 259 ALA B CA 1
ATOM 4372 C C . ALA B 1 259 ? -14.031 -5.488 6.023 1 95.75 259 ALA B C 1
ATOM 4374 O O . ALA B 1 259 ? -13.68 -6.672 6 1 95.75 259 ALA B O 1
ATOM 4375 N N . ASP B 1 260 ? -13.766 -4.684 7.035 1 94.38 260 ASP B N 1
ATOM 4376 C CA . ASP B 1 260 ? -12.969 -5.113 8.18 1 94.38 260 ASP B CA 1
ATOM 4377 C C . ASP B 1 260 ? -13.836 -5.824 9.219 1 94.38 260 ASP B C 1
ATOM 4379 O O . ASP B 1 260 ? -13.344 -6.648 9.984 1 94.38 260 ASP B O 1
ATOM 4383 N N . ASP B 1 261 ? -15.07 -5.473 9.258 1 93.81 261 ASP B N 1
ATOM 4384 C CA . ASP B 1 261 ? -16.031 -6.078 10.18 1 93.81 261 ASP B CA 1
ATOM 4385 C C . ASP B 1 261 ? -17.406 -6.215 9.531 1 93.81 261 ASP B C 1
ATOM 4387 O O . ASP B 1 261 ? -18.344 -5.512 9.898 1 93.81 261 ASP B O 1
ATOM 4391 N N . PRO B 1 262 ? -17.484 -7.18 8.68 1 93.5 262 PRO B N 1
ATOM 4392 C CA . PRO B 1 262 ? -18.734 -7.281 7.906 1 93.5 262 PRO B CA 1
ATOM 4393 C C . PRO B 1 262 ? -19.922 -7.688 8.758 1 93.5 262 PRO B C 1
ATOM 4395 O O . PRO B 1 262 ? -21.078 -7.555 8.32 1 93.5 262 PRO B O 1
ATOM 4398 N N . GLU B 1 263 ? -19.766 -8.172 9.945 1 90.56 263 GLU B N 1
ATOM 4399 C CA . GLU B 1 263 ? -20.859 -8.656 10.789 1 90.56 263 GLU B CA 1
ATOM 4400 C C . GLU B 1 263 ? -21.422 -7.527 11.641 1 90.56 263 GLU B C 1
ATOM 4402 O O . GLU B 1 263 ? -22.438 -7.707 12.32 1 90.56 263 GLU B O 1
ATOM 4407 N N . ALA B 1 264 ? -20.766 -6.371 11.633 1 91.88 264 ALA B N 1
ATOM 4408 C CA . ALA B 1 264 ? -21.312 -5.234 12.375 1 91.88 264 ALA B CA 1
ATOM 4409 C C . ALA B 1 264 ? -22.734 -4.91 11.938 1 91.88 264 ALA B C 1
ATOM 4411 O O . ALA B 1 264 ? -23.094 -5.145 10.789 1 91.88 264 ALA B O 1
ATOM 4412 N N . ARG B 1 265 ? -23.453 -4.363 12.789 1 88.38 265 ARG B N 1
ATOM 4413 C CA . ARG B 1 265 ? -24.875 -4.094 12.555 1 88.38 265 ARG B CA 1
ATOM 4414 C C . ARG B 1 265 ? -25.047 -3.162 11.359 1 88.38 265 ARG B C 1
ATOM 4416 O O . ARG B 1 265 ? -25.969 -3.352 10.555 1 88.38 265 ARG B O 1
ATOM 4423 N N . GLU B 1 266 ? -24.188 -2.176 11.195 1 89.94 266 GLU B N 1
ATOM 4424 C CA . GLU B 1 266 ? -24.297 -1.178 10.133 1 89.94 266 GLU B CA 1
ATOM 4425 C C . GLU B 1 266 ? -23.969 -1.785 8.773 1 89.94 266 GLU B C 1
ATOM 4427 O O . GLU B 1 266 ? -24.25 -1.181 7.734 1 89.94 266 GLU B O 1
ATOM 4432 N N . CYS B 1 267 ? -23.453 -2.979 8.758 1 92.81 267 CYS B N 1
ATOM 4433 C CA . CYS B 1 267 ? -22.859 -3.52 7.535 1 92.81 267 CYS B CA 1
ATOM 4434 C C . CYS B 1 267 ? -23.812 -4.496 6.859 1 92.81 267 CYS B C 1
ATOM 4436 O O . CYS B 1 267 ? -23.453 -5.137 5.867 1 92.81 267 CYS B O 1
ATOM 4438 N N . LYS B 1 268 ? -25.016 -4.625 7.359 1 89.69 268 LYS B N 1
ATOM 4439 C CA . LYS B 1 268 ? -26 -5.547 6.777 1 89.69 268 LYS B CA 1
ATOM 4440 C C . LYS B 1 268 ? -26.5 -5.043 5.426 1 89.69 268 LYS B C 1
ATOM 4442 O O . LYS B 1 268 ? -26.922 -3.891 5.309 1 89.69 268 LYS B O 1
ATOM 4447 N N . MET B 1 269 ? -26.359 -5.863 4.414 1 88 269 MET B N 1
ATOM 4448 C CA . MET B 1 269 ? -26.781 -5.492 3.064 1 88 269 MET B CA 1
ATOM 4449 C C . MET B 1 269 ? -28.156 -6.043 2.75 1 88 269 MET B C 1
ATOM 4451 O O . MET B 1 269 ? -28.562 -7.066 3.305 1 88 269 MET B O 1
ATOM 4455 N N . VAL B 1 270 ? -29 -5.367 1.915 1 82.81 270 VAL B N 1
ATOM 4456 C CA . VAL B 1 270 ? -30.391 -5.707 1.602 1 82.81 270 VAL B CA 1
ATOM 4457 C C . VAL B 1 270 ? -30.438 -7.062 0.898 1 82.81 270 VAL B C 1
ATOM 4459 O O . VAL B 1 270 ? -31.25 -7.918 1.248 1 82.81 270 VAL B O 1
ATOM 4462 N N . ASN B 1 271 ? -29.797 -7.305 -0.335 1 65.19 271 ASN B N 1
ATOM 4463 C CA . ASN B 1 271 ? -29.984 -8.445 -1.229 1 65.19 271 ASN B CA 1
ATOM 4464 C C . ASN B 1 271 ? -29.047 -9.594 -0.873 1 65.19 271 ASN B C 1
ATOM 4466 O O . ASN B 1 271 ? -28.812 -10.484 -1.692 1 65.19 271 ASN B O 1
ATOM 4470 N N . ARG B 1 272 ? -28.422 -9.562 0.162 1 63.22 272 ARG B N 1
ATOM 4471 C CA . ARG B 1 272 ? -27.547 -10.711 0.331 1 63.22 272 ARG B CA 1
ATOM 4472 C C . ARG B 1 272 ? -28.125 -11.711 1.319 1 63.22 272 ARG B C 1
ATOM 4474 O O . ARG B 1 272 ? -28.484 -11.352 2.439 1 63.22 272 ARG B O 1
ATOM 4481 N N . ASN B 1 273 ? -28.812 -12.703 0.783 1 51.88 273 ASN B N 1
ATOM 4482 C CA . ASN B 1 273 ? -29.281 -13.859 1.551 1 51.88 273 ASN B CA 1
ATOM 4483 C C . ASN B 1 273 ? -28.172 -14.398 2.459 1 51.88 273 ASN B C 1
ATOM 4485 O O . ASN B 1 273 ? -27 -14.422 2.076 1 51.88 273 ASN B O 1
ATOM 4489 N N . GLU B 1 274 ? -28.297 -14.367 3.766 1 48.38 274 GLU B N 1
ATOM 4490 C CA . GLU B 1 274 ? -27.531 -14.844 4.906 1 48.38 274 GLU B CA 1
ATOM 4491 C C . GLU B 1 274 ? -26.75 -16.109 4.551 1 48.38 274 GLU B C 1
ATOM 4493 O O . GLU B 1 274 ? -26.016 -16.656 5.383 1 48.38 274 GLU B O 1
ATOM 4498 N N . SER B 1 275 ? -27.016 -16.734 3.473 1 43.44 275 SER B N 1
ATOM 4499 C CA . SER B 1 275 ? -26.594 -18.141 3.479 1 43.44 275 SER B CA 1
ATOM 4500 C C . SER B 1 275 ? -25.094 -18.266 3.656 1 43.44 275 SER B C 1
ATOM 4502 O O . SER B 1 275 ? -24.594 -19.297 4.098 1 43.44 275 SER B O 1
ATOM 4504 N N . TYR B 1 276 ? -24.234 -17.594 2.854 1 43.94 276 TYR B N 1
ATOM 4505 C CA . TYR B 1 276 ? -22.906 -18.141 2.656 1 43.94 276 TYR B CA 1
ATOM 4506 C C . TYR B 1 276 ? -21.922 -17.578 3.678 1 43.94 276 TYR B C 1
ATOM 4508 O O . TYR B 1 276 ? -21 -16.844 3.32 1 43.94 276 TYR B O 1
ATOM 4516 N N . ASN B 1 277 ? -22.312 -17.188 4.828 1 42.94 277 ASN B N 1
ATOM 4517 C CA . ASN B 1 277 ? -21.453 -16.469 5.762 1 42.94 277 ASN B CA 1
ATOM 4518 C C . ASN B 1 277 ? -20.297 -17.344 6.262 1 42.94 277 ASN B C 1
ATOM 4520 O O . ASN B 1 277 ? -20.391 -17.922 7.34 1 42.94 277 ASN B O 1
ATOM 4524 N N . THR B 1 278 ? -19.75 -18.219 5.523 1 50.38 278 THR B N 1
ATOM 4525 C CA . THR B 1 278 ? -18.578 -18.734 6.223 1 50.38 278 THR B CA 1
ATOM 4526 C C . THR B 1 278 ? -17.531 -17.656 6.418 1 50.38 278 THR B C 1
ATOM 4528 O O . THR B 1 278 ? -17.141 -16.969 5.461 1 50.38 278 THR B O 1
ATOM 4531 N N . LEU B 1 279 ? -17.375 -17.188 7.75 1 54.38 279 LEU B N 1
ATOM 4532 C CA . LEU B 1 279 ? -16.688 -16.031 8.297 1 54.38 279 LEU B CA 1
ATOM 4533 C C . LEU B 1 279 ? -15.203 -16.062 7.934 1 54.38 279 LEU B C 1
ATOM 4535 O O . LEU B 1 279 ? -14.531 -17.078 8.164 1 54.38 279 LEU B O 1
ATOM 4539 N N . LEU B 1 280 ? -14.859 -15.367 6.926 1 65.69 280 LEU B N 1
ATOM 4540 C CA . LEU B 1 280 ? -13.445 -15.062 6.75 1 65.69 280 LEU B CA 1
ATOM 4541 C C . LEU B 1 280 ? -12.891 -14.328 7.965 1 65.69 280 LEU B C 1
ATOM 4543 O O . LEU B 1 280 ? -13.648 -13.68 8.703 1 65.69 280 LEU B O 1
ATOM 4547 N N . PRO B 1 281 ? -11.664 -14.594 8.352 1 57.59 281 PRO B N 1
ATOM 4548 C CA . PRO B 1 281 ? -11.07 -13.906 9.5 1 57.59 281 PRO B CA 1
ATOM 4549 C C . PRO B 1 281 ? -11.281 -12.391 9.461 1 57.59 281 PRO B C 1
ATOM 4551 O O . PRO B 1 281 ? -11.219 -11.789 8.383 1 57.59 281 PRO B O 1
ATOM 4554 N N . VAL B 1 282 ? -11.844 -11.945 10.656 1 57.81 282 VAL B N 1
ATOM 4555 C CA . VAL B 1 282 ? -12 -10.5 10.82 1 57.81 282 VAL B CA 1
ATOM 4556 C C . VAL B 1 282 ? -10.711 -9.898 11.375 1 57.81 282 VAL B C 1
ATOM 4558 O O . VAL B 1 282 ? -10.023 -10.523 12.18 1 57.81 282 VAL B O 1
ATOM 4561 N N . ILE B 1 283 ? -10.234 -8.82 10.828 1 55 283 ILE B N 1
ATOM 4562 C CA . ILE B 1 283 ? -9.078 -8.102 11.367 1 55 283 ILE B CA 1
ATOM 4563 C C . ILE B 1 283 ? -9.422 -7.516 12.734 1 55 283 ILE B C 1
ATOM 4565 O O . ILE B 1 283 ? -10.336 -6.688 12.844 1 55 283 ILE B O 1
ATOM 4569 N N . ASN B 1 284 ? -9.266 -8.172 13.859 1 40.41 284 ASN B N 1
ATOM 4570 C CA . ASN B 1 284 ? -9.578 -7.555 15.141 1 40.41 284 ASN B CA 1
ATOM 4571 C C . ASN B 1 284 ? -8.656 -6.379 15.438 1 40.41 284 ASN B C 1
ATOM 4573 O O . ASN B 1 284 ? -9.031 -5.457 16.172 1 40.41 284 ASN B O 1
ATOM 4577 N N . SER B 1 285 ? -7.32 -6.457 15.453 1 36.81 285 SER B N 1
ATOM 4578 C CA . SER B 1 285 ? -6.527 -5.52 16.234 1 36.81 285 SER B CA 1
ATOM 4579 C C . SER B 1 285 ? -6.059 -4.344 15.391 1 36.81 285 SER B C 1
ATOM 4581 O O . SER B 1 285 ? -5.328 -4.527 14.414 1 36.81 285 SER B O 1
ATOM 4583 N N . LYS B 1 286 ? -6.719 -3.266 15.312 1 40.31 286 LYS B N 1
ATOM 4584 C CA . LYS B 1 286 ? -6.141 -2.07 14.703 1 40.31 286 LYS B CA 1
ATOM 4585 C C . LYS B 1 286 ? -4.973 -1.542 15.531 1 40.31 286 LYS B C 1
ATOM 4587 O O . LYS B 1 286 ? -5.152 -1.146 16.688 1 40.31 286 LYS B O 1
ATOM 4592 N N . PRO B 1 287 ? -3.727 -1.796 15.273 1 29.97 287 PRO B N 1
ATOM 4593 C CA . PRO B 1 287 ? -2.77 -1.034 16.078 1 29.97 287 PRO B CA 1
ATOM 4594 C C . PRO B 1 287 ? -2.881 0.473 15.859 1 29.97 287 PRO B C 1
ATOM 4596 O O . PRO B 1 287 ? -3.188 0.917 14.75 1 29.97 287 PRO B O 1
ATOM 4599 N N . SER B 1 288 ? -3.271 1.183 16.938 1 26.23 288 SER B N 1
ATOM 4600 C CA . SER B 1 288 ? -3.287 2.641 16.938 1 26.23 288 SER B CA 1
ATOM 4601 C C . SER B 1 288 ? -1.931 3.209 16.531 1 26.23 288 SER B C 1
ATOM 4603 O O . SER B 1 288 ? -0.988 3.207 17.328 1 26.23 288 SER B O 1
ATOM 4605 N N . ARG B 1 289 ? -1.516 2.992 15.414 1 25.84 289 ARG B N 1
ATOM 4606 C CA . ARG B 1 289 ? -0.172 3.527 15.219 1 25.84 289 ARG B CA 1
ATOM 4607 C C . ARG B 1 289 ? -0.121 5.016 15.539 1 25.84 289 ARG B C 1
ATOM 4609 O O . ARG B 1 289 ? 0.771 5.473 16.266 1 25.84 289 ARG B O 1
ATOM 4616 N N . PHE B 1 290 ? -0.398 5.883 14.555 1 26.27 290 PHE B N 1
ATOM 4617 C CA . PHE B 1 290 ? 0.137 7.238 14.633 1 26.27 290 PHE B CA 1
ATOM 4618 C C . PHE B 1 290 ? -0.75 8.125 15.5 1 26.27 290 PHE B C 1
ATOM 4620 O O . PHE B 1 290 ? -1.938 8.289 15.219 1 26.27 290 PHE B O 1
ATOM 4627 N N . ASN B 1 291 ? -0.591 8.109 16.797 1 25.62 291 ASN B N 1
ATOM 4628 C CA . ASN B 1 291 ? -1.109 9.234 17.562 1 25.62 291 ASN B CA 1
ATOM 4629 C C . ASN B 1 291 ? -0.762 10.57 16.906 1 25.62 291 ASN B C 1
ATOM 4631 O O . ASN B 1 291 ? 0.364 11.055 17.031 1 25.62 291 ASN B O 1
ATOM 4635 N N . TYR B 1 292 ? -0.801 10.867 15.641 1 23.36 292 TYR B N 1
ATOM 4636 C CA . TYR B 1 292 ? -0.585 12.289 15.414 1 23.36 292 TYR B CA 1
ATOM 4637 C C . TYR B 1 292 ? -1.79 13.102 15.867 1 23.36 292 TYR B C 1
ATOM 4639 O O . TYR B 1 292 ? -2.932 12.648 15.766 1 23.36 292 TYR B O 1
#

Radius of gyration: 27.37 Å; Cα contacts (8 Å, |Δi|>4): 1056; chains: 2; bounding box: 61×68×149 Å

pLDDT: mean 87.78, std 20.51, range [22.45, 98.88]